Protein AF-A0A7S2H8Y4-F1 (afdb_monomer_lite)

Organism: NCBI:txid374047

Radius of gyration: 36.37 Å; chains: 1; bounding box: 116×98×113 Å

InterPro domains:
  IPR052918 Motility and Chemotaxis Regulatory Protein [PTHR35580] (31-292)

Structure (mmCIF, N/CA/C/O backbone):
data_AF-A0A7S2H8Y4-F1
#
_entry.id   AF-A0A7S2H8Y4-F1
#
loop_
_atom_site.group_PDB
_atom_site.id
_atom_site.type_symbol
_atom_site.label_atom_id
_atom_site.label_alt_id
_atom_site.label_comp_id
_atom_site.label_asym_id
_atom_site.label_entity_id
_atom_site.label_seq_id
_atom_site.pdbx_PDB_ins_code
_atom_site.Cartn_x
_atom_site.Cartn_y
_atom_site.Cartn_z
_atom_site.occupancy
_atom_site.B_iso_or_equiv
_atom_site.auth_seq_id
_atom_site.auth_comp_id
_atom_site.auth_asym_id
_atom_site.auth_atom_id
_atom_site.pdbx_PDB_model_num
ATOM 1 N N . MET A 1 1 ? -38.123 -10.221 4.897 1.00 48.28 1 MET A N 1
ATOM 2 C CA . MET A 1 1 ? -37.870 -8.829 5.314 1.00 48.28 1 MET A CA 1
ATOM 3 C C . MET A 1 1 ? -36.418 -8.545 5.007 1.00 48.28 1 MET A C 1
ATOM 5 O O . MET A 1 1 ? -35.567 -9.202 5.592 1.00 48.28 1 MET A O 1
ATOM 9 N N . LEU A 1 2 ? -36.137 -7.667 4.045 1.00 44.72 2 LEU A N 1
ATOM 10 C CA . LEU A 1 2 ? -34.805 -7.075 3.937 1.00 44.72 2 LEU A CA 1
ATOM 11 C C . LEU A 1 2 ? -34.614 -6.265 5.224 1.00 44.72 2 LEU A C 1
ATOM 13 O O . LEU A 1 2 ? -35.495 -5.477 5.563 1.00 44.72 2 LEU A O 1
ATOM 17 N N . LYS A 1 3 ? -33.553 -6.533 5.992 1.00 62.47 3 LYS A N 1
ATOM 18 C CA . LYS A 1 3 ? -33.177 -5.625 7.081 1.00 62.47 3 LYS A CA 1
ATOM 19 C C . LYS A 1 3 ? -32.908 -4.269 6.427 1.00 62.47 3 LYS A C 1
ATOM 21 O O . LYS A 1 3 ? -32.206 -4.230 5.418 1.00 62.47 3 LYS A O 1
ATOM 26 N N . GLU A 1 4 ? -33.520 -3.205 6.939 1.00 81.50 4 GLU A N 1
ATOM 27 C CA . GLU A 1 4 ? -33.224 -1.852 6.468 1.00 81.50 4 GLU A CA 1
ATOM 28 C C . GLU A 1 4 ? -31.714 -1.613 6.598 1.00 81.50 4 GLU A C 1
ATOM 30 O O . GLU A 1 4 ? -31.109 -1.977 7.609 1.00 81.50 4 GLU A O 1
ATOM 35 N N . GLY A 1 5 ? -31.096 -1.085 5.541 1.00 87.38 5 GLY A N 1
ATOM 36 C CA . GLY A 1 5 ? -29.706 -0.642 5.604 1.00 87.38 5 GLY A CA 1
ATOM 37 C C . GLY A 1 5 ? -29.573 0.582 6.511 1.00 87.38 5 GLY A C 1
ATOM 38 O O . GLY A 1 5 ? -30.560 1.260 6.797 1.00 87.38 5 GLY A O 1
ATOM 39 N N . TRP A 1 6 ? -28.352 0.885 6.947 1.00 92.50 6 TRP A N 1
ATOM 40 C CA . TRP A 1 6 ? -28.047 2.097 7.709 1.00 92.50 6 TRP A CA 1
ATOM 41 C C . TRP A 1 6 ? -27.189 3.059 6.883 1.00 92.50 6 TRP A C 1
ATOM 43 O O . TRP A 1 6 ? -26.484 2.661 5.957 1.00 92.50 6 TRP A O 1
ATOM 53 N N . SER A 1 7 ? -27.242 4.340 7.241 1.00 92.81 7 SER A N 1
ATOM 54 C CA . SER A 1 7 ? -26.349 5.380 6.726 1.00 92.81 7 SER A CA 1
ATOM 55 C C . SER A 1 7 ? -25.910 6.280 7.872 1.00 92.81 7 SER A C 1
ATOM 57 O O . SER A 1 7 ? -26.741 6.657 8.704 1.00 92.81 7 SER A O 1
ATOM 59 N N . ARG A 1 8 ? -24.631 6.658 7.902 1.00 93.31 8 ARG A N 1
ATOM 60 C CA . ARG A 1 8 ? -24.083 7.582 8.898 1.00 93.31 8 ARG A CA 1
ATOM 61 C C . ARG A 1 8 ? -23.100 8.553 8.262 1.00 93.31 8 ARG A C 1
ATOM 63 O O . ARG A 1 8 ? -22.432 8.204 7.294 1.00 93.31 8 ARG A O 1
ATOM 70 N N . THR A 1 9 ? -23.013 9.748 8.832 1.00 92.88 9 THR A N 1
ATOM 71 C CA . THR A 1 9 ? -22.083 10.795 8.405 1.00 92.88 9 THR A CA 1
ATOM 72 C C . THR A 1 9 ? -21.057 11.029 9.498 1.00 92.88 9 THR A C 1
ATOM 74 O O . THR A 1 9 ? -21.409 11.085 10.676 1.00 92.88 9 THR A O 1
ATOM 77 N N . TYR A 1 10 ? -19.809 11.174 9.076 1.00 91.75 10 TYR A N 1
ATOM 78 C CA . TYR A 1 10 ? -18.665 11.490 9.912 1.00 91.75 10 TYR A CA 1
ATOM 79 C C . TYR A 1 10 ? -17.955 12.680 9.294 1.00 91.75 10 TYR A C 1
ATOM 81 O O . TYR A 1 10 ? -17.701 12.674 8.089 1.00 91.75 10 TYR A O 1
ATOM 89 N N . SER A 1 11 ? -17.663 13.682 10.112 1.00 90.94 11 SER A N 1
ATOM 90 C CA . SER A 1 11 ? -16.977 14.896 9.688 1.00 90.94 11 SER A CA 1
ATOM 91 C C . SER A 1 11 ? -15.805 15.131 10.627 1.00 90.94 11 SER A C 1
ATOM 93 O O . SER A 1 11 ? -15.975 14.913 11.827 1.00 90.94 11 SER A O 1
ATOM 95 N N . PRO A 1 12 ? -14.639 15.545 10.113 1.00 89.38 12 PRO A N 1
ATOM 96 C CA . PRO A 1 12 ? -13.577 16.018 10.979 1.00 89.38 12 PRO A CA 1
ATOM 97 C C . PRO A 1 12 ? -14.004 17.335 11.636 1.00 89.38 12 PRO A C 1
ATOM 99 O O . PRO A 1 12 ? -14.887 18.042 11.136 1.00 89.38 12 PRO A O 1
ATOM 102 N N . ASP A 1 13 ? -13.353 17.682 12.736 1.00 86.19 13 ASP A N 1
ATOM 103 C CA . ASP A 1 13 ? -13.470 19.005 13.332 1.00 86.19 13 ASP A CA 1
ATOM 104 C C . ASP A 1 13 ? -12.741 20.026 12.430 1.00 86.19 13 ASP A C 1
ATOM 106 O O . ASP A 1 13 ? -11.538 19.899 12.200 1.00 86.19 13 ASP A O 1
ATOM 110 N N . GLY A 1 14 ? -13.465 21.030 11.912 1.00 78.88 14 GLY A N 1
ATOM 111 C CA . GLY A 1 14 ? -12.935 22.104 11.048 1.00 78.88 14 GLY A CA 1
ATOM 112 C C . GLY A 1 14 ? -13.244 21.958 9.545 1.00 78.88 14 GLY A C 1
ATOM 113 O O . GLY A 1 14 ? -13.784 20.950 9.093 1.00 78.88 14 GLY A O 1
ATOM 114 N N . GLU A 1 15 ? -12.915 22.983 8.746 1.00 65.25 15 GLU A N 1
ATOM 115 C CA . GLU A 1 15 ? -13.012 22.950 7.271 1.00 65.25 15 GLU A CA 1
ATOM 116 C C . GLU A 1 15 ? -11.809 22.220 6.662 1.00 65.25 15 GLU A C 1
ATOM 118 O O . GLU A 1 15 ? -10.914 22.829 6.079 1.00 65.25 15 GLU A O 1
ATOM 123 N N . ILE A 1 16 ? -11.755 20.901 6.853 1.00 84.44 16 ILE A N 1
ATOM 124 C CA . ILE A 1 16 ? -10.555 20.125 6.547 1.00 84.44 16 ILE A CA 1
ATOM 125 C C . ILE A 1 16 ? -10.862 18.911 5.654 1.00 84.44 16 ILE A C 1
ATOM 127 O O . ILE A 1 16 ? -12.007 18.488 5.496 1.00 84.44 16 ILE A O 1
ATOM 131 N N . THR A 1 17 ? -9.832 18.373 4.997 1.00 88.62 17 THR A N 1
ATOM 132 C CA . THR A 1 17 ? -9.956 17.315 3.990 1.00 88.62 17 THR A CA 1
ATOM 133 C C . THR A 1 17 ? -9.924 15.926 4.627 1.00 88.62 17 THR A C 1
ATOM 135 O O . THR A 1 17 ? -9.049 15.636 5.439 1.00 88.62 17 THR A O 1
ATOM 138 N N . VAL A 1 18 ? -10.832 15.037 4.211 1.00 93.00 18 VAL A N 1
ATOM 139 C CA . VAL A 1 18 ? -10.786 13.588 4.487 1.00 93.00 18 VAL A CA 1
ATOM 140 C C . VAL A 1 18 ? -10.775 12.836 3.161 1.00 93.00 18 VAL A C 1
ATOM 142 O O . VAL A 1 18 ? -11.612 13.077 2.292 1.00 93.00 18 VAL A O 1
ATOM 145 N N . MET A 1 19 ? -9.847 11.898 3.019 1.00 95.25 19 MET A N 1
ATOM 146 C CA . MET A 1 19 ? -9.661 11.049 1.847 1.00 95.25 19 MET A CA 1
ATOM 147 C C . MET A 1 19 ? -9.757 9.576 2.265 1.00 95.25 19 MET A C 1
ATOM 149 O O . MET A 1 19 ? -8.729 8.955 2.539 1.00 95.25 19 MET A O 1
ATOM 153 N N . PRO A 1 20 ? -10.969 8.994 2.358 1.00 95.25 20 PRO A N 1
ATOM 154 C CA . PRO A 1 20 ? -11.103 7.558 2.575 1.00 95.25 20 PRO A CA 1
ATOM 155 C C . PRO A 1 20 ? -10.538 6.808 1.364 1.00 95.25 20 PRO A C 1
ATOM 157 O O . PRO A 1 20 ? -10.866 7.130 0.220 1.00 95.25 20 PRO A O 1
ATOM 160 N N . SER A 1 21 ? -9.701 5.806 1.610 1.00 96.06 21 SER A N 1
ATOM 161 C CA . SER A 1 21 ? -9.022 5.047 0.555 1.00 96.06 21 SER A CA 1
ATOM 162 C C . SER A 1 21 ? -9.357 3.563 0.565 1.00 96.06 21 SER A C 1
ATOM 164 O O . SER A 1 21 ? -9.342 2.933 -0.492 1.00 96.06 21 SER A O 1
ATOM 166 N N . SER A 1 22 ? -9.703 3.000 1.727 1.00 96.69 22 SER A N 1
ATOM 167 C CA . SER A 1 22 ? -9.945 1.566 1.858 1.00 96.69 22 SER A CA 1
ATOM 168 C C . SER A 1 22 ? -11.013 1.223 2.890 1.00 96.69 22 SER A C 1
ATOM 170 O O . SER A 1 22 ? -11.200 1.921 3.889 1.00 96.69 22 SER A O 1
ATOM 172 N N . LEU A 1 23 ? -11.696 0.110 2.628 1.00 95.81 23 LEU A N 1
ATOM 173 C CA . LEU A 1 23 ? -12.737 -0.477 3.457 1.00 95.81 23 LEU A CA 1
ATOM 174 C C . LEU A 1 23 ? -12.484 -1.983 3.557 1.00 95.81 23 LEU A C 1
ATOM 176 O O . LEU A 1 23 ? -12.381 -2.655 2.531 1.00 95.81 23 LEU A O 1
ATOM 180 N N . LEU A 1 24 ? -12.423 -2.520 4.774 1.00 95.06 24 LEU A N 1
ATOM 181 C CA . LEU A 1 24 ? -12.168 -3.939 5.008 1.00 95.06 24 LEU A CA 1
ATOM 182 C C . LEU A 1 24 ? -13.174 -4.514 6.006 1.00 95.06 24 LEU A C 1
ATOM 184 O O . LEU A 1 24 ? -13.299 -4.032 7.128 1.00 95.06 24 LEU A O 1
ATOM 188 N N . TYR A 1 25 ? -13.890 -5.560 5.596 1.00 94.81 25 TYR A N 1
ATOM 189 C CA . TYR A 1 25 ? -14.799 -6.300 6.467 1.00 94.81 25 TYR A CA 1
ATOM 190 C C . TYR A 1 25 ? -14.064 -7.465 7.132 1.00 94.81 25 TYR A C 1
ATOM 192 O O . TYR A 1 25 ? -13.501 -8.321 6.449 1.00 94.81 25 TYR A O 1
ATOM 200 N N . VAL A 1 26 ? -14.117 -7.521 8.458 1.00 93.44 26 VAL A N 1
ATOM 201 C CA . VAL A 1 26 ? -13.530 -8.580 9.274 1.00 93.44 26 VAL A CA 1
ATOM 202 C C . VAL A 1 26 ? -14.652 -9.368 9.929 1.00 93.44 26 VAL A C 1
ATOM 204 O O . VAL A 1 26 ? -15.375 -8.845 10.777 1.00 93.44 26 VAL A O 1
ATOM 207 N N . SER A 1 27 ? -14.783 -10.643 9.563 1.00 90.69 27 SER A N 1
ATOM 208 C CA . SER A 1 27 ? -15.752 -11.503 10.235 1.00 90.69 27 SER A CA 1
ATOM 209 C C . SER A 1 27 ? -15.251 -11.907 11.618 1.00 90.69 27 SER A C 1
ATOM 211 O O . SER A 1 27 ? -14.131 -12.411 11.785 1.00 90.69 27 SER A O 1
ATOM 213 N N . GLY A 1 28 ? -16.115 -11.709 12.604 1.00 82.00 28 GLY A N 1
ATOM 214 C CA . GLY A 1 28 ? -15.902 -12.151 13.961 1.00 82.00 28 GLY A CA 1
ATOM 215 C C . GLY A 1 28 ? -15.771 -13.673 14.057 1.00 82.00 28 GLY A C 1
ATOM 216 O O . GLY A 1 28 ? -16.352 -14.446 13.296 1.00 82.00 28 GLY A O 1
ATOM 217 N N . SER A 1 29 ? -14.979 -14.131 15.022 1.00 73.69 29 SER A N 1
ATOM 218 C CA . SER A 1 29 ? -15.064 -15.502 15.523 1.00 73.69 29 SER A CA 1
ATOM 219 C C . SER A 1 29 ? -16.370 -15.701 16.303 1.00 73.69 29 SER A C 1
ATOM 221 O O . SER A 1 29 ? -17.056 -14.742 16.633 1.00 73.69 29 SER A O 1
ATOM 223 N N . SER A 1 30 ? -16.686 -16.929 16.722 1.00 63.31 30 SER A N 1
ATOM 224 C CA . SER A 1 30 ? -17.863 -17.206 17.568 1.00 63.31 30 SER A CA 1
ATOM 225 C C . SER A 1 30 ? -17.931 -16.397 18.878 1.00 63.31 30 SER A C 1
ATOM 227 O O . SER A 1 30 ? -18.959 -16.419 19.548 1.00 63.31 30 SER A O 1
ATOM 229 N N . SER A 1 31 ? -16.837 -15.736 19.269 1.00 61.75 31 SER A N 1
ATOM 230 C CA . SER A 1 31 ? -16.716 -14.905 20.471 1.00 61.75 31 SER A CA 1
ATOM 231 C C . SER A 1 31 ? -16.361 -13.438 20.204 1.00 61.75 31 SER A C 1
ATOM 233 O O . SER A 1 31 ? -16.247 -12.687 21.168 1.00 61.75 31 SER A O 1
ATOM 235 N N . SER A 1 32 ? -16.138 -13.027 18.953 1.00 72.56 32 SER A N 1
ATOM 236 C CA . SER A 1 32 ? -15.835 -11.632 18.608 1.00 72.56 32 SER A CA 1
ATOM 237 C C . SER A 1 32 ? -16.883 -11.100 17.641 1.00 72.56 32 SER A C 1
ATOM 239 O O . SER A 1 32 ? -17.417 -11.849 16.831 1.00 72.56 32 SER A O 1
ATOM 241 N N . GLU A 1 33 ? -17.202 -9.818 17.744 1.00 85.62 33 GLU A N 1
ATOM 242 C CA . GLU A 1 33 ? -18.161 -9.178 16.845 1.00 85.62 33 GLU A CA 1
ATOM 243 C C . GLU A 1 33 ? -17.542 -8.996 15.450 1.00 85.62 33 GLU A C 1
ATOM 245 O O . GLU A 1 33 ? -16.315 -8.980 15.302 1.00 85.62 33 GLU A O 1
ATOM 250 N N . ASP A 1 34 ? -18.391 -8.916 14.423 1.00 92.50 34 ASP A N 1
ATOM 251 C CA . ASP A 1 34 ? -17.957 -8.503 13.089 1.00 92.50 34 ASP A CA 1
ATOM 252 C C . ASP A 1 34 ? -17.494 -7.040 13.145 1.00 92.50 34 ASP A C 1
ATOM 254 O O . ASP A 1 34 ? -18.084 -6.220 13.849 1.00 92.50 34 ASP A O 1
ATOM 258 N N . VAL A 1 35 ? -16.443 -6.703 12.400 1.00 93.94 35 VAL A N 1
ATOM 259 C CA . VAL A 1 35 ? -15.840 -5.366 12.406 1.00 93.94 35 VAL A CA 1
ATOM 260 C C . VAL A 1 35 ? -15.690 -4.854 10.981 1.00 93.94 35 VAL A C 1
ATOM 262 O O . VAL A 1 35 ? -15.284 -5.582 10.079 1.00 93.94 35 VAL A O 1
ATOM 265 N N . LEU A 1 36 ? -15.982 -3.575 10.780 1.00 95.75 36 LEU A N 1
ATOM 266 C CA . LEU A 1 36 ? -15.701 -2.843 9.556 1.00 95.75 36 LEU A CA 1
ATOM 267 C C . LEU A 1 36 ? -14.548 -1.870 9.807 1.00 95.75 36 LEU A C 1
ATOM 269 O O . LEU A 1 36 ? -14.667 -0.972 10.635 1.00 95.75 36 LEU A O 1
ATOM 273 N N . LEU A 1 37 ? -13.436 -2.042 9.100 1.00 96.94 37 LEU A N 1
ATOM 274 C CA . LEU A 1 37 ? -12.316 -1.109 9.115 1.00 96.94 37 LEU A CA 1
ATOM 275 C C . LEU A 1 37 ? -12.438 -0.119 7.963 1.00 96.94 37 LEU A C 1
ATOM 277 O O . LEU A 1 37 ? -12.635 -0.521 6.818 1.00 96.94 37 LEU A O 1
ATOM 281 N N . ILE A 1 38 ? -12.255 1.161 8.265 1.00 97.19 38 ILE A N 1
ATOM 282 C CA . ILE A 1 38 ? -12.103 2.235 7.284 1.00 97.19 38 ILE A CA 1
ATOM 283 C C . ILE A 1 38 ? -10.735 2.855 7.492 1.00 97.19 38 ILE A C 1
ATOM 285 O O . ILE A 1 38 ? -10.350 3.132 8.627 1.00 97.19 38 ILE A O 1
ATOM 289 N N . ALA A 1 39 ? -10.023 3.094 6.401 1.00 97.69 39 ALA A N 1
ATOM 290 C CA . ALA A 1 39 ? -8.771 3.824 6.434 1.00 97.69 39 ALA A CA 1
ATOM 291 C C . ALA A 1 39 ? -8.710 4.875 5.334 1.00 97.69 39 ALA A C 1
ATOM 293 O O . ALA A 1 39 ? -9.418 4.805 4.323 1.00 97.69 39 ALA A O 1
ATOM 294 N N . GLY A 1 40 ? -7.856 5.859 5.556 1.00 97.44 40 GLY A N 1
ATOM 295 C CA . GLY A 1 40 ? -7.685 6.987 4.666 1.00 97.44 40 GLY A CA 1
ATOM 296 C C . GLY A 1 40 ? -6.671 7.961 5.222 1.00 97.44 40 GLY A C 1
ATOM 297 O O . GLY A 1 40 ? -5.928 7.630 6.145 1.00 97.44 40 GLY A O 1
ATOM 298 N N . SER A 1 41 ? -6.689 9.165 4.675 1.00 96.38 41 SER A N 1
ATOM 299 C CA . SER A 1 41 ? -5.886 10.270 5.182 1.00 96.38 41 SER A CA 1
ATOM 300 C C . SER A 1 41 ? -6.728 11.501 5.430 1.00 96.38 41 SER A C 1
ATOM 302 O O . SER A 1 41 ? -7.753 11.701 4.779 1.00 96.38 41 SER A O 1
ATOM 304 N N . THR A 1 42 ? -6.329 12.325 6.383 1.00 94.50 42 THR A N 1
ATOM 305 C CA . THR A 1 42 ? -7.030 13.557 6.709 1.00 94.50 42 THR A CA 1
ATOM 306 C C . THR A 1 42 ? -6.104 14.557 7.372 1.00 94.50 42 THR A C 1
ATOM 308 O O . THR A 1 42 ? -5.294 14.193 8.212 1.00 94.50 42 THR A O 1
ATOM 311 N N . SER A 1 43 ? -6.257 15.828 7.011 1.00 92.00 43 SER A N 1
ATOM 312 C CA . SER A 1 43 ? -5.652 16.931 7.759 1.00 92.00 43 SER A CA 1
ATOM 313 C C . SER A 1 43 ? -6.512 17.383 8.941 1.00 92.00 43 SER A C 1
ATOM 315 O O . SER A 1 43 ? -6.177 18.314 9.662 1.00 92.00 43 SER A O 1
ATOM 317 N N . GLY A 1 44 ? -7.676 16.753 9.117 1.00 90.12 44 GLY A N 1
ATOM 318 C CA . GLY A 1 44 ? -8.659 17.115 10.120 1.00 90.12 44 GLY A CA 1
ATOM 319 C C . GLY A 1 44 ? -8.455 16.370 11.427 1.00 90.12 44 GLY A C 1
ATOM 320 O O . GLY A 1 44 ? -7.841 15.302 11.464 1.00 90.12 44 GLY A O 1
ATOM 321 N N . SER A 1 45 ? -9.023 16.914 12.499 1.00 88.75 45 SER A N 1
ATOM 322 C CA . SER A 1 45 ? -9.058 16.259 13.808 1.00 88.75 45 SER A CA 1
ATOM 323 C C . SER A 1 45 ? -10.433 15.629 14.079 1.00 88.75 45 SER A C 1
ATOM 325 O O . SER A 1 45 ? -11.356 15.749 13.276 1.00 88.75 45 SER A O 1
ATOM 327 N N . GLY A 1 46 ? -10.549 14.871 15.168 1.00 90.56 46 GLY A N 1
ATOM 328 C CA . GLY A 1 46 ? -11.765 14.147 15.548 1.00 90.56 46 GLY A CA 1
ATOM 329 C C . GLY A 1 46 ? -11.434 12.761 16.094 1.00 90.56 46 GLY A C 1
ATOM 330 O O . GLY A 1 46 ? -10.446 12.139 15.691 1.00 90.56 46 GLY A O 1
ATOM 331 N N . ALA A 1 47 ? -12.243 12.261 17.027 1.00 92.31 47 ALA A N 1
ATOM 332 C CA . ALA A 1 47 ? -12.014 10.946 17.633 1.00 92.31 47 ALA A CA 1
ATOM 333 C C . ALA A 1 47 ? -12.122 9.819 16.590 1.00 92.31 47 ALA A C 1
ATOM 335 O O . ALA A 1 47 ? -11.430 8.810 16.670 1.00 92.31 47 ALA A O 1
ATOM 336 N N . GLU A 1 48 ? -12.953 10.039 15.574 1.00 93.00 48 GLU A N 1
ATOM 337 C CA . GLU A 1 48 ? -13.191 9.202 14.398 1.00 93.00 48 GLU A CA 1
ATOM 338 C C . GLU A 1 48 ? -11.981 9.060 13.478 1.00 93.00 48 GLU A C 1
ATOM 340 O O . GLU A 1 48 ? -11.949 8.153 12.645 1.00 93.00 48 GLU A O 1
ATOM 345 N N . PHE A 1 49 ? -11.008 9.953 13.630 1.00 93.69 49 PHE A N 1
ATOM 346 C CA . PHE A 1 49 ? -9.803 10.048 12.814 1.00 93.69 49 PHE A CA 1
ATOM 347 C C . PHE A 1 49 ? -8.532 9.988 13.673 1.00 93.69 49 PHE A C 1
ATOM 349 O O . PHE A 1 49 ? -7.475 10.431 13.230 1.00 93.69 49 PHE A O 1
ATOM 356 N N . GLY A 1 50 ? -8.636 9.460 14.900 1.00 89.38 50 GLY A N 1
ATOM 357 C CA . GLY A 1 50 ? -7.509 9.175 15.790 1.00 89.38 50 GLY A CA 1
ATOM 358 C C . GLY A 1 50 ? -7.182 10.239 16.848 1.00 89.38 50 GLY A C 1
ATOM 359 O O . GLY A 1 50 ? -6.332 9.956 17.685 1.00 89.38 50 GLY A O 1
ATOM 360 N N . ALA A 1 51 ? -7.880 11.390 16.870 1.00 81.38 51 ALA A N 1
ATOM 361 C CA . ALA A 1 51 ? -7.648 12.561 17.746 1.00 81.38 51 ALA A CA 1
ATOM 362 C C . ALA A 1 51 ? -6.197 13.120 17.733 1.00 81.38 51 ALA A C 1
ATOM 364 O O . ALA A 1 51 ? -5.265 12.491 17.259 1.00 81.38 51 ALA A O 1
ATOM 365 N N . VAL A 1 52 ? -5.907 14.269 18.349 1.00 68.12 52 VAL A N 1
ATOM 366 C CA . VAL A 1 52 ? -5.988 15.599 17.716 1.00 68.12 52 VAL A CA 1
ATOM 367 C C . VAL A 1 52 ? -4.673 15.853 16.976 1.00 68.12 52 VAL A C 1
ATOM 369 O O . VAL A 1 52 ? -3.607 15.586 17.533 1.00 68.12 52 VAL A O 1
ATOM 372 N N . ASP A 1 53 ? -4.774 16.417 15.778 1.00 61.28 53 ASP A N 1
ATOM 373 C CA . ASP A 1 53 ? -3.677 17.106 15.108 1.00 61.28 53 ASP A CA 1
ATOM 374 C C . ASP A 1 53 ? -3.679 18.577 15.556 1.00 61.28 53 ASP A C 1
ATOM 376 O O . ASP A 1 53 ? -4.734 19.217 15.581 1.00 61.28 53 ASP A O 1
ATOM 380 N N . THR A 1 54 ? -2.533 19.091 16.002 1.00 63.81 54 THR A N 1
ATOM 381 C CA . THR A 1 54 ? -2.372 20.518 16.334 1.00 63.81 54 THR A CA 1
ATOM 382 C C . THR A 1 54 ? -1.950 21.347 15.129 1.00 63.81 54 THR A C 1
ATOM 384 O O . THR A 1 54 ? -1.949 22.576 15.216 1.00 63.81 54 THR A O 1
ATOM 387 N N . ASP A 1 55 ? -1.604 20.692 14.023 1.00 71.00 55 ASP A N 1
ATOM 388 C CA . ASP A 1 55 ? -0.958 21.304 12.880 1.00 71.00 55 ASP A CA 1
ATOM 389 C C . ASP A 1 55 ? -1.936 21.264 11.698 1.00 71.00 55 ASP A C 1
ATOM 391 O O . ASP A 1 55 ? -1.991 20.309 10.938 1.00 71.00 55 ASP A O 1
ATOM 395 N N . GLU A 1 56 ? -2.712 22.340 11.518 1.00 67.44 56 GLU A N 1
ATOM 396 C CA . GLU A 1 56 ? -3.850 22.437 10.574 1.00 67.44 56 GLU A CA 1
ATOM 397 C C . GLU A 1 56 ? -3.525 22.181 9.078 1.00 67.44 56 GLU A C 1
ATOM 399 O O . GLU A 1 56 ? -4.402 22.308 8.223 1.00 67.44 56 GLU A O 1
ATOM 404 N N . ASN A 1 57 ? -2.284 21.834 8.728 1.00 78.00 57 ASN A N 1
ATOM 405 C CA . ASN A 1 57 ? -1.821 21.670 7.351 1.00 78.00 57 ASN A CA 1
ATOM 406 C C . ASN A 1 57 ? -1.107 20.341 7.064 1.00 78.00 57 ASN A C 1
ATOM 408 O O . ASN A 1 57 ? -0.669 20.159 5.923 1.00 78.00 57 ASN A O 1
ATOM 412 N N . ASP A 1 58 ? -0.968 19.437 8.036 1.00 88.19 58 ASP A N 1
ATOM 413 C CA . ASP A 1 58 ? -0.381 18.121 7.775 1.00 88.19 58 ASP A CA 1
ATOM 414 C C . ASP A 1 58 ? -1.458 17.102 7.394 1.00 88.19 58 ASP A C 1
ATOM 416 O O . ASP A 1 58 ? -2.580 17.153 7.882 1.00 88.19 58 ASP A O 1
ATOM 420 N N . LEU A 1 59 ? -1.157 16.210 6.454 1.00 92.81 59 LEU A N 1
ATOM 421 C CA . LEU A 1 59 ? -2.093 15.185 5.999 1.00 92.81 59 LEU A CA 1
ATOM 422 C C . LEU A 1 59 ? -1.691 13.859 6.629 1.00 92.81 59 LEU A C 1
ATOM 424 O O . LEU A 1 59 ? -0.864 13.163 6.061 1.00 92.81 59 LEU A O 1
ATOM 428 N N . ASP A 1 60 ? -2.309 13.473 7.734 1.00 94.50 60 ASP A N 1
ATOM 429 C CA . ASP A 1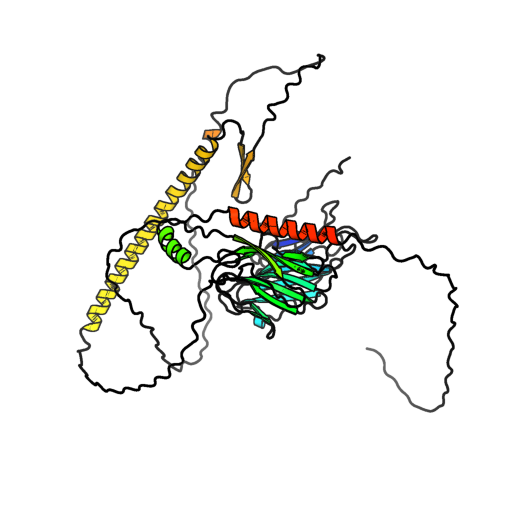 60 ? -1.999 12.204 8.395 1.00 94.50 60 ASP A CA 1
ATOM 430 C C . ASP A 1 60 ? -2.852 11.050 7.862 1.00 94.50 60 ASP A C 1
ATOM 432 O O . ASP A 1 60 ? -3.958 11.238 7.346 1.00 94.50 60 ASP A O 1
ATOM 436 N N . GLY A 1 61 ? -2.398 9.819 8.088 1.00 96.81 61 GLY A N 1
ATOM 437 C CA . GLY A 1 61 ? -3.215 8.628 7.907 1.00 96.81 61 GLY A CA 1
ATOM 438 C C . GLY A 1 61 ? -4.137 8.369 9.101 1.00 96.81 61 GLY A C 1
ATOM 439 O O . GLY A 1 61 ? -3.867 8.765 10.233 1.00 96.81 61 GLY A O 1
ATOM 440 N N . PHE A 1 62 ? -5.219 7.630 8.882 1.00 97.25 62 PHE A N 1
ATOM 441 C CA . PHE A 1 62 ? -6.048 7.104 9.964 1.00 97.25 62 PHE A CA 1
ATOM 442 C C . PHE A 1 62 ? -6.575 5.708 9.643 1.00 97.25 62 PHE A C 1
ATOM 444 O O . PHE A 1 62 ? -6.753 5.333 8.480 1.00 97.25 62 PHE A O 1
ATOM 451 N N . VAL A 1 63 ? -6.880 4.954 10.698 1.00 97.81 63 VAL A N 1
ATOM 452 C CA . VAL A 1 63 ? -7.665 3.719 10.633 1.00 97.81 63 VAL A CA 1
ATOM 453 C C . VAL A 1 63 ? -8.712 3.737 11.731 1.00 97.81 63 VAL A C 1
ATOM 455 O O . VAL A 1 63 ? -8.401 4.065 12.870 1.00 97.81 63 VAL A O 1
ATOM 458 N N . SER A 1 64 ? -9.933 3.333 11.401 1.00 97.38 64 SER A N 1
ATOM 459 C CA . SER A 1 64 ? -11.079 3.347 12.301 1.00 97.38 64 SER A CA 1
ATOM 460 C C . SER A 1 64 ? -11.904 2.067 12.208 1.00 97.38 64 SER A C 1
ATOM 462 O O . SER A 1 64 ? -12.167 1.587 11.107 1.00 97.38 64 SER A O 1
ATOM 464 N N . LYS A 1 65 ? -12.343 1.528 13.353 1.00 95.81 65 LYS A N 1
ATOM 465 C CA . LYS A 1 65 ? -13.188 0.326 13.455 1.00 95.81 65 LYS A CA 1
ATOM 466 C C . LYS A 1 65 ? -14.637 0.656 13.817 1.00 95.81 65 LYS A C 1
ATOM 468 O O . LYS A 1 65 ? -14.917 1.358 14.789 1.00 95.81 65 LYS A O 1
ATOM 473 N N . MET A 1 66 ? -15.565 0.096 13.053 1.00 95.62 66 MET A N 1
ATOM 474 C CA . MET A 1 66 ? -17.007 0.295 13.177 1.00 95.62 66 MET A CA 1
ATOM 475 C C . MET A 1 66 ? -17.750 -1.037 13.269 1.00 95.62 66 MET A C 1
ATOM 477 O O . MET A 1 66 ? -17.305 -2.050 12.732 1.00 95.62 66 MET A O 1
ATOM 481 N N . ASP A 1 67 ? -18.914 -1.011 13.903 1.00 94.62 67 ASP A N 1
ATOM 482 C CA . ASP A 1 67 ? -19.905 -2.077 13.871 1.00 94.62 67 ASP A CA 1
ATOM 483 C C . ASP A 1 67 ? -20.616 -2.060 12.501 1.00 94.62 67 ASP A C 1
ATOM 485 O O . ASP A 1 67 ? -21.321 -1.094 12.182 1.00 94.62 67 ASP A O 1
ATOM 489 N N . PRO A 1 68 ? -20.485 -3.117 11.678 1.00 94.38 68 PRO A N 1
ATOM 490 C CA . PRO A 1 68 ? -21.099 -3.178 10.354 1.00 94.38 68 PRO A CA 1
ATOM 491 C C . PRO A 1 68 ? -22.633 -3.227 10.387 1.00 94.38 68 PRO A C 1
ATOM 493 O O . PRO A 1 68 ? -23.262 -3.051 9.344 1.00 94.38 68 PRO A O 1
ATOM 496 N N . SER A 1 69 ? -23.261 -3.481 11.538 1.00 92.88 69 SER A N 1
ATOM 497 C CA . SER A 1 69 ? -24.719 -3.574 11.671 1.00 92.88 69 SER A CA 1
ATOM 498 C C . SER A 1 69 ? -25.403 -2.238 11.969 1.00 92.88 69 SER A C 1
ATOM 500 O O . SER A 1 69 ? -26.565 -2.058 11.600 1.00 92.88 69 SER A O 1
ATOM 502 N N . SER A 1 70 ? -24.691 -1.302 12.598 1.00 93.62 70 SER A N 1
ATOM 503 C CA . SER A 1 70 ? -25.217 0.008 13.005 1.00 93.62 70 SER A CA 1
ATOM 504 C C . SER A 1 70 ? -24.458 1.188 12.399 1.00 93.62 70 SER A C 1
ATOM 506 O O . SER A 1 70 ? -24.937 2.326 12.437 1.00 93.62 70 SER A O 1
ATOM 508 N N . GLY A 1 71 ? -23.258 0.928 11.883 1.00 93.62 71 GLY A N 1
ATOM 509 C CA . GLY A 1 71 ? -22.311 1.929 11.432 1.00 93.62 71 GLY A CA 1
ATOM 510 C C . GLY A 1 71 ? -21.626 2.684 12.554 1.00 93.62 71 GLY A C 1
ATOM 511 O O . GLY A 1 71 ? -20.815 3.539 12.236 1.00 93.62 71 GLY A O 1
ATOM 512 N N . GLN A 1 72 ? -21.940 2.430 13.830 1.00 95.19 72 GLN A N 1
ATOM 513 C CA . GLN A 1 72 ? -21.320 3.113 14.969 1.00 95.19 72 GLN A CA 1
ATOM 514 C C . GLN A 1 72 ? -19.884 2.634 15.190 1.00 95.19 72 GLN A C 1
ATOM 516 O O . GLN A 1 72 ? -19.548 1.504 14.858 1.00 95.19 72 GLN A O 1
ATOM 521 N N . PHE A 1 73 ? -19.032 3.468 15.784 1.00 94.44 73 PHE A N 1
ATOM 522 C CA . PHE A 1 73 ? -17.708 3.016 16.207 1.00 94.44 73 PHE A CA 1
ATOM 523 C C . PHE A 1 73 ? -17.806 1.977 17.319 1.00 94.44 73 PHE A C 1
ATOM 525 O O . PHE A 1 73 ? -18.675 2.060 18.190 1.00 94.44 73 PHE A O 1
ATOM 532 N N . MET A 1 74 ? -16.886 1.016 17.290 1.00 93.50 74 MET A N 1
ATOM 533 C CA . MET A 1 74 ? -16.787 0.006 18.341 1.00 93.50 74 MET A CA 1
ATOM 534 C C . MET A 1 74 ? -16.432 0.671 19.686 1.00 93.50 74 MET A C 1
ATOM 536 O O . MET A 1 74 ? -15.737 1.688 19.704 1.00 93.50 74 MET A O 1
ATOM 540 N N . PRO A 1 75 ? -16.853 0.116 20.833 1.00 91.50 75 PRO A N 1
ATOM 541 C CA . PRO A 1 75 ? -16.443 0.636 22.135 1.00 91.50 75 PRO A CA 1
ATOM 542 C C . PRO A 1 75 ? -14.924 0.496 22.364 1.00 91.50 75 PRO A C 1
ATOM 544 O O . PRO A 1 75 ? -14.282 -0.417 21.842 1.00 91.50 75 PRO A O 1
ATOM 547 N N . GLY A 1 76 ? -14.358 1.368 23.206 1.00 91.00 76 GLY A N 1
ATOM 548 C CA . GLY A 1 76 ? -12.925 1.376 23.536 1.00 91.00 76 GLY A CA 1
ATOM 549 C C . GLY A 1 76 ? -12.083 2.166 22.529 1.00 91.00 76 GLY A C 1
ATOM 550 O O . GLY A 1 76 ? -12.553 3.160 21.986 1.00 91.00 76 GLY A O 1
ATOM 551 N N . THR A 1 77 ? -10.835 1.750 22.297 1.00 91.56 77 THR A N 1
ATOM 552 C CA . THR A 1 77 ? -9.958 2.357 21.281 1.00 91.56 77 THR A CA 1
ATOM 553 C C . THR A 1 77 ? -10.430 1.942 19.895 1.00 91.56 77 THR A C 1
ATOM 555 O O . THR A 1 77 ? -10.261 0.785 19.506 1.00 91.56 77 THR A O 1
ATOM 558 N N . PHE A 1 78 ? -11.057 2.857 19.157 1.00 93.94 78 PHE A N 1
ATOM 559 C CA . PHE A 1 78 ? -11.655 2.558 17.854 1.00 93.94 78 PHE A CA 1
ATOM 560 C C . PHE A 1 78 ? -10.996 3.252 16.672 1.00 93.94 78 PHE A C 1
ATOM 562 O O . PHE A 1 78 ? -11.352 2.950 15.538 1.00 93.94 78 PHE A O 1
ATOM 569 N N . SER A 1 79 ? -10.062 4.163 16.913 1.00 96.12 79 SER A N 1
ATOM 570 C CA . SER A 1 79 ? -9.354 4.871 15.859 1.00 96.12 79 SER A CA 1
ATOM 571 C C . SER A 1 79 ? -7.881 5.010 16.206 1.00 96.12 79 SER A C 1
ATOM 573 O O . SER A 1 79 ? -7.532 5.117 17.381 1.00 96.12 79 SER A O 1
ATOM 575 N N . PHE A 1 80 ? -7.039 5.006 15.180 1.00 96.12 80 PHE A N 1
ATOM 576 C CA . PHE A 1 80 ? -5.600 5.192 15.270 1.00 96.12 80 PHE A CA 1
ATOM 577 C C . PHE A 1 80 ? -5.151 6.210 14.222 1.00 96.12 80 PHE A C 1
ATOM 579 O O . PHE A 1 80 ? -5.466 6.053 13.039 1.00 96.12 80 PHE A O 1
ATOM 586 N N . ARG A 1 81 ? -4.407 7.229 14.662 1.00 95.56 81 ARG A N 1
ATOM 587 C CA . ARG A 1 81 ? -3.757 8.223 13.800 1.00 95.56 81 ARG A CA 1
ATOM 588 C C . ARG A 1 81 ? -2.382 7.703 13.385 1.00 95.56 81 ARG A C 1
ATOM 590 O O . ARG A 1 81 ? -1.580 7.344 14.241 1.00 95.56 81 ARG A O 1
ATOM 597 N N . ILE A 1 82 ? -2.110 7.677 12.087 1.00 95.75 82 ILE A N 1
ATOM 598 C CA . ILE A 1 82 ? -0.802 7.350 11.520 1.00 95.75 82 ILE A CA 1
ATOM 599 C C . ILE A 1 82 ? -0.128 8.672 11.188 1.00 95.75 82 ILE A C 1
ATOM 601 O O . ILE A 1 82 ? -0.555 9.338 10.250 1.00 95.75 82 ILE A O 1
ATOM 605 N N . LYS A 1 83 ? 0.908 9.006 11.950 1.00 93.62 83 LYS A N 1
ATOM 606 C CA . LYS A 1 83 ? 1.681 10.231 11.778 1.00 93.62 83 LYS A CA 1
ATOM 607 C C . LYS A 1 83 ? 3.176 9.947 11.767 1.00 93.62 83 LYS A C 1
ATOM 609 O O . LYS A 1 83 ? 3.637 8.999 12.416 1.00 93.62 83 LYS A O 1
ATOM 614 N N . SER A 1 84 ? 3.933 10.769 11.066 1.00 92.25 84 SER A N 1
ATOM 615 C CA . SER A 1 84 ? 5.392 10.770 11.106 1.00 92.25 84 SER A CA 1
ATOM 616 C C . SER A 1 84 ? 5.935 11.569 12.293 1.00 92.25 84 SER A C 1
ATOM 618 O O . SER A 1 84 ? 5.281 12.434 12.871 1.00 92.25 84 SER A O 1
ATOM 620 N N . GLN A 1 85 ? 7.182 11.284 12.670 1.00 89.06 85 GLN A N 1
ATOM 621 C CA . GLN A 1 85 ? 7.895 11.969 13.756 1.00 89.06 85 GLN A CA 1
ATOM 622 C C . GLN A 1 85 ? 8.205 13.441 13.429 1.00 89.06 85 GLN A C 1
ATOM 624 O O . GLN A 1 85 ? 8.543 14.218 14.322 1.00 89.06 85 GLN A O 1
ATOM 629 N N . SER A 1 86 ? 8.139 13.805 12.148 1.00 87.06 86 SER A N 1
ATOM 630 C CA . SER A 1 86 ? 8.502 15.110 11.598 1.00 87.06 86 SER A CA 1
ATOM 631 C C . SER A 1 86 ? 7.302 15.923 11.102 1.00 87.06 86 SER A C 1
ATOM 633 O O . SER A 1 86 ? 7.525 16.949 10.451 1.00 87.06 86 SER A O 1
ATOM 635 N N . ASN A 1 87 ? 6.071 15.493 11.422 1.00 88.50 87 ASN A N 1
ATOM 636 C CA . ASN A 1 87 ? 4.809 16.104 10.980 1.00 88.50 87 ASN A CA 1
ATOM 637 C C . ASN A 1 87 ? 4.835 16.358 9.461 1.00 88.50 87 ASN A C 1
ATOM 639 O O . ASN A 1 87 ? 4.876 17.493 8.965 1.00 88.50 87 ASN A O 1
ATOM 643 N N . LYS A 1 88 ? 4.977 15.256 8.728 1.00 91.19 88 LYS A N 1
ATOM 644 C CA . LYS A 1 88 ? 4.981 15.175 7.271 1.00 91.19 88 LYS A CA 1
ATOM 645 C C . LYS A 1 88 ? 3.791 14.355 6.815 1.00 91.19 88 LYS A C 1
ATOM 647 O O . LYS A 1 88 ? 3.370 13.453 7.509 1.00 91.19 88 LYS A O 1
ATOM 652 N N . ALA A 1 89 ? 3.370 14.568 5.571 1.00 92.81 89 ALA A N 1
ATOM 653 C CA . ALA A 1 89 ? 2.176 13.920 5.056 1.00 92.81 89 ALA A CA 1
ATOM 654 C C . ALA A 1 89 ? 2.310 12.389 4.952 1.00 92.81 89 ALA A C 1
ATOM 656 O O . ALA A 1 89 ? 3.232 11.885 4.298 1.00 92.81 89 ALA A O 1
ATOM 657 N N . GLU A 1 90 ? 1.297 11.690 5.461 1.00 95.69 90 GLU A N 1
ATOM 658 C CA . GLU A 1 90 ? 0.988 10.270 5.347 1.00 95.69 90 GLU A CA 1
ATOM 659 C C . GLU A 1 90 ? -0.278 10.034 4.513 1.00 95.69 90 GLU A C 1
ATOM 661 O O . GLU A 1 90 ? -1.411 10.318 4.910 1.00 95.69 90 GLU A O 1
ATOM 666 N N . VAL A 1 91 ? -0.106 9.398 3.358 1.00 97.31 91 VAL A N 1
ATOM 667 C CA . VAL A 1 91 ? -1.213 8.998 2.491 1.00 97.31 91 VAL A CA 1
ATOM 668 C C . VAL A 1 91 ? -1.444 7.500 2.577 1.00 97.31 91 VAL A C 1
ATOM 670 O O . VAL A 1 91 ? -0.612 6.719 2.123 1.00 97.31 91 VAL A O 1
ATOM 673 N N . VAL A 1 92 ? -2.590 7.091 3.120 1.00 98.12 92 VAL A N 1
ATOM 674 C CA . VAL A 1 92 ? -3.012 5.687 3.166 1.00 98.12 92 VAL A CA 1
ATOM 675 C C . VAL A 1 92 ? -3.663 5.305 1.843 1.00 98.12 92 VAL A C 1
ATOM 677 O O . VAL A 1 92 ? -4.626 5.938 1.413 1.00 98.12 92 VAL A O 1
ATOM 680 N N . SER A 1 93 ? -3.191 4.224 1.229 1.00 98.00 93 SER A N 1
ATOM 681 C CA . SER A 1 93 ? -3.682 3.733 -0.063 1.00 98.00 93 SER A CA 1
ATOM 682 C C . SER A 1 93 ? -4.604 2.524 0.064 1.00 98.00 93 SER A C 1
ATOM 684 O O . SER A 1 93 ? -5.568 2.417 -0.692 1.00 98.00 93 SER A O 1
ATOM 686 N N . SER A 1 94 ? -4.294 1.580 0.961 1.00 97.88 94 SER A N 1
ATOM 687 C CA . SER A 1 94 ? -5.026 0.312 1.045 1.00 97.88 94 SER A CA 1
ATOM 688 C C . SER A 1 94 ? -4.897 -0.379 2.407 1.00 97.88 94 SER A C 1
ATOM 690 O O . SER A 1 94 ? -4.035 -0.046 3.224 1.00 97.88 94 SER A O 1
ATOM 692 N N . LEU A 1 95 ? -5.771 -1.365 2.622 1.00 97.81 95 LEU A N 1
ATOM 693 C CA . LEU A 1 95 ? -5.764 -2.290 3.753 1.00 97.81 95 LEU A CA 1
ATOM 694 C C . LEU A 1 95 ? -5.756 -3.723 3.221 1.00 97.81 95 LEU A C 1
ATOM 696 O O . LEU A 1 95 ? -6.407 -4.009 2.218 1.00 97.81 95 LEU A O 1
ATOM 700 N N . CYS A 1 96 ? -5.108 -4.641 3.930 1.00 97.50 96 CYS A N 1
ATOM 701 C CA . CYS A 1 96 ? -5.263 -6.071 3.670 1.00 97.50 96 CYS A CA 1
ATOM 702 C C . CYS A 1 96 ? -5.145 -6.894 4.952 1.00 97.50 96 CYS A C 1
ATOM 704 O O . CYS A 1 96 ? -4.641 -6.445 5.982 1.00 97.50 96 CYS A O 1
ATOM 706 N N . MET A 1 97 ? -5.618 -8.131 4.881 1.00 96.62 97 MET A N 1
ATOM 707 C CA . MET A 1 97 ? -5.565 -9.106 5.962 1.00 96.62 97 MET A CA 1
ATOM 708 C C . MET A 1 97 ? -5.535 -10.514 5.370 1.00 96.62 97 MET A C 1
ATOM 710 O O . MET A 1 97 ? -5.751 -10.697 4.172 1.00 96.62 97 MET A O 1
ATOM 714 N N . LYS A 1 98 ? -5.318 -11.520 6.218 1.00 95.62 98 LYS A N 1
ATOM 715 C CA . LYS A 1 98 ? -5.482 -12.916 5.816 1.00 95.62 98 LYS A CA 1
ATOM 716 C C . LYS A 1 98 ? -6.945 -13.191 5.452 1.00 95.62 98 LYS A C 1
ATOM 718 O O . LYS A 1 98 ? -7.826 -13.094 6.307 1.00 95.62 98 LYS A O 1
ATOM 723 N N . GLU A 1 99 ? -7.194 -13.563 4.201 1.00 89.25 99 GLU A N 1
ATOM 724 C CA . GLU A 1 99 ? -8.540 -13.882 3.725 1.00 89.25 99 GLU A CA 1
ATOM 725 C C . GLU A 1 99 ? -9.111 -15.147 4.390 1.00 89.25 99 GLU A C 1
ATOM 727 O O . GLU A 1 99 ? -8.381 -16.045 4.826 1.00 89.25 99 GLU A O 1
ATOM 732 N N . ASN A 1 100 ? -10.446 -15.226 4.452 1.00 82.12 100 ASN A N 1
ATOM 733 C CA . ASN A 1 100 ? -11.213 -16.418 4.848 1.00 82.12 100 ASN A CA 1
ATOM 734 C C . ASN A 1 100 ? -10.828 -17.037 6.204 1.00 82.12 100 ASN A C 1
ATOM 736 O O . ASN A 1 100 ? -11.054 -18.223 6.444 1.00 82.12 100 ASN A O 1
ATOM 740 N N . SER A 1 101 ? -10.252 -16.239 7.102 1.00 82.94 101 SER A N 1
ATOM 741 C CA . SER A 1 101 ? -9.811 -16.685 8.420 1.00 82.94 101 SER A CA 1
ATOM 742 C C . SER A 1 101 ? -10.684 -16.027 9.493 1.00 82.94 101 SER A C 1
ATOM 744 O O . SER A 1 101 ? -10.500 -14.846 9.784 1.00 82.94 101 SER A O 1
ATOM 746 N N . PRO A 1 102 ? -11.671 -16.739 10.071 1.00 81.94 102 PRO A N 1
ATOM 747 C CA . PRO A 1 102 ? -12.497 -16.168 11.128 1.00 81.94 102 PRO A CA 1
ATOM 748 C C . PRO A 1 102 ? -11.633 -15.825 12.345 1.00 81.94 102 PRO A C 1
ATOM 750 O O . PRO A 1 102 ? -10.769 -16.609 12.743 1.00 81.94 102 PRO A O 1
ATOM 753 N N . GLY A 1 103 ? -11.873 -14.657 12.946 1.00 82.50 103 GLY A N 1
ATOM 754 C CA . GLY A 1 103 ? -11.133 -14.216 14.131 1.00 82.50 103 GLY A CA 1
ATOM 755 C C . GLY A 1 103 ? -9.700 -13.749 13.862 1.00 82.50 103 GLY A C 1
ATOM 756 O O . GLY A 1 103 ? -8.858 -13.842 14.757 1.00 82.50 103 GLY A O 1
ATOM 757 N N . VAL A 1 104 ? -9.401 -13.263 12.654 1.00 89.00 104 VAL A N 1
ATOM 758 C CA . VAL A 1 104 ? -8.143 -12.548 12.394 1.00 89.00 104 VAL A CA 1
ATOM 759 C C . VAL A 1 104 ? -8.046 -11.328 13.308 1.00 89.00 104 VAL A C 1
ATOM 761 O O . VAL A 1 104 ? -8.983 -10.544 13.420 1.00 89.00 104 VAL A O 1
ATOM 764 N N . LYS A 1 105 ? -6.886 -11.179 13.950 1.00 92.44 105 LYS A N 1
ATOM 765 C CA . LYS A 1 105 ? -6.578 -10.091 14.893 1.00 92.44 105 LYS A CA 1
ATOM 766 C C . LYS A 1 105 ? -5.562 -9.096 14.350 1.00 92.44 105 LYS A C 1
ATOM 768 O O . LYS A 1 105 ? -5.189 -8.163 15.050 1.00 92.44 105 LYS A O 1
ATOM 773 N N . GLU A 1 106 ? -5.064 -9.327 13.144 1.00 95.81 106 GLU A N 1
ATOM 774 C CA . GLU A 1 106 ? -3.958 -8.577 12.567 1.00 95.81 106 GLU A CA 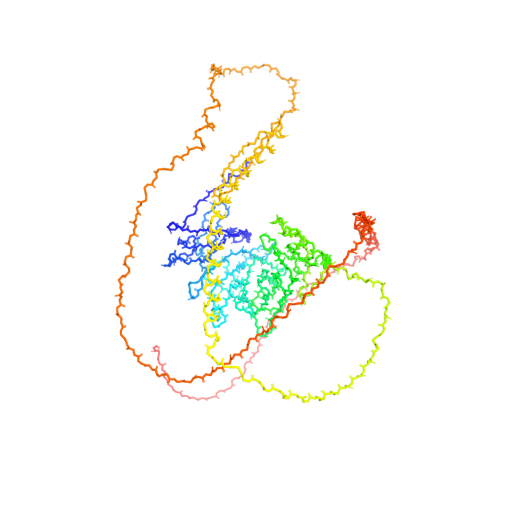1
ATOM 775 C C . GLU A 1 106 ? -4.313 -8.171 11.142 1.00 95.81 106 GLU A C 1
ATOM 777 O O . GLU A 1 106 ? -4.817 -8.979 10.361 1.00 95.81 106 GLU A O 1
ATOM 782 N N . PHE A 1 107 ? -4.040 -6.921 10.806 1.00 97.69 107 PHE A N 1
ATOM 783 C CA . PHE A 1 107 ? -4.231 -6.385 9.465 1.00 97.69 107 PHE A CA 1
ATOM 784 C C . PHE A 1 107 ? -3.064 -5.468 9.114 1.00 97.69 107 PHE A C 1
ATOM 786 O O . PHE A 1 107 ? -2.250 -5.115 9.972 1.00 97.69 107 PHE A O 1
ATOM 793 N N . TYR A 1 108 ? -2.985 -5.099 7.844 1.00 98.56 108 TYR A N 1
ATOM 794 C CA . TYR A 1 108 ? -1.921 -4.269 7.311 1.00 98.56 108 TYR A CA 1
ATOM 795 C C . TYR A 1 108 ? -2.489 -2.994 6.716 1.00 98.56 108 TYR A C 1
ATOM 797 O O . TYR A 1 108 ? -3.529 -3.022 6.056 1.00 98.56 108 TYR A O 1
ATOM 805 N N . VAL A 1 109 ? -1.773 -1.898 6.932 1.00 98.62 109 VAL A N 1
ATOM 806 C CA . VAL A 1 109 ? -2.020 -0.597 6.314 1.00 98.62 109 VAL A CA 1
ATOM 807 C C . VAL A 1 109 ? -0.861 -0.296 5.388 1.00 98.62 109 VAL A C 1
ATOM 809 O O . VAL A 1 109 ? 0.295 -0.450 5.786 1.00 98.62 109 VAL A O 1
ATOM 812 N N . VAL A 1 110 ? -1.160 0.130 4.165 1.00 98.62 110 VAL A N 1
ATOM 813 C CA . VAL A 1 110 ? -0.135 0.529 3.199 1.00 98.62 110 VAL A CA 1
ATOM 814 C C . VAL A 1 110 ? -0.426 1.890 2.612 1.00 98.62 110 VAL A C 1
ATOM 816 O O . VAL A 1 110 ? -1.583 2.290 2.467 1.00 98.62 110 VAL A O 1
ATOM 819 N N . GLY A 1 111 ? 0.637 2.588 2.247 1.00 98.38 111 GLY A N 1
ATOM 820 C CA . GLY A 1 111 ? 0.552 3.955 1.773 1.00 98.38 111 GLY A CA 1
ATOM 821 C C . GLY A 1 111 ? 1.916 4.520 1.431 1.00 98.38 111 GLY A C 1
ATOM 822 O O . GLY A 1 111 ? 2.857 3.775 1.145 1.00 98.38 111 GLY A O 1
ATOM 823 N N . TYR A 1 112 ? 2.033 5.839 1.477 1.00 97.25 112 TYR A N 1
ATOM 824 C CA . TYR A 1 112 ? 3.315 6.520 1.421 1.00 97.25 112 TYR A CA 1
ATOM 825 C C . TYR A 1 112 ? 3.396 7.676 2.413 1.00 97.25 112 TYR A C 1
ATOM 827 O O . TYR A 1 112 ? 2.379 8.213 2.837 1.00 97.25 112 TYR A O 1
ATOM 835 N N . THR A 1 113 ? 4.615 8.065 2.760 1.00 96.12 113 THR A N 1
ATOM 836 C CA . THR A 1 113 ? 4.912 9.175 3.670 1.00 96.12 113 THR A CA 1
ATOM 837 C C . THR A 1 113 ? 6.065 10.018 3.132 1.00 96.12 113 THR A C 1
ATOM 839 O O . THR A 1 113 ? 6.847 9.553 2.298 1.00 96.12 113 THR A O 1
ATOM 842 N N . THR A 1 114 ? 6.161 11.265 3.584 1.00 92.31 114 THR A N 1
ATOM 843 C CA . THR A 1 114 ? 7.319 12.144 3.345 1.00 92.31 114 THR A CA 1
ATOM 844 C C . THR A 1 114 ? 8.216 12.324 4.575 1.00 92.31 114 THR A C 1
ATOM 846 O O . THR A 1 114 ? 9.167 13.099 4.512 1.00 92.31 114 THR A O 1
ATOM 849 N N . GLY A 1 115 ? 7.943 11.598 5.663 1.00 91.81 115 GLY A N 1
ATOM 850 C CA . GLY A 1 115 ? 8.725 11.608 6.897 1.00 91.81 115 GLY A CA 1
ATOM 851 C C . GLY A 1 115 ? 9.012 10.207 7.440 1.00 91.81 115 GLY A C 1
ATOM 852 O O . GLY A 1 115 ? 8.718 9.181 6.817 1.00 91.81 115 GLY A O 1
ATOM 853 N N . ALA A 1 116 ? 9.630 10.160 8.618 1.00 93.06 116 ALA A N 1
ATOM 854 C CA . ALA A 1 116 ? 9.906 8.917 9.335 1.00 93.06 116 ALA A CA 1
ATOM 855 C C . ALA A 1 116 ? 8.710 8.490 10.199 1.00 93.06 116 ALA A C 1
ATOM 857 O O . ALA A 1 116 ? 8.314 9.222 11.106 1.00 93.06 116 ALA A O 1
ATOM 858 N N . LEU A 1 117 ? 8.156 7.300 9.961 1.00 94.12 117 LEU A N 1
ATOM 859 C CA . LEU A 1 117 ? 7.096 6.739 10.805 1.00 94.12 117 LEU A CA 1
ATOM 860 C C . LEU A 1 117 ? 7.656 6.144 12.103 1.00 94.12 117 LEU A C 1
ATOM 862 O O . LEU A 1 117 ? 8.852 5.869 12.238 1.00 94.12 117 LEU A O 1
ATOM 866 N N . ASP A 1 118 ? 6.771 5.904 13.067 1.00 90.31 118 ASP A N 1
ATOM 867 C CA . ASP A 1 118 ? 7.120 5.223 14.313 1.00 90.31 118 ASP A CA 1
ATOM 868 C C . ASP A 1 118 ? 7.784 3.861 14.052 1.00 90.31 118 ASP A C 1
ATOM 870 O O . ASP A 1 118 ? 7.265 3.003 13.327 1.00 90.31 118 ASP A O 1
ATOM 874 N N . GLY A 1 119 ? 8.945 3.662 14.682 1.00 85.56 119 GLY A N 1
ATOM 875 C CA . GLY A 1 119 ? 9.757 2.452 14.542 1.00 85.56 119 GLY A CA 1
ATOM 876 C C . GLY A 1 119 ? 10.703 2.442 13.337 1.00 85.56 119 GLY A C 1
ATOM 877 O O . GLY A 1 119 ? 11.361 1.425 13.119 1.00 85.56 119 GLY A O 1
ATOM 878 N N . VAL A 1 120 ? 10.796 3.541 12.580 1.00 88.00 120 VAL A N 1
ATOM 879 C CA . VAL A 1 120 ? 11.737 3.704 11.463 1.00 88.00 120 VAL A CA 1
ATOM 880 C C . VAL A 1 120 ? 12.788 4.767 11.797 1.00 88.00 120 VAL A C 1
ATOM 882 O O . VAL A 1 120 ? 12.472 5.825 12.343 1.00 88.00 120 VAL A O 1
ATOM 885 N N . ASP A 1 121 ? 14.053 4.476 11.477 1.00 77.06 121 ASP A N 1
ATOM 886 C CA . ASP A 1 121 ? 15.171 5.399 11.687 1.00 77.06 121 ASP A CA 1
ATOM 887 C C . ASP A 1 121 ? 15.058 6.619 10.756 1.00 77.06 121 ASP A C 1
ATOM 889 O O . ASP A 1 121 ? 15.097 6.508 9.528 1.00 77.06 121 ASP A O 1
ATOM 893 N N . SER A 1 122 ? 14.975 7.811 11.350 1.00 67.19 122 SER A N 1
ATOM 894 C CA . SER A 1 122 ? 14.766 9.075 10.632 1.00 67.19 122 SER A CA 1
ATOM 895 C C . SER A 1 122 ? 15.929 9.498 9.732 1.00 67.19 122 SER A C 1
ATOM 897 O O . SER A 1 122 ? 15.731 10.249 8.780 1.00 67.19 122 SER A O 1
ATOM 899 N N . SER A 1 123 ? 17.135 8.978 9.967 1.00 60.31 123 SER A N 1
ATOM 900 C CA . SER A 1 123 ? 18.343 9.325 9.205 1.00 60.31 123 SER A CA 1
ATOM 901 C C . SER A 1 123 ? 18.311 8.885 7.737 1.00 60.31 123 SER A C 1
ATOM 903 O O . SER A 1 123 ? 19.054 9.443 6.931 1.00 60.31 123 SER A O 1
ATOM 905 N N . GLY A 1 124 ? 17.469 7.905 7.387 1.00 61.19 124 GLY A N 1
ATOM 906 C CA . GLY A 1 124 ? 17.256 7.454 6.007 1.00 61.19 124 GLY A CA 1
ATOM 907 C C . GLY A 1 124 ? 15.919 7.885 5.400 1.00 61.19 124 GLY A C 1
ATOM 908 O O . GLY A 1 124 ? 15.762 7.814 4.184 1.00 61.19 124 GLY A O 1
ATOM 909 N N . ALA A 1 125 ? 14.969 8.326 6.230 1.00 63.41 125 ALA A N 1
ATOM 910 C CA . ALA A 1 125 ? 13.625 8.687 5.794 1.00 63.41 125 ALA A CA 1
ATOM 911 C C . ALA A 1 125 ? 13.465 10.195 5.518 1.00 63.41 125 ALA A C 1
ATOM 913 O O . ALA A 1 125 ? 12.626 10.598 4.719 1.00 63.41 125 ALA A O 1
ATOM 914 N N . GLU A 1 126 ? 14.274 11.045 6.142 1.00 67.19 126 GLU A N 1
ATOM 915 C CA . GLU A 1 126 ? 14.181 12.492 5.957 1.00 67.19 126 GLU A CA 1
ATOM 916 C C . GLU A 1 126 ? 15.024 12.946 4.750 1.00 67.19 126 GLU A C 1
ATOM 918 O O . GLU A 1 126 ? 16.218 12.658 4.660 1.00 67.19 126 GLU A O 1
ATOM 923 N N . GLY A 1 127 ? 14.416 13.683 3.813 1.00 67.88 127 GLY A N 1
ATOM 924 C CA . GLY A 1 127 ? 15.119 14.318 2.684 1.00 67.88 127 GLY A CA 1
ATOM 925 C C . GLY A 1 127 ? 15.193 13.508 1.383 1.00 67.88 127 GLY A C 1
ATOM 926 O O . GLY A 1 127 ? 15.735 14.000 0.393 1.00 67.88 127 GLY A O 1
ATOM 927 N N . PHE A 1 128 ? 14.619 12.306 1.352 1.00 72.75 128 PHE A N 1
ATOM 928 C CA . PHE A 1 128 ? 14.315 11.593 0.110 1.00 72.75 128 PHE A CA 1
ATOM 929 C C . PHE A 1 128 ? 12.867 11.879 -0.311 1.00 72.75 128 PHE A C 1
ATOM 931 O O . PHE A 1 128 ? 12.085 12.414 0.477 1.00 72.75 128 PHE A O 1
ATOM 938 N N . GLY A 1 129 ? 12.509 11.581 -1.565 1.00 87.06 129 GLY A N 1
ATOM 939 C CA . GLY A 1 129 ? 11.119 11.688 -2.020 1.00 87.06 129 GLY A CA 1
ATOM 940 C C . GLY A 1 129 ? 10.172 10.798 -1.206 1.00 87.06 129 GLY A C 1
ATOM 941 O O . GLY A 1 129 ? 10.560 10.164 -0.224 1.00 87.06 129 GLY A O 1
ATOM 942 N N . LYS A 1 130 ? 8.906 10.721 -1.616 1.00 94.75 130 LYS A N 1
ATOM 943 C CA . LYS A 1 130 ? 7.896 9.903 -0.925 1.00 94.75 130 LYS A CA 1
ATOM 944 C C . LYS A 1 130 ? 8.391 8.467 -0.745 1.00 94.75 130 LYS A C 1
ATOM 946 O O . LYS A 1 130 ? 9.024 7.905 -1.639 1.00 94.75 130 LYS A O 1
ATOM 951 N N . GLN A 1 131 ? 8.068 7.867 0.391 1.00 95.50 131 GLN A N 1
ATOM 952 C CA . GLN A 1 131 ? 8.450 6.503 0.732 1.00 95.50 131 GLN A CA 1
ATOM 953 C C . GLN A 1 131 ? 7.212 5.655 0.919 1.00 95.50 131 GLN A C 1
ATOM 955 O O . GLN A 1 131 ? 6.323 6.026 1.683 1.00 95.50 131 GLN A O 1
ATOM 960 N N . ALA A 1 132 ? 7.174 4.492 0.280 1.00 97.50 132 ALA A N 1
ATOM 961 C CA . ALA A 1 132 ? 6.117 3.530 0.518 1.00 97.50 132 ALA A CA 1
ATOM 962 C C . ALA A 1 132 ? 6.242 2.990 1.939 1.00 97.50 132 ALA A C 1
ATOM 964 O O . ALA A 1 132 ? 7.352 2.727 2.394 1.00 97.50 132 ALA A O 1
ATOM 965 N N . PHE A 1 133 ? 5.123 2.768 2.618 1.00 97.75 133 PHE A N 1
ATOM 966 C CA . PHE A 1 133 ? 5.125 2.097 3.909 1.00 97.75 133 PHE A CA 1
ATOM 967 C C . PHE A 1 133 ? 4.174 0.907 3.934 1.00 97.75 133 PHE A C 1
ATOM 969 O O . PHE A 1 133 ? 3.176 0.853 3.211 1.00 97.75 133 PHE A O 1
ATOM 976 N N . ILE A 1 134 ? 4.494 -0.031 4.819 1.00 98.50 134 ILE A N 1
ATOM 977 C CA . ILE A 1 134 ? 3.598 -1.083 5.280 1.00 98.50 134 ILE A CA 1
ATOM 978 C C . ILE A 1 134 ? 3.674 -1.160 6.803 1.00 98.50 134 ILE A C 1
ATOM 980 O O . ILE A 1 134 ? 4.756 -1.184 7.392 1.00 98.50 134 ILE A O 1
ATOM 984 N N . MET A 1 135 ? 2.509 -1.190 7.435 1.00 98.38 135 MET A N 1
ATOM 985 C CA . MET A 1 135 ? 2.347 -1.186 8.881 1.00 98.38 135 MET A CA 1
ATOM 986 C C . MET A 1 135 ? 1.464 -2.355 9.295 1.00 98.38 135 MET A C 1
ATOM 988 O O . MET A 1 135 ? 0.369 -2.514 8.759 1.00 98.38 135 MET A O 1
ATOM 992 N N . LYS A 1 136 ? 1.921 -3.164 10.254 1.00 98.38 136 LYS A N 1
ATOM 993 C CA . LYS A 1 136 ? 1.120 -4.241 10.842 1.00 98.38 136 LYS A CA 1
ATOM 994 C C . LYS A 1 136 ? 0.432 -3.748 12.108 1.00 98.38 136 LYS A C 1
ATOM 996 O O . LYS A 1 136 ? 1.100 -3.286 13.027 1.00 98.38 136 LYS A O 1
ATOM 1001 N N . MET A 1 137 ? -0.882 -3.918 12.185 1.00 97.69 137 MET A N 1
ATOM 1002 C CA . MET A 1 137 ? -1.718 -3.430 13.281 1.00 97.69 137 MET A CA 1
ATOM 1003 C C . MET A 1 137 ? -2.441 -4.573 13.990 1.00 97.69 137 MET A C 1
ATOM 1005 O O . MET A 1 137 ? -2.820 -5.567 13.367 1.00 97.69 137 MET A O 1
ATOM 1009 N N . ASN A 1 138 ? -2.674 -4.408 15.293 1.00 96.12 138 ASN A N 1
ATOM 1010 C CA . ASN A 1 138 ? -3.563 -5.273 16.061 1.00 96.12 138 ASN A CA 1
ATOM 1011 C C . ASN A 1 138 ? -4.997 -4.716 16.025 1.00 96.12 138 ASN A C 1
ATOM 1013 O O . ASN A 1 138 ? -5.233 -3.575 16.416 1.00 96.12 138 ASN A O 1
ATOM 1017 N N . LEU A 1 139 ? -5.949 -5.531 15.574 1.00 94.38 139 LEU A N 1
ATOM 1018 C CA . LEU A 1 139 ? -7.361 -5.174 15.420 1.00 94.38 139 LEU A CA 1
ATOM 1019 C C . LEU A 1 139 ? -8.065 -4.891 16.754 1.00 94.38 139 LEU A C 1
ATOM 1021 O O . LEU A 1 139 ? -8.935 -4.020 16.831 1.00 94.38 139 LEU A O 1
ATOM 1025 N N . ASP A 1 140 ? -7.704 -5.637 17.799 1.00 92.00 140 ASP A N 1
ATOM 1026 C CA . ASP A 1 140 ? -8.361 -5.537 19.098 1.00 92.00 140 ASP A CA 1
ATOM 1027 C C . ASP A 1 140 ? -7.962 -4.224 19.789 1.00 92.00 140 ASP A C 1
ATOM 1029 O O . ASP A 1 140 ? -8.842 -3.481 20.235 1.00 92.00 140 ASP A O 1
ATOM 1033 N N . SER A 1 141 ? -6.658 -3.915 19.837 1.00 93.12 141 SER A N 1
ATOM 1034 C CA . SER A 1 141 ? -6.148 -2.738 20.551 1.00 93.12 141 SER A CA 1
ATOM 1035 C C . SER A 1 141 ? -6.174 -1.449 19.728 1.00 93.12 141 SER A C 1
ATOM 1037 O O . SER A 1 141 ? -6.602 -0.433 20.260 1.00 93.12 141 SER A O 1
ATOM 1039 N N . LEU A 1 142 ? -5.746 -1.461 18.457 1.00 93.75 142 LEU A N 1
ATOM 1040 C CA . LEU A 1 142 ? -5.507 -0.248 17.649 1.00 93.75 142 LEU A CA 1
ATOM 1041 C C . LEU A 1 142 ? -4.669 0.840 18.365 1.00 93.75 142 LEU A C 1
ATOM 1043 O O . LEU A 1 142 ? -4.825 2.022 18.087 1.00 93.75 142 LEU A O 1
ATOM 1047 N N . GLU A 1 143 ? -3.792 0.465 19.298 1.00 91.81 143 GLU A N 1
ATOM 1048 C CA . GLU A 1 143 ? -3.029 1.437 20.103 1.00 91.81 143 GLU A CA 1
ATOM 1049 C C . GLU A 1 143 ? -1.696 1.834 19.464 1.00 91.81 143 GLU A C 1
ATOM 1051 O O . GLU A 1 143 ? -1.279 2.984 19.564 1.00 91.81 143 GLU A O 1
ATOM 1056 N N . SER A 1 144 ? -1.012 0.883 18.831 1.00 93.81 144 SER A N 1
ATOM 1057 C CA . SER A 1 144 ? 0.275 1.093 18.173 1.00 93.81 144 SER A CA 1
ATOM 1058 C C . SER A 1 144 ? 0.538 0.001 17.132 1.00 93.81 144 SER A C 1
ATOM 1060 O O . SER A 1 144 ? -0.038 -1.096 17.220 1.00 93.81 144 SER A O 1
ATOM 1062 N N . PRO A 1 145 ? 1.400 0.270 16.137 1.00 96.81 145 PRO A N 1
ATOM 1063 C CA . PRO A 1 145 ? 1.823 -0.752 15.198 1.00 96.81 145 PRO A CA 1
ATOM 1064 C C . PRO A 1 145 ? 2.657 -1.836 15.883 1.00 96.81 145 PRO A C 1
ATOM 1066 O O . PRO A 1 145 ? 3.497 -1.565 16.739 1.00 96.81 145 PRO A O 1
ATOM 1069 N N . ILE A 1 146 ? 2.456 -3.082 15.453 1.00 97.44 146 ILE A N 1
ATOM 1070 C CA . ILE A 1 146 ? 3.306 -4.221 15.823 1.00 97.44 146 ILE A CA 1
ATOM 1071 C C . ILE A 1 146 ? 4.692 -4.041 15.194 1.00 97.44 146 ILE A C 1
ATOM 1073 O O . ILE A 1 146 ? 5.708 -4.288 15.839 1.00 97.44 146 ILE A O 1
ATOM 1077 N N . TRP A 1 147 ? 4.722 -3.618 13.930 1.00 97.88 147 TRP A N 1
ATOM 1078 C CA . TRP A 1 147 ? 5.925 -3.196 13.222 1.00 97.88 147 TRP A CA 1
ATOM 1079 C C . TRP A 1 147 ? 5.561 -2.291 12.040 1.00 97.88 147 TRP A C 1
ATOM 1081 O O . TRP A 1 147 ? 4.450 -2.364 11.504 1.00 97.88 147 TRP A O 1
ATOM 1091 N N . THR A 1 148 ? 6.537 -1.495 11.604 1.00 97.38 148 THR A N 1
ATOM 1092 C CA . THR A 1 148 ? 6.460 -0.607 10.436 1.00 97.38 148 THR A CA 1
ATOM 1093 C C . THR A 1 148 ? 7.679 -0.842 9.549 1.00 97.38 148 THR A C 1
ATOM 1095 O O . THR A 1 148 ? 8.776 -1.083 10.055 1.00 97.38 148 THR A O 1
ATOM 1098 N N . GLN A 1 149 ? 7.502 -0.791 8.231 1.00 96.62 149 GLN A N 1
ATOM 1099 C CA . GLN A 1 149 ? 8.590 -0.770 7.253 1.00 96.62 149 GLN A CA 1
ATOM 1100 C C . GLN A 1 149 ? 8.354 0.352 6.245 1.00 96.62 149 GLN A C 1
ATOM 1102 O O . GLN A 1 149 ? 7.217 0.565 5.825 1.00 96.62 149 GLN A O 1
ATOM 1107 N N . GLN A 1 150 ? 9.434 1.016 5.832 1.00 95.44 150 GLN A N 1
ATOM 1108 C CA . GLN A 1 150 ? 9.434 2.022 4.772 1.00 95.44 150 GLN A CA 1
ATOM 1109 C C . GLN A 1 150 ? 10.396 1.616 3.650 1.00 95.44 150 GLN A C 1
ATOM 1111 O O . GLN A 1 150 ? 11.433 1.005 3.903 1.00 95.44 150 GLN A O 1
ATOM 1116 N N . LEU A 1 151 ? 10.030 1.933 2.409 1.00 95.25 151 LEU A N 1
ATOM 1117 C CA . LEU A 1 151 ? 10.841 1.752 1.210 1.00 95.25 151 LEU A CA 1
ATOM 1118 C C . LEU A 1 151 ? 10.919 3.081 0.466 1.00 95.25 151 LEU A C 1
ATOM 1120 O O . LEU A 1 151 ? 9.895 3.609 0.025 1.00 95.25 151 LEU A O 1
ATOM 1124 N N . GLY A 1 152 ? 12.134 3.600 0.321 1.00 94.06 152 GLY A N 1
ATOM 1125 C CA . GLY A 1 152 ? 12.387 4.865 -0.353 1.00 94.06 152 GLY A CA 1
ATOM 1126 C C . GLY A 1 152 ? 13.087 4.710 -1.694 1.00 94.06 152 GLY A C 1
ATOM 1127 O O . GLY A 1 152 ? 13.659 3.654 -1.984 1.00 94.06 152 GLY A O 1
ATOM 1128 N N . PRO A 1 153 ? 13.078 5.768 -2.514 1.00 93.88 153 PRO A N 1
ATOM 1129 C CA . PRO A 1 153 ? 13.883 5.815 -3.722 1.00 93.88 153 PRO A CA 1
ATOM 1130 C C . PRO A 1 153 ? 15.375 5.810 -3.351 1.00 93.88 153 PRO A C 1
ATOM 1132 O O . PRO A 1 153 ? 15.791 6.404 -2.358 1.00 93.88 153 PRO A O 1
ATOM 1135 N N . ASN A 1 154 ? 16.214 5.171 -4.163 1.00 90.69 154 ASN A N 1
ATOM 1136 C CA . ASN A 1 154 ? 17.668 5.160 -3.970 1.00 90.69 154 ASN A CA 1
ATOM 1137 C C . ASN A 1 154 ? 18.362 6.423 -4.520 1.00 90.69 154 ASN A C 1
ATOM 1139 O O . ASN A 1 154 ? 19.587 6.539 -4.468 1.00 90.69 154 ASN A O 1
ATOM 1143 N N . ASN A 1 155 ? 17.582 7.370 -5.046 1.00 85.94 155 ASN A N 1
ATOM 1144 C CA . ASN A 1 155 ? 18.020 8.697 -5.458 1.00 85.94 155 ASN A CA 1
ATOM 1145 C C . ASN A 1 155 ? 17.000 9.765 -5.024 1.00 85.94 155 ASN A C 1
ATOM 1147 O O . ASN A 1 155 ? 15.843 9.463 -4.745 1.00 85.94 155 ASN A O 1
ATOM 1151 N N . GLN A 1 156 ? 17.423 11.029 -4.978 1.00 80.62 156 GLN A N 1
ATOM 1152 C CA . GLN A 1 156 ? 16.583 12.136 -4.493 1.00 80.62 156 GLN A CA 1
ATOM 1153 C C . GLN A 1 156 ? 15.505 12.589 -5.493 1.00 80.62 156 GLN A C 1
ATOM 1155 O O . GLN A 1 156 ? 14.667 13.417 -5.155 1.00 80.62 156 GLN A O 1
ATOM 1160 N N . SER A 1 157 ? 15.528 12.090 -6.732 1.00 85.62 157 SER A N 1
ATOM 1161 C CA . SER A 1 157 ? 14.590 12.505 -7.783 1.00 85.62 157 SER A CA 1
ATOM 1162 C C . SER A 1 157 ? 13.338 11.634 -7.877 1.00 85.62 157 SER A C 1
ATOM 1164 O O . SER A 1 157 ? 12.384 12.034 -8.540 1.00 85.62 157 SER A O 1
ATOM 1166 N N . GLY A 1 158 ? 13.347 10.439 -7.284 1.00 92.75 158 GLY A N 1
ATOM 1167 C CA . GLY A 1 158 ? 12.216 9.512 -7.313 1.00 92.75 158 GLY A CA 1
ATOM 1168 C C . GLY A 1 158 ? 11.226 9.729 -6.175 1.00 92.75 158 GLY A C 1
ATOM 1169 O O . GLY A 1 158 ? 11.565 10.304 -5.149 1.00 92.75 158 GLY A O 1
ATOM 1170 N N . ASP A 1 159 ? 10.021 9.200 -6.350 1.00 95.81 159 ASP A N 1
ATOM 1171 C CA . ASP A 1 159 ? 9.051 8.941 -5.287 1.00 95.81 159 ASP A CA 1
ATOM 1172 C C . ASP A 1 159 ? 8.720 7.443 -5.298 1.00 95.81 159 ASP A C 1
ATOM 1174 O O . ASP A 1 159 ? 8.628 6.833 -6.364 1.00 95.81 159 ASP A O 1
ATOM 1178 N N . THR A 1 160 ? 8.503 6.849 -4.128 1.00 96.94 160 THR A N 1
ATOM 1179 C CA . THR A 1 160 ? 8.033 5.467 -3.965 1.00 96.94 160 THR A CA 1
ATOM 1180 C C . THR A 1 160 ? 6.655 5.480 -3.306 1.00 96.94 160 THR A C 1
ATOM 1182 O O . THR A 1 160 ? 6.477 5.999 -2.207 1.00 96.94 160 THR A O 1
ATOM 1185 N N . PHE A 1 161 ? 5.661 4.907 -3.981 1.00 97.75 161 PHE A N 1
ATOM 1186 C CA . PHE A 1 161 ? 4.265 4.889 -3.550 1.00 97.75 161 PHE A CA 1
ATOM 1187 C C . PHE A 1 161 ? 3.843 3.471 -3.181 1.00 97.75 161 PHE A C 1
ATOM 1189 O O . PHE A 1 161 ? 3.844 2.601 -4.050 1.00 97.75 161 PHE A O 1
ATOM 1196 N N . GLY A 1 162 ? 3.438 3.231 -1.931 1.00 98.00 162 GLY A N 1
ATOM 1197 C CA . GLY A 1 162 ? 2.783 1.984 -1.535 1.00 98.00 162 GLY A CA 1
ATOM 1198 C C . GLY A 1 162 ? 1.310 2.037 -1.921 1.00 98.00 162 GLY A C 1
ATOM 1199 O O . GLY A 1 162 ? 0.606 2.972 -1.539 1.00 98.00 162 GLY A O 1
ATOM 1200 N N . ILE A 1 163 ? 0.846 1.074 -2.717 1.00 98.19 163 ILE A N 1
ATOM 1201 C CA . ILE A 1 163 ? -0.486 1.114 -3.342 1.00 98.19 163 ILE A CA 1
ATOM 1202 C C . ILE A 1 163 ? -1.366 -0.034 -2.858 1.00 98.19 163 ILE A C 1
ATOM 1204 O O . ILE A 1 163 ? -2.539 0.186 -2.561 1.00 98.19 163 ILE A O 1
ATOM 1208 N N . GLY A 1 164 ? -0.831 -1.252 -2.783 1.00 98.19 164 GLY A N 1
ATOM 1209 C CA . GLY A 1 164 ? -1.604 -2.441 -2.439 1.00 98.19 164 GLY A CA 1
ATOM 1210 C C . GLY A 1 164 ? -0.848 -3.401 -1.542 1.00 98.19 164 GLY A C 1
ATOM 1211 O O . GLY A 1 164 ? 0.376 -3.348 -1.435 1.00 98.19 164 GLY A O 1
ATOM 1212 N N . CYS A 1 165 ? -1.591 -4.296 -0.899 1.00 98.56 165 CYS A N 1
ATOM 1213 C CA . CYS A 1 165 ? -1.006 -5.404 -0.169 1.00 98.56 165 CYS A CA 1
ATOM 1214 C C . CYS A 1 165 ? -1.863 -6.662 -0.247 1.00 98.56 165 CYS A C 1
ATOM 1216 O O . CYS A 1 165 ? -3.063 -6.594 -0.507 1.00 98.56 165 CYS A O 1
ATOM 1218 N N . ALA A 1 166 ? -1.229 -7.813 -0.042 1.00 98.38 166 ALA A N 1
ATOM 1219 C CA . ALA A 1 166 ? -1.895 -9.110 -0.016 1.00 98.38 166 ALA A CA 1
ATOM 1220 C C . ALA A 1 166 ? -1.176 -10.054 0.954 1.00 98.38 166 ALA A C 1
ATOM 1222 O O . ALA A 1 166 ? 0.053 -10.072 1.008 1.00 98.38 166 ALA A O 1
ATOM 1223 N N . VAL A 1 167 ? -1.937 -10.834 1.720 1.00 98.44 167 VAL A N 1
ATOM 1224 C CA . VAL A 1 167 ? -1.414 -11.774 2.724 1.00 98.44 167 VAL A CA 1
ATOM 1225 C C . VAL A 1 167 ? -1.548 -13.194 2.191 1.00 98.44 167 VAL A C 1
ATOM 1227 O O . VAL A 1 167 ? -2.606 -13.547 1.673 1.00 98.44 167 VAL A O 1
ATOM 1230 N N . THR A 1 168 ? -0.509 -14.021 2.323 1.00 98.06 168 THR A N 1
ATOM 1231 C CA . THR A 1 168 ? -0.548 -15.408 1.834 1.00 98.06 168 THR A CA 1
ATOM 1232 C C . THR A 1 168 ? -1.616 -16.248 2.547 1.00 98.06 168 THR A C 1
ATOM 1234 O O . THR A 1 168 ? -1.941 -15.980 3.708 1.00 98.06 168 THR A O 1
ATOM 1237 N N . PRO A 1 169 ? -2.140 -17.322 1.918 1.00 96.50 169 PRO A N 1
ATOM 1238 C CA . PRO A 1 169 ? -3.188 -18.155 2.521 1.00 96.50 169 PRO A CA 1
ATOM 1239 C C . PRO A 1 169 ? -2.808 -18.801 3.862 1.00 96.50 169 PRO A C 1
ATOM 1241 O O . PRO A 1 169 ? -3.673 -19.088 4.690 1.00 96.50 169 PRO A O 1
ATOM 1244 N N . ASP A 1 170 ? -1.518 -19.033 4.112 1.00 95.88 170 ASP A N 1
ATOM 1245 C CA . ASP A 1 170 ? -1.031 -19.519 5.406 1.00 95.88 170 ASP A CA 1
ATOM 1246 C C . ASP A 1 170 ? -0.880 -18.396 6.449 1.00 95.88 170 ASP A C 1
ATOM 1248 O O . ASP A 1 170 ? -0.993 -18.665 7.646 1.00 95.88 170 ASP A O 1
ATOM 1252 N N . GLY A 1 171 ? -0.773 -17.136 6.019 1.00 96.44 171 GLY A N 1
ATOM 1253 C CA . GLY A 1 171 ? -0.558 -15.962 6.864 1.00 96.44 171 GLY A CA 1
ATOM 1254 C C . GLY A 1 171 ? 0.900 -15.736 7.262 1.00 96.44 171 GLY A C 1
ATOM 1255 O O . GLY A 1 171 ? 1.155 -14.916 8.139 1.00 96.44 171 GLY A O 1
ATOM 1256 N N . ASN A 1 172 ? 1.844 -16.468 6.662 1.00 97.44 172 ASN A N 1
ATOM 1257 C CA . ASN A 1 172 ? 3.264 -16.369 7.005 1.00 97.44 172 ASN A CA 1
ATOM 1258 C C . ASN A 1 172 ? 3.962 -15.198 6.306 1.00 97.44 172 ASN A C 1
ATOM 1260 O O . ASN A 1 172 ? 4.959 -14.693 6.818 1.00 97.44 172 ASN A O 1
ATOM 1264 N N . ASP A 1 173 ? 3.435 -14.754 5.164 1.00 98.50 173 ASP A N 1
ATOM 1265 C CA . ASP A 1 173 ? 4.025 -13.687 4.369 1.00 98.50 173 ASP A CA 1
ATOM 1266 C C . ASP A 1 173 ? 2.985 -12.628 3.986 1.00 98.50 173 ASP A C 1
ATOM 1268 O O . ASP A 1 173 ? 1.795 -12.911 3.812 1.00 98.50 173 ASP A O 1
ATOM 1272 N N . VAL A 1 174 ? 3.455 -11.395 3.811 1.00 98.81 174 VAL A N 1
ATOM 1273 C CA . VAL A 1 174 ? 2.664 -10.280 3.282 1.00 98.81 174 VAL A CA 1
ATOM 1274 C C . VAL A 1 174 ? 3.432 -9.571 2.175 1.00 98.81 174 VAL A C 1
ATOM 1276 O O . VAL A 1 174 ? 4.644 -9.372 2.263 1.00 98.81 174 VAL A O 1
ATOM 1279 N N . TYR A 1 175 ? 2.720 -9.190 1.123 1.00 98.81 175 TYR A N 1
ATOM 1280 C CA . TYR A 1 175 ? 3.252 -8.425 0.008 1.00 98.81 175 TYR A CA 1
ATOM 1281 C C . TYR A 1 175 ? 2.861 -6.958 0.113 1.00 98.81 175 TYR A C 1
ATOM 1283 O O . TYR A 1 175 ? 1.716 -6.656 0.433 1.00 98.81 175 TYR A O 1
ATOM 1291 N N . LEU A 1 176 ? 3.786 -6.069 -0.235 1.00 98.75 176 LEU A N 1
ATOM 1292 C CA . LEU A 1 176 ? 3.533 -4.672 -0.580 1.00 98.75 176 LEU A CA 1
ATOM 1293 C C . LEU A 1 176 ? 3.780 -4.510 -2.079 1.00 98.75 176 LEU A C 1
ATOM 1295 O O . LEU A 1 176 ? 4.842 -4.897 -2.568 1.00 98.75 176 LEU A O 1
ATOM 1299 N N . SER A 1 177 ? 2.832 -3.919 -2.795 1.00 98.62 177 SER A N 1
ATOM 1300 C CA . SER A 1 177 ? 2.997 -3.501 -4.185 1.00 98.62 177 SER A CA 1
ATOM 1301 C C . SER A 1 177 ? 2.929 -1.986 -4.301 1.00 98.62 177 SER A C 1
ATOM 1303 O O . SER A 1 177 ? 2.233 -1.304 -3.538 1.00 98.62 177 SER A O 1
ATOM 1305 N N . GLY A 1 178 ? 3.639 -1.447 -5.284 1.00 98.38 178 GLY A N 1
ATOM 1306 C CA . GLY A 1 178 ? 3.671 -0.012 -5.488 1.00 98.38 178 GLY A CA 1
ATOM 1307 C C . GLY A 1 178 ? 4.318 0.418 -6.792 1.00 98.38 178 GLY A C 1
ATOM 1308 O O . GLY A 1 178 ? 4.554 -0.397 -7.684 1.00 98.38 178 GLY A O 1
ATOM 1309 N N . ILE A 1 179 ? 4.576 1.718 -6.895 1.00 98.06 179 ILE A N 1
ATOM 1310 C CA . ILE A 1 179 ? 5.253 2.347 -8.034 1.00 98.06 179 ILE A CA 1
ATOM 1311 C C . ILE A 1 179 ? 6.445 3.140 -7.509 1.00 98.06 179 ILE A C 1
ATOM 1313 O O . ILE A 1 179 ? 6.319 3.838 -6.503 1.00 98.06 179 ILE A O 1
ATOM 1317 N N . VAL A 1 180 ? 7.573 3.062 -8.206 1.00 97.50 180 VAL A N 1
ATOM 1318 C CA . VAL A 1 180 ? 8.706 3.976 -8.051 1.00 97.50 180 VAL A CA 1
ATOM 1319 C C . VAL A 1 180 ? 8.832 4.828 -9.310 1.00 97.50 180 VAL A C 1
ATOM 1321 O O . VAL A 1 180 ? 8.713 4.316 -10.421 1.00 97.50 180 VAL A O 1
ATOM 1324 N N . THR A 1 181 ? 9.003 6.137 -9.153 1.00 97.06 181 THR A N 1
ATOM 1325 C CA . THR A 1 181 ? 8.928 7.091 -10.269 1.00 97.06 181 THR A CA 1
ATOM 1326 C C . THR A 1 181 ? 10.281 7.643 -10.688 1.00 97.06 181 THR A C 1
ATOM 1328 O O . THR A 1 181 ? 11.296 7.487 -10.002 1.00 97.06 181 THR A O 1
ATOM 1331 N N . ASN A 1 182 ? 10.271 8.346 -11.824 1.00 93.50 182 ASN A N 1
ATOM 1332 C CA . ASN A 1 182 ? 11.391 9.149 -12.321 1.00 93.50 182 ASN A CA 1
ATOM 1333 C C . ASN A 1 182 ? 12.680 8.341 -12.541 1.00 93.50 182 ASN A C 1
ATOM 1335 O O . ASN A 1 182 ? 13.780 8.847 -12.311 1.00 93.50 182 ASN A O 1
ATOM 1339 N N . GLY A 1 183 ? 12.554 7.085 -12.974 1.00 92.12 183 GLY A N 1
ATOM 1340 C CA . GLY A 1 183 ? 13.705 6.232 -13.248 1.00 92.12 183 GLY A CA 1
ATOM 1341 C C . GLY A 1 183 ? 14.546 5.921 -12.012 1.00 92.12 183 GLY A C 1
ATOM 1342 O O . GLY A 1 183 ? 15.765 5.753 -12.109 1.00 92.12 183 GLY A O 1
ATOM 1343 N N . SER A 1 184 ? 13.921 5.915 -10.834 1.00 94.81 184 SER A N 1
ATOM 1344 C CA . SER A 1 184 ? 14.588 5.623 -9.570 1.00 94.81 184 SER A CA 1
ATOM 1345 C C . SER A 1 184 ? 14.542 4.136 -9.237 1.00 94.81 184 SER A C 1
ATOM 1347 O O . SER A 1 184 ? 13.600 3.429 -9.596 1.00 94.81 184 SER A O 1
ATOM 1349 N N . GLY A 1 185 ? 15.586 3.642 -8.574 1.00 95.19 185 GLY A N 1
ATOM 1350 C CA . GLY A 1 185 ? 15.525 2.342 -7.917 1.00 95.19 185 GLY A CA 1
ATOM 1351 C C . GLY A 1 185 ? 14.975 2.485 -6.502 1.00 95.19 185 GLY A C 1
ATOM 1352 O O . GLY A 1 185 ? 14.827 3.592 -5.995 1.00 95.19 185 GLY A O 1
ATOM 1353 N N . ILE A 1 186 ? 14.715 1.372 -5.831 1.00 94.81 186 ILE A N 1
ATOM 1354 C CA . ILE A 1 186 ? 14.237 1.356 -4.443 1.00 94.81 186 ILE A CA 1
ATOM 1355 C C . ILE A 1 186 ? 15.348 0.882 -3.517 1.00 94.81 186 ILE A C 1
ATOM 1357 O O . ILE A 1 186 ? 15.998 -0.132 -3.785 1.00 94.81 186 ILE A O 1
ATOM 1361 N N . GLN A 1 187 ? 15.514 1.589 -2.403 1.00 91.69 187 GLN A N 1
ATOM 1362 C CA . GLN A 1 187 ? 16.382 1.238 -1.292 1.00 91.69 187 GLN A CA 1
ATOM 1363 C C . GLN A 1 187 ? 15.525 0.730 -0.123 1.00 91.69 187 GLN A C 1
ATOM 1365 O O . GLN A 1 187 ? 14.810 1.501 0.511 1.00 91.69 187 GLN A O 1
ATOM 1370 N N . GLY A 1 188 ? 15.585 -0.577 0.159 1.00 84.00 188 GLY A N 1
ATOM 1371 C CA . GLY A 1 188 ? 14.923 -1.171 1.326 1.00 84.00 188 GLY A CA 1
ATOM 1372 C C . GLY A 1 188 ? 15.870 -1.365 2.508 1.00 84.00 188 GLY A C 1
ATOM 1373 O O . GLY A 1 188 ? 15.627 -0.879 3.601 1.00 84.00 188 GLY A O 1
ATOM 1374 N N . THR A 1 189 ? 16.980 -2.069 2.289 1.00 83.69 189 THR A N 1
ATOM 1375 C CA . THR A 1 189 ? 18.090 -2.223 3.255 1.00 83.69 189 THR A CA 1
ATOM 1376 C C . THR A 1 189 ? 19.388 -2.404 2.474 1.00 83.69 189 THR A C 1
ATOM 1378 O O . THR A 1 189 ? 19.337 -2.638 1.267 1.00 83.69 189 THR A O 1
ATOM 1381 N N . ASP A 1 190 ? 20.547 -2.423 3.131 1.00 79.31 190 ASP A N 1
ATOM 1382 C CA . ASP A 1 190 ? 21.836 -2.708 2.472 1.00 79.31 190 ASP A CA 1
ATOM 1383 C C . ASP A 1 190 ? 21.832 -3.999 1.631 1.00 79.31 190 ASP A C 1
ATOM 1385 O O . ASP A 1 190 ? 22.575 -4.125 0.660 1.00 79.31 190 ASP A O 1
ATOM 1389 N N . LYS A 1 191 ? 20.981 -4.971 1.987 1.00 88.00 191 LYS A N 1
ATOM 1390 C CA . LYS A 1 191 ? 20.833 -6.237 1.258 1.00 88.00 191 LYS A CA 1
ATOM 1391 C C . LYS A 1 191 ? 19.810 -6.172 0.118 1.00 88.00 191 LYS A C 1
ATOM 1393 O O . LYS A 1 191 ? 19.886 -6.973 -0.811 1.00 88.00 191 LYS A O 1
ATOM 1398 N N . PHE A 1 192 ? 18.837 -5.272 0.206 1.00 90.94 192 PHE A N 1
ATOM 1399 C CA . PHE A 1 192 ? 17.700 -5.197 -0.706 1.00 90.94 192 PHE A CA 1
ATOM 1400 C C . PHE A 1 192 ? 17.648 -3.810 -1.337 1.00 90.94 192 PHE A C 1
ATOM 1402 O O . PHE A 1 192 ? 17.089 -2.874 -0.765 1.00 90.94 192 PHE A O 1
ATOM 1409 N N . SER A 1 193 ? 18.246 -3.712 -2.521 1.00 93.31 193 SER A N 1
ATOM 1410 C CA . SER A 1 193 ? 18.230 -2.528 -3.373 1.00 93.31 193 SER A CA 1
ATOM 1411 C C . SER A 1 193 ? 17.952 -2.954 -4.811 1.00 93.31 193 SER A C 1
ATOM 1413 O O . SER A 1 193 ? 18.249 -4.086 -5.200 1.00 93.31 193 SER A O 1
ATOM 1415 N N . THR A 1 194 ? 17.353 -2.063 -5.587 1.00 94.94 194 THR A N 1
ATOM 1416 C CA . THR A 1 194 ? 16.937 -2.315 -6.972 1.00 94.94 194 THR A CA 1
ATOM 1417 C C . THR A 1 194 ? 17.447 -1.215 -7.893 1.00 94.94 194 THR A C 1
ATOM 1419 O O . THR A 1 194 ? 17.858 -0.142 -7.450 1.00 94.94 194 THR A O 1
ATOM 1422 N N . THR A 1 195 ? 17.462 -1.497 -9.191 1.00 94.75 195 THR A N 1
ATOM 1423 C CA . THR A 1 195 ? 17.838 -0.547 -10.240 1.00 94.75 195 THR A CA 1
ATOM 1424 C C . THR A 1 195 ? 16.643 -0.296 -11.137 1.00 94.75 195 THR A C 1
ATOM 1426 O O . THR A 1 195 ? 15.900 -1.230 -11.429 1.00 94.75 195 THR A O 1
ATOM 1429 N N . SER A 1 196 ? 16.491 0.941 -11.604 1.00 94.69 196 SER A N 1
ATOM 1430 C CA . SER A 1 196 ? 15.413 1.269 -12.529 1.00 94.69 196 SER A CA 1
ATOM 1431 C C . SER A 1 196 ? 15.605 0.664 -13.912 1.00 94.69 196 SER A C 1
ATOM 1433 O O . SER A 1 196 ? 16.724 0.584 -14.423 1.00 94.69 196 SER A O 1
ATOM 1435 N N . GLU A 1 197 ? 14.481 0.306 -14.527 1.00 92.44 197 GLU A N 1
ATOM 1436 C CA . GLU A 1 197 ? 14.382 -0.078 -15.936 1.00 92.44 197 GLU A CA 1
ATOM 1437 C C . GLU A 1 197 ? 14.086 1.135 -16.845 1.00 92.44 197 GLU A C 1
ATOM 1439 O O . GLU A 1 197 ? 14.157 1.044 -18.077 1.00 92.44 197 GLU A O 1
ATOM 1444 N N . GLY A 1 198 ? 13.835 2.301 -16.242 1.00 92.62 198 GLY A N 1
ATOM 1445 C CA . GLY A 1 198 ? 13.910 3.623 -16.848 1.00 92.62 198 GLY A CA 1
ATOM 1446 C C . GLY A 1 198 ? 12.736 4.541 -16.517 1.00 92.62 198 GLY A C 1
ATOM 1447 O O . GLY A 1 198 ? 12.971 5.666 -16.097 1.00 92.62 198 GLY A O 1
ATOM 1448 N N . GLY A 1 199 ? 11.497 4.133 -16.786 1.00 93.69 199 GLY A N 1
ATOM 1449 C CA . GLY A 1 199 ? 10.318 4.974 -16.570 1.00 93.69 199 GLY A CA 1
ATOM 1450 C C . GLY A 1 199 ? 9.866 5.015 -15.109 1.00 93.69 199 GLY A C 1
ATOM 1451 O O . GLY A 1 199 ? 10.671 4.994 -14.180 1.00 93.69 199 GLY A O 1
ATOM 1452 N N . ASP A 1 200 ? 8.549 5.090 -14.917 1.00 96.94 200 ASP A N 1
ATOM 1453 C CA . ASP A 1 200 ? 7.955 4.666 -13.649 1.00 96.94 200 ASP A CA 1
ATOM 1454 C C . ASP A 1 200 ? 7.895 3.139 -13.657 1.00 96.94 200 ASP A C 1
ATOM 1456 O O . ASP A 1 200 ? 7.355 2.564 -14.602 1.00 96.94 200 ASP A O 1
ATOM 1460 N N . ASP A 1 201 ? 8.407 2.496 -12.616 1.00 97.69 201 ASP A N 1
ATOM 1461 C CA . ASP A 1 201 ? 8.464 1.042 -12.519 1.00 97.69 201 ASP A CA 1
ATOM 1462 C C . ASP A 1 201 ? 7.519 0.557 -11.412 1.00 97.69 201 ASP A C 1
ATOM 1464 O O . ASP A 1 201 ? 7.353 1.197 -10.371 1.00 97.69 201 ASP A O 1
ATOM 1468 N N . VAL A 1 202 ? 6.896 -0.603 -11.610 1.00 98.00 202 VAL A N 1
ATOM 1469 C CA . VAL A 1 202 ? 6.120 -1.268 -10.555 1.00 98.00 202 VAL A CA 1
ATOM 1470 C C . VAL A 1 202 ? 7.073 -2.046 -9.664 1.00 98.00 202 VAL A C 1
ATOM 1472 O O . VAL A 1 202 ? 8.031 -2.636 -10.148 1.00 98.00 202 VAL A O 1
ATOM 1475 N N . PHE A 1 203 ? 6.807 -2.106 -8.364 1.00 98.19 203 PHE A N 1
ATOM 1476 C CA . PHE A 1 203 ? 7.569 -2.964 -7.465 1.00 98.19 203 PHE A CA 1
ATOM 1477 C C . PHE A 1 203 ? 6.675 -3.882 -6.641 1.00 98.19 203 PHE A C 1
ATOM 1479 O O . PHE A 1 203 ? 5.491 -3.613 -6.419 1.00 98.19 203 PHE A O 1
ATOM 1486 N N . VAL A 1 204 ? 7.283 -4.964 -6.162 1.00 98.44 204 VAL A N 1
ATOM 1487 C CA . VAL A 1 204 ? 6.717 -5.865 -5.165 1.00 98.44 204 VAL A CA 1
ATOM 1488 C C . VAL A 1 204 ? 7.780 -6.217 -4.131 1.00 98.44 204 VAL A C 1
ATOM 1490 O O . VAL A 1 204 ? 8.894 -6.629 -4.459 1.00 98.44 204 VAL A O 1
ATOM 1493 N N . ALA A 1 205 ? 7.426 -6.056 -2.863 1.00 98.56 205 ALA A N 1
ATOM 1494 C CA . ALA A 1 205 ? 8.232 -6.457 -1.725 1.00 98.56 205 ALA A CA 1
ATOM 1495 C C . ALA A 1 205 ? 7.483 -7.525 -0.934 1.00 98.56 205 ALA A C 1
ATOM 1497 O O . ALA A 1 205 ? 6.285 -7.393 -0.687 1.00 98.56 205 ALA A O 1
ATOM 1498 N N . LYS A 1 206 ? 8.191 -8.580 -0.534 1.00 98.69 206 LYS A N 1
ATOM 1499 C CA . LYS A 1 206 ? 7.661 -9.635 0.328 1.00 98.69 206 LYS A CA 1
ATOM 1500 C C . LYS A 1 206 ? 8.260 -9.497 1.716 1.00 98.69 206 LYS A C 1
ATOM 1502 O O . LYS A 1 206 ? 9.482 -9.407 1.846 1.00 98.69 206 LYS A O 1
ATOM 1507 N N . TYR A 1 207 ? 7.417 -9.555 2.734 1.00 98.69 207 TYR A N 1
ATOM 1508 C CA . TYR A 1 207 ? 7.811 -9.490 4.132 1.00 98.69 207 TYR A CA 1
ATOM 1509 C C . TYR A 1 207 ? 7.389 -10.755 4.863 1.00 98.69 207 TYR A C 1
ATOM 1511 O O . TYR A 1 207 ? 6.311 -11.296 4.625 1.00 98.69 207 TYR A O 1
ATOM 1519 N N . ASP A 1 208 ? 8.224 -11.171 5.806 1.00 98.31 208 ASP A N 1
ATOM 1520 C CA . ASP A 1 208 ? 7.815 -12.069 6.875 1.00 98.31 208 ASP A CA 1
ATOM 1521 C C . ASP A 1 208 ? 6.710 -11.398 7.709 1.00 98.31 208 ASP A C 1
ATOM 1523 O O . ASP A 1 208 ? 6.902 -10.306 8.253 1.00 98.31 208 ASP A O 1
ATOM 1527 N N . ALA A 1 209 ? 5.542 -12.033 7.802 1.00 97.81 209 ALA A N 1
ATOM 1528 C CA . ALA A 1 209 ? 4.366 -11.447 8.439 1.00 97.81 209 ALA A CA 1
ATOM 1529 C C . ALA A 1 209 ? 4.520 -11.277 9.960 1.00 97.81 209 ALA A C 1
ATOM 1531 O O . ALA A 1 209 ? 3.846 -10.429 10.559 1.00 97.81 209 ALA A O 1
ATOM 1532 N N . ALA A 1 210 ? 5.383 -12.071 10.602 1.00 97.31 210 ALA A N 1
ATOM 1533 C CA . ALA A 1 210 ? 5.588 -12.032 12.044 1.00 97.31 210 ALA A CA 1
ATOM 1534 C C . ALA A 1 210 ? 6.456 -10.837 12.453 1.00 97.31 210 ALA A C 1
ATOM 1536 O O . ALA A 1 210 ? 6.088 -10.110 13.374 1.00 97.31 210 ALA A O 1
ATOM 1537 N N . TYR A 1 211 ? 7.562 -10.606 11.742 1.00 96.44 211 TYR A N 1
ATOM 1538 C CA . TYR A 1 211 ? 8.601 -9.654 12.147 1.00 96.44 211 TYR A CA 1
ATOM 1539 C C . TYR A 1 211 ? 8.794 -8.472 11.191 1.00 96.44 211 TYR A C 1
ATOM 1541 O O . TYR A 1 211 ? 9.615 -7.605 11.474 1.00 96.44 211 TYR A O 1
ATOM 1549 N N . GLY A 1 212 ? 8.104 -8.443 10.047 1.00 96.69 212 GLY A N 1
ATOM 1550 C CA . GLY A 1 212 ? 8.237 -7.362 9.067 1.00 96.69 212 GLY A CA 1
ATOM 1551 C C . GLY A 1 212 ? 9.575 -7.372 8.329 1.00 96.69 212 GLY A C 1
ATOM 1552 O O . GLY A 1 212 ? 9.998 -6.358 7.787 1.00 96.69 212 GLY A O 1
ATOM 1553 N N . LYS A 1 213 ? 10.281 -8.508 8.300 1.00 96.50 213 LYS A N 1
ATOM 1554 C CA . LYS A 1 213 ? 11.577 -8.607 7.620 1.00 96.50 213 LYS A CA 1
ATOM 1555 C C . LYS A 1 213 ? 11.385 -8.803 6.119 1.00 96.50 213 LYS A C 1
ATOM 1557 O O . LYS A 1 213 ? 10.732 -9.762 5.715 1.00 96.50 213 LYS A O 1
ATOM 1562 N N . ILE A 1 214 ? 12.042 -7.975 5.305 1.00 97.06 214 ILE A N 1
ATOM 1563 C CA . ILE A 1 214 ? 12.082 -8.154 3.845 1.00 97.06 214 ILE A CA 1
ATOM 1564 C C . ILE A 1 214 ? 12.705 -9.518 3.505 1.00 97.06 214 ILE A C 1
ATOM 1566 O O . ILE A 1 214 ? 13.825 -9.838 3.920 1.00 97.06 214 ILE A O 1
ATOM 1570 N N . GLN A 1 215 ? 11.970 -10.317 2.736 1.00 97.56 215 GLN A N 1
ATOM 1571 C CA . GLN A 1 215 ? 12.426 -11.583 2.166 1.00 97.56 215 GLN A CA 1
ATOM 1572 C C . GLN A 1 215 ? 12.940 -11.387 0.735 1.00 97.56 215 GLN A C 1
ATOM 1574 O O . GLN A 1 215 ? 14.004 -11.907 0.396 1.00 97.56 215 GLN A O 1
ATOM 1579 N N . PHE A 1 216 ? 12.235 -10.585 -0.070 1.00 98.00 216 PHE A N 1
ATOM 1580 C CA . PHE A 1 216 ? 12.715 -10.090 -1.360 1.00 98.00 216 PHE A CA 1
ATOM 1581 C C . PHE A 1 216 ? 12.106 -8.728 -1.709 1.00 98.00 216 PHE A C 1
ATOM 1583 O O . PHE A 1 216 ? 11.054 -8.354 -1.190 1.00 98.00 216 PHE A O 1
ATOM 1590 N N . LEU A 1 217 ? 12.754 -8.029 -2.642 1.00 97.94 217 LEU A N 1
ATOM 1591 C CA . LEU A 1 217 ? 12.289 -6.792 -3.264 1.00 97.94 217 LEU A CA 1
ATOM 1592 C C . LEU A 1 217 ? 12.561 -6.880 -4.769 1.00 97.94 217 LEU A C 1
ATOM 1594 O O . LEU A 1 217 ? 13.692 -7.156 -5.163 1.00 97.94 217 LEU A O 1
ATOM 1598 N N . GLN A 1 218 ? 11.530 -6.682 -5.587 1.00 97.44 218 GLN A N 1
ATOM 1599 C CA . GLN A 1 218 ? 11.609 -6.767 -7.045 1.00 97.44 218 GLN A CA 1
ATOM 1600 C C . GLN A 1 218 ? 11.020 -5.513 -7.675 1.00 97.44 218 GLN A C 1
ATOM 1602 O O . GLN A 1 218 ? 9.916 -5.103 -7.319 1.00 97.44 218 GLN A O 1
ATOM 1607 N N . GLN A 1 219 ? 11.748 -4.949 -8.632 1.00 97.00 219 GLN A N 1
ATOM 1608 C CA . GLN A 1 219 ? 11.314 -3.845 -9.480 1.00 97.00 219 GLN A CA 1
ATOM 1609 C C . GLN A 1 219 ? 11.086 -4.385 -10.893 1.00 97.00 219 GLN A C 1
ATOM 1611 O O . GLN A 1 219 ? 11.881 -5.172 -11.402 1.00 97.00 219 GLN A O 1
ATOM 1616 N N . ILE A 1 220 ? 9.953 -4.023 -11.485 1.00 96.62 220 ILE A N 1
ATOM 1617 C CA . ILE A 1 220 ? 9.417 -4.577 -12.723 1.00 96.62 220 ILE A CA 1
ATOM 1618 C C . ILE A 1 220 ? 8.976 -3.411 -13.597 1.00 96.62 220 ILE A C 1
ATOM 1620 O O . ILE A 1 220 ? 7.981 -2.741 -13.311 1.00 96.62 220 ILE A O 1
ATOM 1624 N N . GLY A 1 221 ? 9.689 -3.200 -14.694 1.00 95.56 221 GLY A N 1
ATOM 1625 C CA . GLY A 1 221 ? 9.361 -2.112 -15.595 1.00 95.56 221 GLY A CA 1
ATOM 1626 C C . GLY A 1 221 ? 10.119 -2.156 -16.905 1.00 95.56 221 GLY A C 1
ATOM 1627 O O . GLY A 1 221 ? 10.638 -3.191 -17.337 1.00 95.56 221 GLY A O 1
ATOM 1628 N N . THR A 1 222 ? 10.102 -1.020 -17.579 1.00 94.19 222 THR A N 1
ATOM 1629 C CA . THR A 1 222 ? 10.701 -0.781 -18.881 1.00 94.19 222 THR A CA 1
ATOM 1630 C C . THR A 1 222 ? 11.187 0.664 -18.959 1.00 94.19 222 THR A C 1
ATOM 1632 O O . THR A 1 222 ? 10.987 1.477 -18.067 1.00 94.19 222 THR A O 1
ATOM 1635 N N . SER A 1 223 ? 11.754 1.057 -20.100 1.00 92.56 223 SER A N 1
ATOM 1636 C CA . SER A 1 223 ? 12.127 2.461 -20.334 1.00 92.56 223 SER A CA 1
ATOM 1637 C C . SER A 1 223 ? 10.942 3.443 -20.463 1.00 92.56 223 SER A C 1
ATOM 1639 O O . SER A 1 223 ? 11.131 4.572 -20.906 1.00 92.56 223 SER A O 1
ATOM 1641 N N . GLU A 1 224 ? 9.713 2.997 -20.217 1.00 93.06 224 GLU A N 1
ATOM 1642 C CA . GLU A 1 224 ? 8.471 3.773 -20.292 1.00 93.06 224 GLU A CA 1
ATOM 1643 C C . GLU A 1 224 ? 7.664 3.509 -19.013 1.00 93.06 224 GLU A C 1
ATOM 1645 O O . GLU A 1 224 ? 8.030 2.642 -18.240 1.00 93.06 224 GLU A O 1
ATOM 1650 N N . ASN A 1 225 ? 6.568 4.233 -18.779 1.00 94.81 225 ASN A N 1
ATOM 1651 C CA . ASN A 1 225 ? 5.894 4.162 -17.479 1.00 94.81 225 ASN A CA 1
ATOM 1652 C C . ASN A 1 225 ? 4.961 2.948 -17.350 1.00 94.81 225 ASN A C 1
ATOM 1654 O O . ASN A 1 225 ? 4.064 2.738 -18.184 1.00 94.81 225 ASN A O 1
ATOM 1658 N N . GLU A 1 226 ? 5.108 2.251 -16.233 1.00 96.25 226 GLU A N 1
ATOM 1659 C CA . GLU A 1 226 ? 4.211 1.242 -15.693 1.00 96.25 226 GLU A CA 1
ATOM 1660 C C . GLU A 1 226 ? 3.389 1.805 -14.522 1.00 96.25 226 GLU A C 1
ATOM 1662 O O . GLU A 1 226 ? 3.773 2.746 -13.833 1.00 96.25 226 GLU A O 1
ATOM 1667 N N . SER A 1 227 ? 2.201 1.246 -14.305 1.00 96.12 227 SER A N 1
ATOM 1668 C CA . SER A 1 227 ? 1.321 1.641 -13.205 1.00 96.12 227 SER A CA 1
ATOM 1669 C C . SER A 1 227 ? 0.473 0.461 -12.751 1.00 96.12 227 SER A C 1
ATOM 1671 O O . SER A 1 227 ? 0.068 -0.353 -13.579 1.00 96.12 227 SER A O 1
ATOM 1673 N N . LEU A 1 228 ? 0.178 0.360 -11.456 1.00 96.88 228 LEU A N 1
ATOM 1674 C CA . LEU A 1 228 ? -0.728 -0.652 -10.911 1.00 96.88 228 LEU A CA 1
ATOM 1675 C C . LEU A 1 228 ? -2.198 -0.281 -11.131 1.00 96.88 228 LEU A C 1
ATOM 1677 O O . LEU A 1 228 ? -2.560 0.890 -11.262 1.00 96.88 228 LEU A O 1
ATOM 1681 N N . ALA A 1 229 ? -3.065 -1.293 -11.154 1.00 95.12 229 ALA A N 1
ATOM 1682 C CA . ALA A 1 229 ? -4.502 -1.066 -11.146 1.00 95.12 229 ALA A CA 1
ATOM 1683 C C . ALA A 1 229 ? -4.926 -0.305 -9.875 1.00 95.12 229 ALA A C 1
ATOM 1685 O O . ALA A 1 229 ? -4.391 -0.523 -8.783 1.00 95.12 229 ALA A O 1
ATOM 1686 N N . ARG A 1 230 ? -5.920 0.583 -10.015 1.00 85.94 230 ARG A N 1
ATOM 1687 C CA . ARG A 1 230 ? -6.525 1.279 -8.868 1.00 85.94 230 ARG A CA 1
ATOM 1688 C C . ARG A 1 230 ? -7.078 0.249 -7.876 1.00 85.94 230 ARG A C 1
ATOM 1690 O O . ARG A 1 230 ? -7.658 -0.747 -8.298 1.00 85.94 230 ARG A O 1
ATOM 1697 N N . GLY A 1 231 ? -6.909 0.501 -6.578 1.00 82.12 231 GLY A N 1
ATOM 1698 C CA . GLY A 1 231 ? -7.348 -0.411 -5.512 1.00 82.12 231 GLY A CA 1
ATOM 1699 C C . GLY A 1 231 ? -6.317 -1.466 -5.087 1.00 82.12 231 GLY A C 1
ATOM 1700 O O . GLY A 1 231 ? -6.675 -2.399 -4.380 1.00 82.12 231 GLY A O 1
ATOM 1701 N N . GLY A 1 232 ? -5.052 -1.346 -5.504 1.00 86.38 232 GLY A N 1
ATOM 1702 C CA . GLY A 1 232 ? -3.944 -2.157 -4.977 1.00 86.38 232 GLY A CA 1
ATOM 1703 C C . GLY A 1 232 ? -3.205 -2.985 -6.027 1.00 86.38 232 GLY A C 1
ATOM 1704 O O . GLY A 1 232 ? -2.001 -3.197 -5.905 1.00 86.38 232 GLY A O 1
ATOM 1705 N N . GLY A 1 233 ? -3.902 -3.431 -7.077 1.00 95.44 233 GLY A N 1
ATOM 1706 C CA . GLY A 1 233 ? -3.299 -4.144 -8.211 1.00 95.44 233 GLY A CA 1
ATOM 1707 C C . GLY A 1 233 ? -2.509 -5.406 -7.841 1.00 95.44 233 GLY A C 1
ATOM 1708 O O . GLY A 1 233 ? -1.641 -5.810 -8.611 1.00 95.44 233 GLY A O 1
ATOM 1709 N N . ILE A 1 234 ? -2.779 -6.006 -6.677 1.00 98.31 234 ILE A N 1
ATOM 1710 C CA . ILE A 1 234 ? -2.118 -7.210 -6.171 1.00 98.31 234 ILE A CA 1
ATOM 1711 C C . ILE A 1 234 ? -3.133 -8.144 -5.505 1.00 98.31 234 ILE A C 1
ATOM 1713 O O . ILE A 1 234 ? -4.059 -7.696 -4.836 1.00 98.31 234 ILE A O 1
ATOM 1717 N N . THR A 1 235 ? -2.936 -9.446 -5.672 1.00 97.81 235 THR A N 1
ATOM 1718 C CA . THR A 1 235 ? -3.565 -10.512 -4.881 1.00 97.81 235 THR A CA 1
ATOM 1719 C C . THR A 1 235 ? -2.577 -11.676 -4.740 1.00 97.81 235 THR A C 1
ATOM 1721 O O . THR A 1 235 ? -1.441 -11.574 -5.207 1.00 97.81 235 THR A O 1
ATOM 1724 N N . VAL A 1 236 ? -2.969 -12.771 -4.095 1.00 98.06 236 VAL A N 1
ATOM 1725 C CA . VAL A 1 236 ? -2.168 -13.998 -3.995 1.00 98.06 236 VAL A CA 1
ATOM 1726 C C . VAL A 1 236 ? -2.951 -15.193 -4.520 1.00 98.06 236 VAL A C 1
ATOM 1728 O O . VAL A 1 236 ? -4.166 -15.273 -4.352 1.00 98.06 236 VAL A O 1
ATOM 1731 N N . ASP A 1 237 ? -2.260 -16.132 -5.158 1.00 97.56 237 ASP A N 1
ATOM 1732 C CA . ASP A 1 237 ? -2.853 -17.422 -5.503 1.00 97.56 237 ASP A CA 1
ATOM 1733 C C . ASP A 1 237 ? -2.836 -18.401 -4.309 1.00 97.56 237 ASP A C 1
ATOM 1735 O O . ASP A 1 237 ? -2.390 -18.087 -3.201 1.00 97.56 237 ASP A O 1
ATOM 1739 N N . THR A 1 238 ? -3.331 -19.620 -4.528 1.00 96.50 238 THR A N 1
ATOM 1740 C CA . THR A 1 238 ? -3.396 -20.668 -3.496 1.00 96.50 238 THR A CA 1
ATOM 1741 C C . THR A 1 238 ? -2.030 -21.185 -3.042 1.00 96.50 238 THR A C 1
ATOM 1743 O O . THR A 1 238 ? -1.936 -21.769 -1.965 1.00 96.50 238 THR A O 1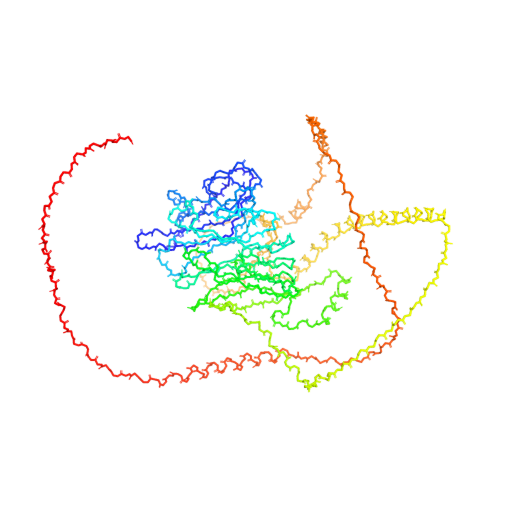
ATOM 1746 N N . GLU A 1 239 ? -0.982 -20.997 -3.844 1.00 97.38 239 GLU A N 1
ATOM 1747 C CA . GLU A 1 239 ? 0.402 -21.351 -3.501 1.00 97.38 239 GLU A CA 1
ATOM 1748 C C . GLU A 1 239 ? 1.108 -20.196 -2.762 1.00 97.38 239 GLU A C 1
ATOM 1750 O O . GLU A 1 239 ? 2.171 -20.370 -2.160 1.00 97.38 239 GLU A O 1
ATOM 1755 N N . GLY A 1 240 ? 0.472 -19.023 -2.738 1.00 98.00 240 GLY A N 1
ATOM 1756 C CA . GLY A 1 240 ? 0.975 -17.799 -2.141 1.00 98.00 240 GLY A CA 1
ATOM 1757 C C . GLY A 1 240 ? 1.892 -17.007 -3.069 1.00 98.00 240 GLY A C 1
ATOM 1758 O O . GLY A 1 240 ? 2.617 -16.148 -2.576 1.00 98.00 240 GLY A O 1
ATOM 1759 N N . ASN A 1 241 ? 1.886 -17.269 -4.382 1.00 98.50 241 ASN A N 1
ATOM 1760 C CA . ASN A 1 241 ? 2.541 -16.385 -5.345 1.00 98.50 241 ASN A CA 1
ATOM 1761 C C . ASN A 1 241 ? 1.744 -15.084 -5.456 1.00 98.50 241 ASN A C 1
ATOM 1763 O O . ASN A 1 241 ? 0.512 -15.103 -5.452 1.00 98.50 241 ASN A O 1
ATOM 1767 N N . ALA A 1 242 ? 2.435 -13.955 -5.599 1.00 98.44 242 ALA A N 1
ATOM 1768 C CA . ALA A 1 242 ? 1.768 -12.676 -5.806 1.00 98.44 242 ALA A CA 1
ATOM 1769 C C . ALA A 1 242 ? 1.316 -12.545 -7.265 1.00 98.44 242 ALA A C 1
ATOM 1771 O O . ALA A 1 242 ? 2.099 -12.762 -8.186 1.00 98.44 242 ALA A O 1
ATOM 1772 N N . ILE A 1 243 ? 0.068 -12.146 -7.482 1.00 98.12 243 ILE A N 1
ATOM 1773 C CA . ILE A 1 243 ? -0.491 -11.851 -8.800 1.00 98.12 243 ILE A CA 1
ATOM 1774 C C . ILE A 1 243 ? -0.659 -10.339 -8.914 1.00 98.12 243 ILE A C 1
ATOM 1776 O O . ILE A 1 243 ? -1.438 -9.745 -8.172 1.00 98.12 243 ILE A O 1
ATOM 1780 N N . LEU A 1 244 ? 0.071 -9.719 -9.838 1.00 97.94 244 LEU A N 1
ATOM 1781 C CA . LEU A 1 244 ? 0.044 -8.280 -10.095 1.00 97.94 244 LEU A CA 1
ATOM 1782 C C . LEU A 1 244 ? -0.802 -7.961 -11.325 1.00 97.94 244 LEU A C 1
ATOM 1784 O O . LEU A 1 244 ? -0.754 -8.688 -12.319 1.00 97.94 244 LEU A O 1
ATOM 1788 N N . MET A 1 245 ? -1.511 -6.834 -11.288 1.00 97.44 245 MET A N 1
ATOM 1789 C CA . MET A 1 245 ? -2.267 -6.289 -12.414 1.00 97.44 245 MET A CA 1
ATOM 1790 C C . MET A 1 245 ? -2.036 -4.785 -12.549 1.00 97.44 245 MET A C 1
ATOM 1792 O O . MET A 1 245 ? -2.105 -4.033 -11.575 1.00 97.44 245 MET A O 1
ATOM 1796 N N . GLY A 1 246 ? -1.835 -4.333 -13.784 1.00 97.19 246 GLY A N 1
ATOM 1797 C CA . GLY A 1 246 ? -1.611 -2.925 -14.064 1.00 97.19 246 GLY A CA 1
ATOM 1798 C C . GLY A 1 246 ? -1.614 -2.585 -15.545 1.00 97.19 246 GLY A C 1
ATOM 1799 O O . GLY A 1 246 ? -2.115 -3.334 -16.384 1.00 97.19 246 GLY A O 1
ATOM 1800 N N . THR A 1 247 ? -1.049 -1.428 -15.864 1.00 95.94 247 THR A N 1
ATOM 1801 C CA . THR A 1 247 ? -0.876 -0.941 -17.228 1.00 95.94 247 THR A CA 1
ATOM 1802 C C . THR A 1 247 ? 0.586 -0.626 -17.517 1.00 95.94 247 THR A C 1
ATOM 1804 O O . THR A 1 247 ? 1.334 -0.227 -16.630 1.00 95.94 247 THR A O 1
ATOM 1807 N N . THR A 1 248 ? 0.996 -0.802 -18.768 1.00 95.25 248 THR A N 1
ATOM 1808 C CA . THR A 1 248 ? 2.344 -0.501 -19.267 1.00 95.25 248 THR A CA 1
ATOM 1809 C C . THR A 1 248 ? 2.239 0.365 -20.517 1.00 95.25 248 THR A C 1
ATOM 1811 O O . THR A 1 248 ? 1.448 0.090 -21.427 1.00 95.25 248 THR A O 1
ATOM 1814 N N . LYS A 1 249 ? 3.043 1.426 -20.598 1.00 92.56 249 LYS A N 1
ATOM 1815 C CA . LYS A 1 249 ? 3.240 2.188 -21.846 1.00 92.56 249 LYS A CA 1
ATOM 1816 C C . LYS A 1 249 ? 4.399 1.629 -22.678 1.00 92.56 249 LYS A C 1
ATOM 1818 O O . LYS A 1 249 ? 4.544 2.003 -23.854 1.00 92.56 249 LYS A O 1
ATOM 1823 N N . GLY A 1 250 ? 5.191 0.743 -22.081 1.00 90.62 250 GLY A N 1
ATOM 1824 C CA . GLY A 1 250 ? 6.381 0.141 -22.649 1.00 90.62 250 GLY A CA 1
ATOM 1825 C C . GLY A 1 250 ? 6.175 -1.244 -23.236 1.00 90.62 250 GLY A C 1
ATOM 1826 O O . GLY A 1 250 ? 5.092 -1.628 -23.682 1.00 90.62 250 GLY A O 1
ATOM 1827 N N . SER A 1 251 ? 7.284 -1.970 -23.334 1.00 90.31 251 SER A N 1
ATOM 1828 C CA . SER A 1 251 ? 7.350 -3.271 -23.996 1.00 90.31 251 SER A CA 1
ATOM 1829 C C . SER A 1 251 ? 7.188 -4.456 -23.048 1.00 90.31 251 SER A C 1
ATOM 1831 O O . SER A 1 251 ? 7.620 -5.550 -23.386 1.00 90.31 251 SER A O 1
ATOM 1833 N N . LEU A 1 252 ? 6.573 -4.269 -21.879 1.00 91.12 252 LEU A N 1
ATOM 1834 C CA . LEU A 1 252 ? 6.437 -5.335 -20.883 1.00 91.12 252 LEU A CA 1
ATOM 1835 C C . LEU A 1 252 ? 5.619 -6.524 -21.423 1.00 91.12 252 LEU A C 1
ATOM 1837 O O . LEU A 1 252 ? 5.965 -7.681 -21.194 1.00 91.12 252 LEU A O 1
ATOM 1841 N N . MET A 1 253 ? 4.567 -6.231 -22.198 1.00 89.38 253 MET A N 1
ATOM 1842 C CA . MET A 1 253 ? 3.660 -7.240 -22.767 1.00 89.38 253 MET A CA 1
ATOM 1843 C C . MET A 1 253 ? 3.971 -7.615 -24.215 1.00 89.38 253 MET A C 1
ATOM 1845 O O . MET A 1 253 ? 3.704 -8.731 -24.652 1.00 89.38 253 MET A O 1
ATOM 1849 N N . ARG A 1 254 ? 4.501 -6.674 -24.997 1.00 86.00 254 ARG A N 1
ATOM 1850 C CA . ARG A 1 254 ? 4.802 -6.876 -26.417 1.00 86.00 254 ARG A CA 1
ATOM 1851 C C . ARG A 1 254 ? 5.912 -5.950 -26.867 1.00 86.00 254 ARG A C 1
ATOM 1853 O O . ARG A 1 254 ? 6.022 -4.819 -26.402 1.00 86.00 254 ARG A O 1
ATOM 1860 N N . TYR A 1 255 ? 6.670 -6.383 -27.866 1.00 84.50 255 TYR A N 1
ATOM 1861 C CA . TYR A 1 255 ? 7.708 -5.546 -28.448 1.00 84.50 255 TYR A CA 1
ATOM 1862 C C . TYR A 1 255 ? 7.112 -4.292 -29.109 1.00 84.50 255 TYR A C 1
ATOM 1864 O O . TYR A 1 255 ? 6.388 -4.368 -30.104 1.00 84.50 255 TYR A O 1
ATOM 1872 N N . ARG A 1 256 ? 7.465 -3.115 -28.583 1.00 80.25 256 ARG A N 1
ATOM 1873 C CA . ARG A 1 256 ? 7.165 -1.808 -29.180 1.00 80.25 256 ARG A CA 1
ATOM 1874 C C . ARG A 1 256 ? 8.429 -1.313 -29.878 1.00 80.25 256 ARG A C 1
ATOM 1876 O O . ARG A 1 256 ? 9.259 -0.646 -29.275 1.00 80.25 256 ARG A O 1
ATOM 1883 N N . GLY A 1 257 ? 8.631 -1.721 -31.130 1.00 68.88 257 GLY A N 1
ATOM 1884 C CA . GLY A 1 257 ? 9.886 -1.451 -31.838 1.00 68.88 257 GLY A CA 1
ATOM 1885 C C . GLY A 1 257 ? 10.269 0.024 -31.959 1.00 68.88 257 GLY A C 1
ATOM 1886 O O . GLY A 1 257 ? 9.435 0.916 -31.815 1.00 68.88 257 GLY A O 1
ATOM 1887 N N . LYS A 1 258 ? 11.544 0.284 -32.292 1.00 66.88 258 LYS A N 1
ATOM 1888 C CA . LYS A 1 258 ? 12.114 1.645 -32.412 1.00 66.88 258 LYS A CA 1
ATOM 1889 C C . LYS A 1 258 ? 11.318 2.572 -33.346 1.00 66.88 258 LYS A C 1
ATOM 1891 O O . LYS A 1 258 ? 11.251 3.768 -33.093 1.00 66.88 258 LYS A O 1
ATOM 1896 N N . GLN A 1 259 ? 10.646 2.036 -34.370 1.00 52.34 259 GLN A N 1
ATOM 1897 C CA . GLN A 1 259 ? 9.820 2.835 -35.288 1.00 52.34 259 GLN A CA 1
ATOM 1898 C C . GLN A 1 259 ? 8.592 3.477 -34.629 1.00 52.34 259 GLN A C 1
ATOM 1900 O O . GLN A 1 259 ? 8.140 4.518 -35.099 1.00 52.34 259 GLN A O 1
ATOM 1905 N N . ASN A 1 260 ? 8.074 2.926 -33.524 1.00 54.00 260 ASN A N 1
ATOM 1906 C CA . ASN A 1 260 ? 7.033 3.613 -32.759 1.00 54.00 260 ASN A CA 1
ATOM 1907 C C . ASN A 1 260 ? 7.590 4.853 -32.050 1.00 54.00 260 ASN A C 1
ATOM 1909 O O . ASN A 1 260 ? 6.866 5.832 -31.926 1.00 54.00 260 ASN A O 1
ATOM 1913 N N . ARG A 1 261 ? 8.877 4.874 -31.668 1.00 55.16 261 ARG A N 1
ATOM 1914 C CA . ARG A 1 261 ? 9.527 6.083 -31.130 1.00 55.16 261 ARG A CA 1
ATOM 1915 C C . ARG A 1 261 ? 9.699 7.176 -32.185 1.00 55.16 261 ARG A C 1
ATOM 1917 O O . ARG A 1 261 ? 9.513 8.344 -31.875 1.00 55.16 261 ARG A O 1
ATOM 1924 N N . GLU A 1 262 ? 9.969 6.806 -33.435 1.00 54.09 262 GLU A N 1
ATOM 1925 C CA . GLU A 1 262 ? 10.063 7.763 -34.550 1.00 54.09 262 GLU A CA 1
ATOM 1926 C C . GLU A 1 262 ? 8.689 8.215 -35.075 1.00 54.09 262 GLU A C 1
ATOM 1928 O O . GLU A 1 262 ? 8.534 9.358 -35.488 1.00 54.09 262 GLU A O 1
ATOM 1933 N N . ARG A 1 263 ? 7.650 7.368 -35.024 1.00 53.56 263 ARG A N 1
ATOM 1934 C CA . ARG A 1 263 ? 6.266 7.815 -35.285 1.00 53.56 263 ARG A CA 1
ATOM 1935 C C . ARG A 1 263 ? 5.737 8.741 -34.192 1.00 53.56 263 ARG A C 1
ATOM 1937 O O . ARG A 1 263 ? 5.026 9.687 -34.512 1.00 53.56 263 ARG A O 1
ATOM 1944 N N . ARG A 1 264 ? 6.137 8.525 -32.932 1.00 55.97 264 ARG A N 1
ATOM 1945 C CA . ARG A 1 264 ? 5.808 9.417 -31.809 1.00 55.97 264 ARG A CA 1
ATOM 1946 C C . ARG A 1 264 ? 6.278 10.853 -32.054 1.00 55.97 264 ARG A C 1
ATOM 1948 O O . ARG A 1 264 ? 5.554 11.767 -31.693 1.00 55.97 264 ARG A O 1
ATOM 1955 N N . THR A 1 265 ? 7.419 11.082 -32.709 1.00 55.78 265 THR A N 1
ATOM 1956 C CA . THR A 1 265 ? 7.874 12.454 -33.013 1.00 55.78 265 THR A CA 1
ATOM 1957 C C . THR A 1 265 ? 7.110 13.105 -34.169 1.00 55.78 265 THR A C 1
ATOM 1959 O O . THR A 1 265 ? 7.021 14.329 -34.218 1.00 55.78 265 THR A O 1
ATOM 1962 N N . ALA A 1 266 ? 6.522 12.314 -35.073 1.00 54.56 266 ALA A N 1
ATOM 1963 C CA . ALA A 1 266 ? 5.697 12.823 -36.167 1.00 54.56 266 ALA A CA 1
ATOM 1964 C C . ALA A 1 266 ? 4.266 13.176 -35.716 1.00 54.56 266 ALA A C 1
ATOM 1966 O O . ALA A 1 266 ? 3.744 14.206 -36.137 1.00 54.56 266 ALA A O 1
ATOM 1967 N N . ASP A 1 267 ? 3.662 12.377 -34.828 1.00 52.09 267 ASP A N 1
ATOM 1968 C CA . ASP A 1 267 ? 2.310 12.626 -34.298 1.00 52.09 267 ASP A CA 1
ATOM 1969 C C . ASP A 1 267 ? 2.305 13.593 -33.095 1.00 52.09 267 ASP A C 1
ATOM 1971 O O . ASP A 1 267 ? 1.313 14.286 -32.864 1.00 52.09 267 ASP A O 1
ATOM 1975 N N . ALA A 1 268 ? 3.433 13.750 -32.385 1.00 54.84 268 ALA A N 1
ATOM 1976 C CA . ALA A 1 268 ? 3.619 14.818 -31.389 1.00 54.84 268 ALA A CA 1
ATOM 1977 C C . ALA A 1 268 ? 3.473 16.223 -31.995 1.00 54.84 268 ALA A C 1
ATOM 1979 O O . ALA A 1 268 ? 3.150 17.173 -31.286 1.00 54.84 268 ALA A O 1
ATOM 1980 N N . PHE A 1 269 ? 3.644 16.354 -33.315 1.00 55.16 269 PHE A N 1
ATOM 1981 C CA . PHE A 1 269 ? 3.425 17.602 -34.045 1.00 55.16 269 PHE A CA 1
ATOM 1982 C C . PHE A 1 269 ? 1.954 18.064 -34.033 1.00 55.16 269 PHE A C 1
ATOM 1984 O O . PHE A 1 269 ? 1.690 19.250 -34.211 1.00 55.16 269 PHE A O 1
ATOM 1991 N N . PHE A 1 270 ? 1.002 17.156 -33.783 1.00 59.31 270 PHE A N 1
ATOM 1992 C CA . PHE A 1 270 ? -0.428 17.461 -33.646 1.00 59.31 270 PHE A CA 1
ATOM 1993 C C . PHE A 1 270 ? -0.919 17.439 -32.188 1.00 59.31 270 PHE A C 1
ATOM 1995 O O . PHE A 1 270 ? -2.121 17.423 -31.950 1.00 59.31 270 PHE A O 1
ATOM 2002 N N . GLY A 1 271 ? -0.010 17.439 -31.204 1.00 49.25 271 GLY A N 1
ATOM 2003 C CA . GLY A 1 271 ? -0.354 17.624 -29.788 1.00 49.25 271 GLY A CA 1
ATOM 2004 C C . GLY A 1 271 ? -0.997 16.423 -29.082 1.00 49.25 271 GLY A C 1
ATOM 2005 O O . GLY A 1 271 ? -1.320 16.528 -27.902 1.00 49.25 271 GLY A O 1
ATOM 2006 N N . HIS A 1 272 ? -1.143 15.272 -29.747 1.00 47.00 272 HIS A N 1
ATOM 2007 C CA . HIS A 1 272 ? -1.842 14.107 -29.192 1.00 47.00 272 HIS A CA 1
ATOM 2008 C C . HIS A 1 272 ? -1.069 12.796 -29.392 1.00 47.00 272 HIS A C 1
ATOM 2010 O O . HIS A 1 272 ? -1.518 11.880 -30.080 1.00 47.00 272 HIS A O 1
ATOM 2016 N N . THR A 1 273 ? 0.097 12.651 -28.759 1.00 52.28 273 THR A N 1
ATOM 2017 C CA . THR A 1 273 ? 0.696 11.318 -28.581 1.00 52.28 273 THR A CA 1
ATOM 2018 C C . THR A 1 273 ? 0.008 10.602 -27.427 1.00 52.28 273 THR A C 1
ATOM 2020 O O . THR A 1 273 ? 0.523 10.559 -26.309 1.00 52.28 273 THR A O 1
ATOM 2023 N N . TYR A 1 274 ? -1.162 10.022 -27.687 1.00 55.53 274 TYR A N 1
ATOM 2024 C CA . TYR A 1 274 ? -1.720 9.029 -26.777 1.00 55.53 274 TYR A CA 1
ATOM 2025 C C . TYR A 1 274 ? -0.818 7.795 -26.826 1.00 55.53 274 TYR A C 1
ATOM 2027 O O . TYR A 1 274 ? -0.887 6.980 -27.748 1.00 55.53 274 TYR A O 1
ATOM 2035 N N . ASN A 1 275 ? 0.072 7.662 -25.843 1.00 62.62 275 ASN A N 1
ATOM 2036 C CA . ASN A 1 275 ? 0.739 6.394 -25.594 1.00 62.62 275 ASN A CA 1
ATOM 2037 C C . ASN A 1 275 ? -0.345 5.397 -25.188 1.00 62.62 275 ASN A C 1
ATOM 2039 O O . ASN A 1 275 ? -0.813 5.421 -24.053 1.00 62.62 275 ASN A O 1
ATOM 2043 N N . THR A 1 276 ? -0.766 4.548 -26.125 1.00 80.44 276 THR A N 1
ATOM 2044 C CA . THR A 1 276 ? -1.689 3.456 -25.822 1.00 80.44 276 THR A CA 1
ATOM 2045 C C . THR A 1 276 ? -1.057 2.599 -24.734 1.00 80.44 276 THR A C 1
ATOM 2047 O O . THR A 1 276 ? 0.074 2.132 -24.888 1.00 80.44 276 THR A O 1
ATOM 2050 N N . ALA A 1 277 ? -1.738 2.440 -23.607 1.00 89.56 277 ALA A N 1
ATOM 2051 C CA . ALA A 1 277 ? -1.291 1.550 -22.549 1.00 89.56 277 ALA A CA 1
ATOM 2052 C C . ALA A 1 277 ? -1.798 0.131 -22.842 1.00 89.56 277 ALA A C 1
ATOM 2054 O O . ALA A 1 277 ? -2.923 -0.032 -23.313 1.00 89.56 277 ALA A O 1
ATOM 2055 N N . ASP A 1 278 ? -0.964 -0.880 -22.606 1.00 92.69 278 ASP A N 1
ATOM 2056 C CA . ASP A 1 278 ? -1.409 -2.276 -22.558 1.00 92.69 278 ASP A CA 1
ATOM 2057 C C . ASP A 1 278 ? -1.697 -2.648 -21.099 1.00 92.69 278 ASP A C 1
ATOM 2059 O O . ASP A 1 278 ? -1.091 -2.084 -20.189 1.00 92.69 278 ASP A O 1
ATOM 2063 N N . VAL A 1 279 ? -2.601 -3.598 -20.871 1.00 94.56 279 VAL A N 1
ATOM 2064 C CA . VAL A 1 279 ? -2.818 -4.193 -19.545 1.00 94.56 279 VAL A CA 1
ATOM 2065 C C . VAL A 1 279 ? -1.839 -5.347 -19.363 1.00 94.56 279 VAL A C 1
ATOM 2067 O O . VAL A 1 279 ? -1.645 -6.136 -20.290 1.00 94.56 279 VAL A O 1
ATOM 2070 N N . PHE A 1 280 ? -1.248 -5.463 -18.177 1.00 94.75 280 PHE A N 1
ATOM 2071 C CA . PHE A 1 280 ? -0.469 -6.632 -17.788 1.00 94.75 280 PHE A CA 1
ATOM 2072 C C . PHE A 1 280 ? -1.116 -7.343 -16.602 1.00 94.75 280 PHE A C 1
ATOM 2074 O O . PHE A 1 280 ? -1.705 -6.712 -15.724 1.00 94.75 280 PHE A O 1
ATOM 2081 N N . VAL A 1 281 ? -0.964 -8.665 -16.589 1.00 95.88 281 VAL A N 1
ATOM 2082 C CA . VAL A 1 281 ? -1.205 -9.528 -15.433 1.00 95.88 281 VAL A CA 1
ATOM 2083 C C . VAL A 1 281 ? -0.009 -10.461 -15.341 1.00 95.88 281 VAL A C 1
ATOM 2085 O O . VAL A 1 281 ? 0.379 -11.050 -16.353 1.00 95.88 281 VAL A O 1
ATOM 2088 N N . MET A 1 282 ? 0.603 -10.573 -14.168 1.00 95.94 282 MET A N 1
ATOM 2089 C CA . MET A 1 282 ? 1.774 -11.429 -13.980 1.00 95.94 282 MET A CA 1
ATOM 2090 C C . MET A 1 282 ? 1.787 -12.079 -12.606 1.00 95.94 282 MET A C 1
ATOM 2092 O O . MET A 1 282 ? 1.289 -11.507 -11.642 1.00 95.94 282 MET A O 1
ATOM 2096 N N . SER A 1 283 ? 2.385 -13.264 -12.533 1.00 97.38 283 SER A N 1
ATOM 2097 C CA . SER A 1 283 ? 2.664 -13.955 -11.278 1.00 97.38 283 SER A CA 1
ATOM 2098 C C . SER A 1 283 ? 4.127 -13.756 -10.887 1.00 97.38 283 SER A C 1
ATOM 2100 O O . SER A 1 283 ? 5.020 -13.799 -11.741 1.00 97.38 283 SER A O 1
ATOM 2102 N N . VAL A 1 284 ? 4.350 -13.535 -9.597 1.00 98.31 284 VAL A N 1
ATOM 2103 C CA . VAL A 1 284 ? 5.647 -13.370 -8.955 1.00 98.31 284 VAL A CA 1
ATOM 2104 C C . VAL A 1 284 ? 5.809 -14.484 -7.927 1.00 98.31 284 VAL A C 1
ATOM 2106 O O . VAL A 1 284 ? 5.034 -14.585 -6.974 1.00 98.31 284 VAL A O 1
ATOM 2109 N N . SER A 1 285 ? 6.836 -15.308 -8.129 1.00 98.38 285 SER A N 1
ATOM 2110 C CA . SER A 1 285 ? 7.152 -16.469 -7.299 1.00 98.38 285 SER A CA 1
ATOM 2111 C C . SER A 1 285 ? 7.258 -16.098 -5.824 1.00 98.38 285 SER A C 1
ATOM 2113 O O . SER A 1 285 ? 8.001 -15.184 -5.449 1.00 98.38 285 SER A O 1
ATOM 2115 N N . ARG A 1 286 ? 6.570 -16.864 -4.975 1.00 97.94 286 ARG A N 1
ATOM 2116 C CA . ARG A 1 286 ? 6.624 -16.699 -3.521 1.00 97.94 286 ARG A CA 1
ATOM 2117 C C . ARG A 1 286 ? 8.026 -16.856 -2.942 1.00 97.94 286 ARG A C 1
ATOM 2119 O O . ARG A 1 286 ? 8.372 -16.162 -1.985 1.00 97.94 286 ARG A O 1
ATOM 2126 N N . GLU A 1 287 ? 8.801 -17.779 -3.496 1.00 97.38 287 GLU A N 1
ATOM 2127 C CA . GLU A 1 287 ? 10.089 -18.196 -2.938 1.00 97.38 287 GLU A CA 1
ATOM 2128 C C . GLU A 1 287 ? 11.233 -17.279 -3.370 1.00 97.38 287 GLU A C 1
ATOM 2130 O O . GLU A 1 287 ? 12.101 -16.931 -2.572 1.00 97.38 287 GLU A O 1
ATOM 2135 N N . SER A 1 288 ? 11.243 -16.881 -4.642 1.00 96.25 288 SER A N 1
ATOM 2136 C CA . SER A 1 288 ? 12.385 -16.190 -5.251 1.00 96.25 288 SER A CA 1
ATOM 2137 C C . SER A 1 288 ? 12.093 -14.753 -5.675 1.00 96.25 288 SER A C 1
ATOM 2139 O O . SER A 1 288 ? 13.027 -13.998 -5.941 1.00 96.25 288 SER A O 1
ATOM 2141 N N . GLY A 1 289 ? 10.821 -14.364 -5.783 1.00 96.62 289 GLY A N 1
ATOM 2142 C CA . GLY A 1 289 ? 10.431 -13.127 -6.460 1.00 96.62 289 GLY A CA 1
ATOM 2143 C C . GLY A 1 289 ? 10.630 -13.177 -7.981 1.00 96.62 289 GLY A C 1
ATOM 2144 O O . GLY A 1 289 ? 10.448 -12.170 -8.665 1.00 96.62 289 GLY A O 1
ATOM 2145 N N . GLU A 1 290 ? 11.005 -14.332 -8.542 1.00 96.56 290 GLU A N 1
ATOM 2146 C CA . GLU A 1 290 ? 11.113 -14.484 -9.990 1.00 96.56 290 GLU A CA 1
ATOM 2147 C C . GLU A 1 290 ? 9.745 -14.321 -10.651 1.00 96.56 290 GLU A C 1
ATOM 2149 O O . GLU A 1 290 ? 8.732 -14.851 -10.195 1.00 96.56 290 GLU A O 1
ATOM 2154 N N . HIS A 1 291 ? 9.740 -13.615 -11.770 1.00 94.06 291 HIS A N 1
ATOM 2155 C CA . HIS A 1 291 ? 8.576 -13.408 -12.613 1.00 94.06 291 HIS A CA 1
ATOM 2156 C C . HIS A 1 291 ? 9.005 -13.549 -14.073 1.00 94.06 291 HIS A C 1
ATOM 2158 O O . HIS A 1 291 ? 10.185 -13.440 -14.414 1.00 94.06 291 HIS A O 1
ATOM 2164 N N . ARG A 1 292 ? 8.046 -13.821 -14.958 1.00 88.06 292 ARG A N 1
ATOM 2165 C CA . ARG A 1 292 ? 8.298 -13.884 -16.400 1.00 88.06 292 ARG A CA 1
ATOM 2166 C C . ARG A 1 292 ? 7.528 -12.779 -17.084 1.00 88.06 292 ARG A C 1
ATOM 2168 O O . ARG A 1 292 ? 6.311 -12.692 -16.942 1.00 88.06 292 ARG A O 1
ATOM 2175 N N . THR A 1 293 ? 8.230 -11.971 -17.868 1.00 81.56 293 THR A N 1
ATOM 2176 C CA . THR A 1 293 ? 7.558 -11.074 -18.797 1.00 81.56 293 THR A CA 1
ATOM 2177 C C . THR A 1 293 ? 6.995 -11.916 -19.947 1.00 81.56 293 THR A C 1
ATOM 2179 O O . THR A 1 293 ? 7.696 -12.780 -20.482 1.00 81.56 293 THR A O 1
ATOM 2182 N N . PRO A 1 294 ? 5.725 -11.721 -20.338 1.00 69.12 294 PRO A N 1
ATOM 2183 C CA . PRO A 1 294 ? 5.095 -12.515 -21.392 1.00 69.12 294 PRO A CA 1
ATOM 2184 C C . PRO A 1 294 ? 5.657 -12.227 -22.790 1.00 69.12 294 PRO A C 1
ATOM 2186 O O . PRO A 1 294 ? 5.212 -12.835 -23.762 1.00 69.12 294 PRO A O 1
ATOM 2189 N N . MET A 1 295 ? 6.645 -11.333 -22.917 1.00 71.50 295 MET A N 1
ATOM 2190 C CA . MET A 1 295 ? 7.381 -11.155 -24.159 1.00 71.50 295 MET A CA 1
ATOM 2191 C C . MET A 1 295 ? 8.139 -12.442 -24.509 1.00 71.50 295 MET A C 1
ATOM 2193 O O . MET A 1 295 ? 9.272 -12.675 -24.087 1.00 71.50 295 MET A O 1
ATOM 2197 N N . GLU A 1 296 ? 7.508 -13.267 -25.342 1.00 57.09 296 GLU A N 1
ATOM 2198 C CA . GLU A 1 296 ? 8.172 -14.361 -26.027 1.00 57.09 296 GLU A CA 1
ATOM 2199 C C . GLU A 1 296 ? 9.343 -13.760 -26.804 1.00 57.09 296 GLU A C 1
ATOM 2201 O O . GLU A 1 296 ? 9.182 -12.864 -27.643 1.00 57.09 296 GLU A O 1
ATOM 2206 N N . ARG A 1 297 ? 10.558 -14.196 -26.465 1.00 55.69 297 ARG A N 1
ATOM 2207 C CA . ARG A 1 297 ? 11.765 -13.796 -27.175 1.00 55.69 297 ARG A CA 1
ATOM 2208 C C . ARG A 1 297 ? 11.537 -14.159 -28.634 1.00 55.69 297 ARG A C 1
ATOM 2210 O O . ARG A 1 297 ? 11.606 -15.332 -28.983 1.00 55.69 297 ARG A O 1
ATOM 2217 N N . VAL A 1 298 ? 11.266 -13.165 -29.480 1.00 55.12 298 VAL A N 1
ATOM 2218 C CA . VAL A 1 298 ? 11.203 -13.374 -30.924 1.00 55.12 298 VAL A CA 1
ATOM 2219 C C . VAL A 1 298 ? 12.602 -13.819 -31.325 1.00 55.12 298 VAL A C 1
ATOM 2221 O O . VAL A 1 298 ? 13.508 -13.000 -31.487 1.00 55.12 298 VAL A O 1
ATOM 2224 N N . VAL A 1 299 ? 12.807 -15.134 -31.412 1.00 54.78 299 VAL A N 1
ATOM 2225 C CA . VAL A 1 299 ? 14.000 -15.725 -32.000 1.00 54.78 299 VAL A CA 1
ATOM 2226 C C . VAL A 1 299 ? 13.877 -15.414 -33.478 1.00 54.78 299 VAL A C 1
ATOM 2228 O O . VAL A 1 299 ? 13.313 -16.176 -34.259 1.00 54.78 299 VAL A O 1
ATOM 2231 N N . VAL A 1 300 ? 14.330 -14.222 -33.862 1.00 58.91 300 VAL A N 1
ATOM 2232 C CA . VAL A 1 300 ? 14.520 -13.890 -35.264 1.00 58.91 300 VAL A CA 1
ATOM 2233 C C . VAL A 1 300 ? 15.581 -14.867 -35.743 1.00 58.91 300 VAL A C 1
ATOM 2235 O O . VAL A 1 300 ? 16.756 -14.713 -35.421 1.00 58.91 300 VAL A O 1
ATOM 2238 N N . GLY A 1 301 ? 15.141 -15.923 -36.430 1.00 51.62 301 GLY A N 1
ATOM 2239 C CA . GLY A 1 301 ? 16.002 -16.893 -37.089 1.00 51.62 301 GLY A CA 1
ATOM 2240 C C . GLY A 1 301 ? 16.880 -16.169 -38.102 1.00 51.62 301 GLY A C 1
ATOM 2241 O O . GLY A 1 301 ? 16.485 -15.960 -39.244 1.00 51.62 301 GLY A O 1
ATOM 2242 N N . GLY A 1 302 ? 18.045 -15.734 -37.640 1.00 48.72 302 GLY A N 1
ATOM 2243 C CA . GLY A 1 302 ? 19.101 -15.097 -38.403 1.00 48.72 302 GLY A CA 1
ATOM 2244 C C . GLY A 1 302 ? 20.415 -15.678 -37.908 1.00 48.72 302 GLY A C 1
ATOM 2245 O O . GLY A 1 302 ? 20.737 -15.582 -36.728 1.00 48.72 302 GLY A O 1
ATOM 2246 N N . GLU A 1 303 ? 21.094 -16.363 -38.815 1.00 43.62 303 GLU A N 1
ATOM 2247 C CA . GLU A 1 303 ? 22.267 -17.209 -38.630 1.00 43.62 303 GLU A CA 1
ATOM 2248 C C . GLU A 1 303 ? 23.305 -16.664 -37.635 1.00 43.62 303 GLU A C 1
ATOM 2250 O O . GLU A 1 303 ? 23.737 -15.512 -37.704 1.00 43.62 303 GLU A O 1
ATOM 2255 N N . MET A 1 304 ? 23.761 -17.553 -36.745 1.00 44.56 304 MET A N 1
ATOM 2256 C CA . MET A 1 304 ? 24.982 -17.390 -35.958 1.00 44.56 304 MET A CA 1
ATOM 2257 C C . MET A 1 304 ? 26.172 -17.142 -36.896 1.00 44.56 304 MET A C 1
ATOM 2259 O O . MET A 1 304 ? 26.791 -18.080 -37.392 1.00 44.56 304 MET A O 1
ATOM 2263 N N . SER A 1 305 ? 26.529 -15.879 -37.113 1.00 42.53 305 SER A N 1
ATOM 2264 C CA . SER A 1 305 ? 27.873 -15.522 -37.560 1.00 42.53 305 SER A CA 1
ATOM 2265 C C . SER A 1 305 ? 28.722 -15.259 -36.320 1.00 42.53 305 SER A C 1
ATOM 2267 O O . SER A 1 305 ? 28.481 -14.311 -35.575 1.00 42.53 305 SER A O 1
ATOM 2269 N N . ALA A 1 306 ? 29.667 -16.163 -36.068 1.00 45.09 306 ALA A N 1
ATOM 2270 C CA . ALA A 1 306 ? 30.614 -16.113 -34.960 1.00 45.09 306 ALA A CA 1
ATOM 2271 C C . ALA A 1 306 ? 31.425 -14.796 -34.933 1.00 45.09 306 ALA A C 1
ATOM 2273 O O . ALA A 1 306 ? 31.690 -14.219 -35.991 1.00 45.09 306 ALA A O 1
ATOM 2274 N N . PRO A 1 307 ? 31.878 -14.328 -33.754 1.00 46.09 307 PRO A N 1
ATOM 2275 C CA . PRO A 1 307 ? 32.692 -13.125 -33.654 1.00 46.09 307 PRO A CA 1
ATOM 2276 C C . PRO A 1 307 ? 34.124 -13.413 -34.124 1.00 46.09 307 PRO A C 1
ATOM 2278 O O . PRO A 1 307 ? 34.861 -14.173 -33.495 1.00 46.09 307 PRO A O 1
ATOM 2281 N N . SER A 1 308 ? 34.544 -12.784 -35.222 1.00 38.62 308 SER A N 1
ATOM 2282 C CA . SER A 1 308 ? 35.958 -12.713 -35.584 1.00 38.62 308 SER A CA 1
ATOM 2283 C C . SER A 1 308 ? 36.653 -11.661 -34.721 1.00 38.62 308 SER A C 1
ATOM 2285 O O . SER A 1 308 ? 36.416 -10.461 -34.853 1.00 38.62 308 SER A O 1
ATOM 2287 N N . LEU A 1 309 ? 37.523 -12.151 -33.847 1.00 45.62 309 LEU A N 1
ATOM 2288 C CA . LEU A 1 309 ? 38.529 -11.414 -33.097 1.00 45.62 309 LEU A CA 1
ATOM 2289 C C . LEU A 1 309 ? 39.439 -10.628 -34.068 1.00 45.62 309 LEU A C 1
ATOM 2291 O O . LEU A 1 309 ? 40.142 -11.242 -34.869 1.00 45.62 309 LEU A O 1
ATOM 2295 N N . SER A 1 310 ? 39.463 -9.294 -33.993 1.00 37.94 310 SER A N 1
ATOM 2296 C CA . SER A 1 310 ? 40.515 -8.486 -34.628 1.00 37.94 310 SER A CA 1
ATOM 2297 C C . SER A 1 310 ? 41.169 -7.553 -33.614 1.00 37.94 310 SER A C 1
ATOM 2299 O O . SER A 1 310 ? 40.679 -6.471 -33.298 1.00 37.94 310 SER A O 1
ATOM 2301 N N . THR A 1 311 ? 42.308 -8.011 -33.113 1.00 41.94 311 THR A N 1
ATOM 2302 C CA . THR A 1 311 ? 43.395 -7.213 -32.553 1.00 41.94 311 THR A CA 1
ATOM 2303 C C . THR A 1 311 ? 43.914 -6.222 -33.598 1.00 41.94 311 THR A C 1
ATOM 2305 O O . THR A 1 311 ? 44.172 -6.595 -34.740 1.00 41.94 311 THR A O 1
ATOM 2308 N N . GLY A 1 312 ? 44.113 -4.964 -33.203 1.00 34.75 312 GLY A N 1
ATOM 2309 C CA . GLY A 1 312 ? 44.668 -3.935 -34.081 1.00 34.75 312 GLY A CA 1
ATOM 2310 C C . GLY A 1 312 ? 45.084 -2.681 -33.321 1.00 34.75 312 GLY A C 1
ATOM 2311 O O . GLY A 1 312 ? 44.358 -1.697 -33.293 1.00 34.75 312 GLY A O 1
ATOM 2312 N N . ILE A 1 313 ? 46.260 -2.747 -32.699 1.00 42.50 313 ILE A N 1
ATOM 2313 C CA . ILE A 1 313 ? 47.020 -1.611 -32.162 1.00 42.50 313 ILE A CA 1
ATOM 2314 C C . ILE A 1 313 ? 47.511 -0.747 -33.332 1.00 42.50 313 ILE A C 1
ATOM 2316 O O . ILE A 1 313 ? 48.155 -1.276 -34.235 1.00 42.50 313 ILE A O 1
ATOM 2320 N N . ALA A 1 314 ? 47.303 0.572 -33.275 1.00 35.56 314 ALA A N 1
ATOM 2321 C CA . ALA A 1 314 ? 48.162 1.540 -33.960 1.00 35.56 314 ALA A CA 1
ATOM 2322 C C . ALA A 1 314 ? 48.114 2.912 -33.268 1.00 35.56 314 ALA A C 1
ATOM 2324 O O . ALA A 1 314 ? 47.140 3.655 -33.342 1.00 35.56 314 ALA A O 1
ATOM 2325 N N . THR A 1 315 ? 49.220 3.221 -32.601 1.00 42.97 315 THR A N 1
ATOM 2326 C CA . THR A 1 315 ? 49.691 4.547 -32.198 1.00 42.97 315 THR A CA 1
ATOM 2327 C C . THR A 1 315 ? 49.823 5.491 -33.392 1.00 42.97 315 THR A C 1
ATOM 2329 O O . THR A 1 315 ? 50.326 5.062 -34.426 1.00 42.97 315 THR A O 1
ATOM 2332 N N . ASN A 1 316 ? 49.528 6.783 -33.214 1.00 35.88 316 ASN A N 1
ATOM 2333 C CA . ASN A 1 316 ? 50.229 7.841 -33.944 1.00 35.88 316 ASN A CA 1
ATOM 2334 C C . ASN A 1 316 ? 50.289 9.147 -33.142 1.00 35.88 316 ASN A C 1
ATOM 2336 O O . ASN A 1 316 ? 49.274 9.752 -32.807 1.00 35.88 316 ASN A O 1
ATOM 2340 N N . GLN A 1 317 ? 51.528 9.553 -32.863 1.00 39.81 317 GLN A N 1
ATOM 2341 C CA . GLN A 1 317 ? 51.942 10.906 -32.517 1.00 39.81 317 GLN A CA 1
ATOM 2342 C C . GLN A 1 317 ? 51.844 11.806 -33.756 1.00 39.81 317 GLN A C 1
ATOM 2344 O O . GLN A 1 317 ? 52.267 11.387 -34.830 1.00 39.81 317 GLN A O 1
ATOM 2349 N N . SER A 1 318 ? 51.451 13.069 -33.582 1.00 35.16 318 SER A N 1
ATOM 2350 C CA . SER A 1 318 ? 52.158 14.186 -34.223 1.00 35.16 318 SER A CA 1
ATOM 2351 C C . SER A 1 318 ? 51.752 15.537 -33.635 1.00 35.16 318 SER A C 1
ATOM 2353 O O . SER A 1 318 ? 50.578 15.875 -33.531 1.00 35.16 318 SER A O 1
ATOM 2355 N N . SER A 1 319 ? 52.797 16.285 -33.306 1.00 37.72 319 SER A N 1
ATOM 2356 C CA . SER A 1 319 ? 52.934 17.703 -32.978 1.00 37.72 319 SER A CA 1
ATOM 2357 C C . SER A 1 319 ? 52.210 18.701 -33.891 1.00 37.72 319 SER A C 1
ATOM 2359 O O . SER A 1 319 ? 52.141 18.491 -35.100 1.00 37.72 319 SER A O 1
ATOM 2361 N N . GLY A 1 320 ? 51.874 19.874 -33.340 1.00 33.28 320 GLY A N 1
ATOM 2362 C CA . GLY A 1 320 ? 51.592 21.077 -34.128 1.00 33.28 320 GLY A CA 1
ATOM 2363 C C . GLY A 1 320 ? 51.266 22.309 -33.281 1.00 33.28 320 GLY A C 1
ATOM 2364 O O . GLY A 1 320 ? 50.101 22.615 -33.066 1.00 33.28 320 GLY A O 1
ATOM 2365 N N . GLN A 1 321 ? 52.298 23.025 -32.820 1.00 41.91 321 GLN A N 1
ATOM 2366 C CA . GLN A 1 321 ? 52.191 24.417 -32.368 1.00 41.91 321 GLN A CA 1
ATOM 2367 C C . GLN A 1 321 ? 51.739 25.317 -33.528 1.00 41.91 321 GLN A C 1
ATOM 2369 O O . GLN A 1 321 ? 52.355 25.283 -34.590 1.00 41.91 321 GLN A O 1
ATOM 2374 N N . HIS A 1 322 ? 50.780 26.211 -33.287 1.00 33.94 322 HIS A N 1
ATOM 2375 C CA . HIS A 1 322 ? 50.789 27.542 -33.895 1.00 33.94 322 HIS A CA 1
ATOM 2376 C C . HIS A 1 322 ? 49.999 28.524 -33.028 1.00 33.94 322 HIS A C 1
ATOM 2378 O O . HIS A 1 322 ? 48.784 28.427 -32.893 1.00 33.94 322 HIS A O 1
ATOM 2384 N N . GLY A 1 323 ? 50.724 29.464 -32.420 1.00 41.06 323 GLY A N 1
ATOM 2385 C CA . GLY A 1 323 ? 50.148 30.614 -31.738 1.00 41.06 323 GLY A CA 1
ATOM 2386 C C . GLY A 1 323 ? 49.807 31.725 -32.727 1.00 41.06 323 GLY A C 1
ATOM 2387 O O . GLY A 1 323 ? 50.581 32.020 -33.639 1.00 41.06 323 GLY A O 1
ATOM 2388 N N . SER A 1 324 ? 48.672 32.377 -32.499 1.00 40.94 324 SER A N 1
ATOM 2389 C CA . SER A 1 324 ? 48.368 33.698 -33.043 1.00 40.94 324 SER A CA 1
ATOM 2390 C C . SER A 1 324 ? 47.589 34.483 -31.995 1.00 40.94 324 SER A C 1
ATOM 2392 O O . SER A 1 324 ? 46.453 34.152 -31.664 1.00 40.94 324 SER A O 1
ATOM 2394 N N . SER A 1 325 ? 48.245 35.503 -31.452 1.00 44.19 325 SER A N 1
ATOM 2395 C CA . SER A 1 325 ? 47.702 36.480 -30.519 1.00 44.19 325 SER A CA 1
ATOM 2396 C C . SER A 1 325 ? 46.721 37.409 -31.235 1.00 44.19 325 SER A C 1
ATOM 2398 O O . SER A 1 325 ? 47.085 38.102 -32.185 1.00 44.19 325 SER A O 1
ATOM 2400 N N . VAL A 1 326 ? 45.477 37.454 -30.755 1.00 45.62 326 VAL A N 1
ATOM 2401 C CA . VAL A 1 326 ? 44.483 38.453 -31.166 1.00 45.62 326 VAL A CA 1
ATOM 2402 C C . VAL A 1 326 ? 44.178 39.351 -29.970 1.00 45.62 326 VAL A C 1
ATOM 2404 O O . VAL A 1 326 ? 43.891 38.891 -28.870 1.00 45.62 326 VAL A O 1
ATOM 2407 N N . SER A 1 327 ? 44.320 40.651 -30.214 1.00 52.94 327 SER A N 1
ATOM 2408 C CA . SER A 1 327 ? 44.137 41.775 -29.296 1.00 52.94 327 SER A CA 1
ATOM 2409 C C . SER A 1 327 ? 42.798 41.730 -28.536 1.00 52.94 327 SER A C 1
ATOM 2411 O O . SER A 1 327 ? 41.724 41.705 -29.136 1.00 52.94 327 SER A O 1
ATOM 2413 N N . ALA A 1 328 ? 42.883 41.777 -27.203 1.00 51.69 328 ALA A N 1
ATOM 2414 C CA . ALA A 1 328 ? 41.790 41.595 -26.244 1.00 51.69 328 ALA A CA 1
ATOM 2415 C C . ALA A 1 328 ? 40.747 42.737 -26.180 1.00 51.69 328 ALA A C 1
ATOM 2417 O O . ALA A 1 328 ? 39.815 42.668 -25.385 1.00 51.69 328 ALA A O 1
ATOM 2418 N N . PHE A 1 329 ? 40.846 43.779 -27.013 1.00 50.72 329 PHE A N 1
ATOM 2419 C CA . PHE A 1 329 ? 40.002 44.979 -26.877 1.00 50.72 329 PHE A CA 1
ATOM 2420 C C . PHE A 1 329 ? 38.772 45.045 -27.802 1.00 50.72 329 PHE A C 1
ATOM 2422 O O . PHE A 1 329 ? 37.990 45.987 -27.697 1.00 50.72 329 PHE A O 1
ATOM 2429 N N . HIS A 1 330 ? 38.531 44.045 -28.660 1.00 51.75 330 HIS A N 1
ATOM 2430 C CA . HIS A 1 330 ? 37.323 43.995 -29.509 1.00 51.75 330 HIS A CA 1
ATOM 2431 C C . HIS A 1 330 ? 36.270 42.956 -29.097 1.00 51.75 330 HIS A C 1
ATOM 2433 O O . HIS A 1 330 ? 35.143 43.018 -29.583 1.00 51.75 330 HIS A O 1
ATOM 2439 N N . ILE A 1 331 ? 36.585 42.044 -28.174 1.00 57.19 331 ILE A N 1
ATOM 2440 C CA . ILE A 1 331 ? 35.680 40.939 -27.813 1.00 57.19 331 ILE A CA 1
ATOM 2441 C C . ILE A 1 331 ? 34.566 41.410 -26.862 1.00 57.19 331 ILE A C 1
ATOM 2443 O O . ILE A 1 331 ? 33.413 41.032 -27.040 1.00 57.19 331 ILE A O 1
ATOM 2447 N N . ILE A 1 332 ? 34.867 42.320 -25.930 1.00 59.78 332 ILE A N 1
ATOM 2448 C CA . ILE A 1 332 ? 33.910 42.767 -24.899 1.00 59.78 332 ILE A CA 1
ATOM 2449 C C . ILE A 1 332 ? 32.740 43.574 -25.498 1.00 59.78 332 ILE A C 1
ATOM 2451 O O . ILE A 1 332 ? 31.603 43.470 -25.044 1.00 59.78 332 ILE A O 1
ATOM 2455 N N . GLY A 1 333 ? 32.987 44.351 -26.558 1.00 66.38 333 GLY A N 1
ATOM 2456 C CA . GLY A 1 333 ? 31.933 45.140 -27.207 1.00 66.38 333 GLY A CA 1
ATOM 2457 C C . GLY A 1 333 ? 30.935 44.292 -28.003 1.00 66.38 333 GLY A C 1
ATOM 2458 O O . GLY A 1 333 ? 29.751 44.618 -28.063 1.00 66.38 333 GLY A O 1
ATOM 2459 N N . VAL A 1 334 ? 31.398 43.187 -28.597 1.00 70.50 334 VAL A N 1
ATOM 2460 C CA . VAL A 1 334 ? 30.552 42.308 -29.420 1.00 70.50 334 VAL A CA 1
ATOM 2461 C C . VAL A 1 334 ? 29.726 41.364 -28.545 1.00 70.50 334 VAL A C 1
ATOM 2463 O O . VAL A 1 334 ? 28.554 41.138 -28.843 1.00 70.50 334 VAL A O 1
ATOM 2466 N N . THR A 1 335 ? 30.272 40.873 -27.428 1.00 76.00 335 THR A N 1
ATOM 2467 C CA . THR A 1 335 ? 29.531 39.985 -26.517 1.00 76.00 335 THR A CA 1
ATOM 2468 C C . THR A 1 335 ? 28.368 40.696 -25.824 1.00 76.00 335 THR A C 1
ATOM 2470 O O . THR A 1 335 ? 27.282 40.125 -25.734 1.00 76.00 335 THR A O 1
ATOM 2473 N N . MET A 1 336 ? 28.522 41.966 -25.429 1.00 78.06 336 MET A N 1
ATOM 2474 C CA . MET A 1 336 ? 27.415 42.726 -24.829 1.00 78.06 336 MET A CA 1
ATOM 2475 C C . MET A 1 336 ? 26.266 43.003 -25.808 1.00 78.06 336 MET A C 1
ATOM 2477 O O . MET A 1 336 ? 25.100 42.933 -25.422 1.00 78.06 336 MET A O 1
ATOM 2481 N N . LEU A 1 337 ? 26.568 43.247 -27.087 1.00 80.75 337 LEU A N 1
ATOM 2482 C CA . LEU A 1 337 ? 25.543 43.425 -28.121 1.00 80.75 337 LEU A CA 1
ATOM 2483 C C . LEU A 1 337 ? 24.768 42.128 -28.402 1.00 80.75 337 LEU A C 1
ATOM 2485 O O . LEU A 1 337 ? 23.551 42.170 -28.587 1.00 80.75 337 LEU A O 1
ATOM 2489 N N . ILE A 1 338 ? 25.450 40.978 -28.377 1.00 86.62 338 ILE A N 1
ATOM 2490 C CA . ILE A 1 338 ? 24.812 39.666 -28.555 1.00 86.62 338 ILE A CA 1
ATOM 2491 C C . ILE A 1 338 ? 23.882 39.360 -27.375 1.00 86.62 338 ILE A C 1
ATOM 2493 O O . ILE A 1 338 ? 22.724 39.009 -27.602 1.00 86.62 338 ILE A O 1
ATOM 2497 N N . MET A 1 339 ? 24.328 39.585 -26.134 1.00 85.50 339 MET A N 1
ATOM 2498 C CA . MET A 1 339 ? 23.509 39.343 -24.938 1.00 85.50 339 MET A CA 1
ATOM 2499 C C . MET A 1 339 ? 22.252 40.221 -24.903 1.00 85.50 339 MET A C 1
ATOM 2501 O O . MET A 1 339 ? 21.164 39.725 -24.607 1.00 85.50 339 MET A O 1
ATOM 2505 N N . LEU A 1 340 ? 22.362 41.497 -25.295 1.00 91.19 340 LEU A N 1
ATOM 2506 C CA . LEU A 1 340 ? 21.205 42.393 -25.371 1.00 91.19 340 LEU A CA 1
ATOM 2507 C C . LEU A 1 340 ? 20.195 41.932 -26.437 1.00 91.19 340 LEU A C 1
ATOM 2509 O O . LEU A 1 340 ? 18.986 41.966 -26.209 1.00 91.19 340 LEU A O 1
ATOM 2513 N N . SER A 1 341 ? 20.685 41.454 -27.587 1.00 90.81 341 SER A N 1
ATOM 2514 C CA . SER A 1 341 ? 19.825 40.944 -28.661 1.00 90.81 341 SER A CA 1
ATOM 2515 C C . SER A 1 341 ? 19.103 39.647 -28.273 1.00 90.81 341 SER A C 1
ATOM 2517 O O . SER A 1 341 ? 17.905 39.520 -28.530 1.00 90.81 341 SER A O 1
ATOM 2519 N N . CYS A 1 342 ? 19.779 38.728 -27.572 1.00 92.25 342 CYS A N 1
ATOM 2520 C CA . CYS A 1 342 ? 19.164 37.508 -27.050 1.00 92.25 342 CYS A CA 1
ATOM 2521 C C . CYS A 1 342 ? 18.083 37.821 -26.007 1.00 92.25 342 CYS A C 1
ATOM 2523 O O . CYS A 1 342 ? 17.006 37.228 -26.056 1.00 92.25 342 CYS A O 1
ATOM 2525 N N . GLY A 1 343 ? 18.320 38.796 -25.121 1.00 93.81 343 GLY A N 1
ATOM 2526 C CA . GLY A 1 343 ? 17.336 39.211 -24.117 1.00 93.81 343 GLY A CA 1
ATOM 2527 C C . GLY A 1 343 ? 16.019 39.697 -24.732 1.00 93.81 343 GLY A C 1
ATOM 2528 O O . GLY A 1 343 ? 14.942 39.296 -24.291 1.00 93.81 343 GLY A O 1
ATOM 2529 N N . VAL A 1 344 ? 16.083 40.489 -25.808 1.00 94.81 344 VAL A N 1
ATOM 2530 C CA . VAL A 1 344 ? 14.884 40.983 -26.512 1.00 94.81 344 VAL A CA 1
ATOM 2531 C C . VAL A 1 344 ? 14.113 39.843 -27.190 1.00 94.81 344 VAL A C 1
ATOM 2533 O O . VAL A 1 344 ? 12.879 39.828 -27.169 1.00 94.81 344 VAL A O 1
ATOM 2536 N N . VAL A 1 345 ? 14.809 38.853 -27.757 1.00 94.88 345 VAL A N 1
ATOM 2537 C CA . VAL A 1 345 ? 14.162 37.685 -28.380 1.00 94.88 345 VAL A CA 1
ATOM 2538 C C . VAL A 1 345 ? 13.457 36.823 -27.331 1.00 94.88 345 VAL A C 1
ATOM 2540 O O . VAL A 1 345 ? 12.300 36.458 -27.519 1.00 94.88 345 VAL A O 1
ATOM 2543 N N . VAL A 1 346 ? 14.100 36.551 -26.194 1.00 93.94 346 VAL A N 1
ATOM 2544 C CA . VAL A 1 346 ? 13.476 35.774 -25.109 1.00 93.94 346 VAL A CA 1
ATOM 2545 C C . VAL A 1 346 ? 12.268 36.514 -24.532 1.00 93.94 346 VAL A C 1
ATOM 2547 O O . VAL A 1 346 ? 11.210 35.913 -24.347 1.00 93.94 346 VAL A O 1
ATOM 2550 N N . PHE A 1 347 ? 12.374 37.830 -24.328 1.00 94.06 347 PHE A N 1
ATOM 2551 C CA . PHE A 1 347 ? 11.265 38.639 -23.823 1.00 94.06 347 PHE A CA 1
ATOM 2552 C C . PHE A 1 347 ? 10.069 38.661 -24.788 1.00 94.06 347 PHE A C 1
ATOM 2554 O O . PHE A 1 347 ? 8.924 38.495 -24.370 1.00 94.06 347 PHE A O 1
ATOM 2561 N N . THR A 1 348 ? 10.314 38.801 -26.093 1.00 92.25 348 THR A N 1
ATOM 2562 C CA . THR A 1 348 ? 9.238 38.781 -27.100 1.00 92.25 348 THR A CA 1
ATOM 2563 C C . THR A 1 348 ? 8.572 37.409 -27.221 1.00 92.25 348 THR A C 1
ATOM 2565 O O . THR A 1 348 ? 7.346 37.347 -27.342 1.00 92.25 348 THR A O 1
ATOM 2568 N N . LEU A 1 349 ? 9.330 36.311 -27.107 1.00 93.62 349 LEU A N 1
ATOM 2569 C CA . LEU A 1 349 ? 8.773 34.956 -27.037 1.00 93.62 349 LEU A CA 1
ATOM 2570 C C . LEU A 1 349 ? 7.932 34.748 -25.771 1.00 93.62 349 LEU A C 1
ATOM 2572 O O . LEU A 1 349 ? 6.845 34.179 -25.856 1.00 93.62 349 LEU A O 1
ATOM 2576 N N . PHE A 1 350 ? 8.380 35.258 -24.621 1.00 93.69 350 PHE A N 1
ATOM 2577 C CA . PHE A 1 350 ? 7.640 35.167 -23.361 1.00 93.69 350 PHE A CA 1
ATOM 2578 C C . PHE A 1 350 ? 6.311 35.936 -23.408 1.00 93.69 350 PHE A C 1
ATOM 2580 O O . PHE A 1 350 ? 5.265 35.403 -23.030 1.00 93.69 350 PHE A O 1
ATOM 2587 N N . VAL A 1 351 ? 6.317 37.162 -23.942 1.00 92.69 351 VAL A N 1
ATOM 2588 C CA . VAL A 1 351 ? 5.090 37.950 -24.141 1.00 92.69 351 VAL A CA 1
ATOM 2589 C C . VAL A 1 351 ? 4.153 37.250 -25.132 1.00 92.69 351 VAL A C 1
ATOM 2591 O O . VAL A 1 351 ? 2.959 37.120 -24.862 1.00 92.69 351 VAL A O 1
ATOM 2594 N N . GLY A 1 352 ? 4.683 36.727 -26.244 1.00 94.62 352 GLY A N 1
ATOM 2595 C CA . GLY A 1 352 ? 3.909 35.946 -27.213 1.00 94.62 352 GLY A CA 1
ATOM 2596 C C . GLY A 1 352 ? 3.273 34.695 -26.599 1.00 94.62 352 GLY A C 1
ATOM 2597 O O . GLY A 1 352 ? 2.102 34.416 -26.852 1.00 94.62 352 GLY A O 1
ATOM 2598 N N . TYR A 1 353 ? 4.006 33.991 -25.734 1.00 92.38 353 TYR A N 1
ATOM 2599 C CA . TYR A 1 353 ? 3.513 32.824 -25.005 1.00 92.38 353 TYR A CA 1
ATOM 2600 C C . TYR A 1 353 ? 2.361 33.177 -24.056 1.00 92.38 353 TYR A C 1
ATOM 2602 O O . TYR A 1 353 ? 1.343 32.486 -24.047 1.00 92.38 353 TYR A O 1
ATOM 2610 N N . LYS A 1 354 ? 2.454 34.295 -23.324 1.00 87.81 354 LYS A N 1
ATOM 2611 C CA . LYS A 1 354 ? 1.364 34.767 -22.452 1.00 87.81 354 LYS A CA 1
ATOM 2612 C C . LYS A 1 354 ? 0.104 35.145 -23.239 1.00 87.81 354 LYS A C 1
ATOM 2614 O O . LYS A 1 354 ? -0.998 34.779 -22.833 1.00 87.81 354 LYS A O 1
ATOM 2619 N N . PHE A 1 355 ? 0.246 35.808 -24.390 1.00 83.38 355 PHE A N 1
ATOM 2620 C CA . PHE A 1 355 ? -0.895 36.089 -25.272 1.00 83.38 355 PHE A CA 1
ATOM 2621 C C . PHE A 1 355 ? -1.493 34.819 -25.885 1.00 83.38 355 PHE A C 1
ATOM 2623 O O . PHE A 1 355 ? -2.709 34.739 -26.053 1.00 83.38 355 PHE A O 1
ATOM 2630 N N . TYR A 1 356 ? -0.661 33.828 -26.205 1.00 84.94 356 TYR A N 1
ATOM 2631 C CA . TYR A 1 356 ? -1.117 32.535 -26.703 1.00 84.94 356 TYR A CA 1
ATOM 2632 C C . TYR A 1 356 ? -1.908 31.767 -25.638 1.00 84.94 356 TYR A C 1
ATOM 2634 O O . TYR A 1 356 ? -3.031 31.359 -25.920 1.00 84.94 356 TYR A O 1
ATOM 2642 N N . GLN A 1 357 ? -1.393 31.663 -24.406 1.00 79.94 357 GLN A N 1
ATOM 2643 C CA . GLN A 1 357 ? -2.106 31.023 -23.293 1.00 79.94 357 GLN A CA 1
ATOM 2644 C C . GLN A 1 357 ? -3.476 31.664 -23.049 1.00 79.94 357 GLN A C 1
ATOM 2646 O O . GLN A 1 357 ? -4.473 30.952 -22.949 1.00 79.94 357 GLN A O 1
ATOM 2651 N N . LYS A 1 358 ? -3.551 33.004 -23.053 1.00 71.69 358 LYS A N 1
ATOM 2652 C CA . LYS A 1 358 ? -4.827 33.714 -22.888 1.00 71.69 358 LYS A CA 1
ATOM 2653 C C . LYS A 1 358 ? -5.832 33.373 -23.995 1.00 71.69 358 LYS A C 1
ATOM 2655 O O . LYS A 1 358 ? -7.018 33.254 -23.733 1.00 71.69 358 LYS A O 1
ATOM 2660 N N . ARG A 1 359 ? -5.368 33.169 -25.232 1.00 72.00 359 ARG A N 1
ATOM 2661 C CA . ARG A 1 359 ? -6.239 32.881 -26.385 1.00 72.00 359 ARG A CA 1
ATOM 2662 C C . ARG A 1 359 ? -6.687 31.421 -26.486 1.00 72.00 359 ARG A C 1
ATOM 2664 O O . ARG A 1 359 ? -7.684 31.160 -27.155 1.00 72.00 359 ARG A O 1
ATOM 2671 N N . VAL A 1 360 ? -5.929 30.493 -25.903 1.00 69.25 360 VAL A N 1
ATOM 2672 C CA . VAL A 1 360 ? -6.276 29.062 -25.848 1.00 69.25 360 VAL A CA 1
ATOM 2673 C C . VAL A 1 360 ? -7.303 28.809 -24.742 1.00 69.25 360 VAL A C 1
ATOM 2675 O O . VAL A 1 360 ? -8.283 28.111 -24.990 1.00 69.25 360 VAL A O 1
ATOM 2678 N N . SER A 1 361 ? -7.172 29.492 -23.597 1.00 60.31 361 SER A N 1
ATOM 2679 C CA . SER A 1 361 ? -8.136 29.406 -22.489 1.00 60.31 361 SER A CA 1
ATOM 2680 C C . SER A 1 361 ? -9.579 29.723 -22.915 1.00 60.31 361 SER A C 1
ATOM 2682 O O . SER A 1 361 ? -10.506 29.046 -22.485 1.00 60.31 361 SER A O 1
ATOM 2684 N N . ASP A 1 362 ? -9.774 30.690 -23.818 1.00 53.50 362 ASP A N 1
ATOM 2685 C CA . ASP A 1 362 ? -11.117 31.111 -24.251 1.00 53.50 362 ASP A CA 1
ATOM 2686 C C . ASP A 1 362 ? -11.758 30.176 -25.298 1.00 53.50 362 ASP A C 1
ATOM 2688 O O . ASP A 1 362 ? -12.965 30.241 -25.537 1.00 53.50 362 ASP A O 1
ATOM 2692 N N . LYS A 1 363 ? -10.977 29.315 -25.971 1.00 50.22 363 LYS A N 1
ATOM 2693 C CA . LYS A 1 363 ? -11.474 28.466 -27.075 1.00 50.22 363 LYS A CA 1
ATOM 2694 C C . LYS A 1 363 ? -11.742 27.018 -26.675 1.00 50.22 363 LYS A C 1
ATOM 2696 O O . LYS A 1 363 ? -12.615 26.383 -27.274 1.00 50.22 363 LYS A O 1
ATOM 2701 N N . ASP A 1 364 ? -11.048 26.511 -25.663 1.00 52.38 364 ASP A N 1
ATOM 2702 C CA . ASP A 1 364 ? -11.203 25.117 -25.241 1.00 52.38 364 ASP A CA 1
ATOM 2703 C C . ASP A 1 364 ? -12.496 24.894 -24.443 1.00 52.38 364 ASP A C 1
ATOM 2705 O O . ASP A 1 364 ? -13.108 23.833 -24.568 1.00 52.38 364 ASP A O 1
ATOM 2709 N N . PHE A 1 365 ? -13.000 25.915 -23.739 1.00 49.38 365 PHE A N 1
ATOM 2710 C CA . PHE A 1 365 ? -14.265 25.823 -22.997 1.00 49.38 365 PHE A CA 1
ATOM 2711 C C . PHE A 1 365 ? -15.510 25.799 -23.907 1.00 49.38 365 PHE A C 1
ATOM 2713 O O . PHE A 1 365 ? -16.489 25.109 -23.623 1.00 49.38 365 PHE A O 1
ATOM 2720 N N . LEU A 1 366 ? -15.477 26.511 -25.042 1.00 51.12 366 LEU A N 1
ATOM 2721 C CA . LEU A 1 366 ? -16.609 26.578 -25.977 1.00 51.12 366 LEU A CA 1
ATOM 2722 C C . LEU A 1 366 ? -16.675 25.396 -26.955 1.00 51.12 366 LEU A C 1
ATOM 2724 O O . LEU A 1 366 ? -17.765 25.062 -27.408 1.00 51.12 366 LEU A O 1
ATOM 2728 N N . SER A 1 367 ? -15.552 24.755 -27.290 1.00 52.25 367 SER A N 1
ATOM 2729 C CA . SER A 1 367 ? -15.546 23.639 -28.252 1.00 52.25 367 SER A CA 1
ATOM 2730 C C . SER A 1 367 ? -15.960 22.300 -27.632 1.00 52.25 367 SER A C 1
ATOM 2732 O O . SER A 1 367 ? -16.703 21.552 -28.267 1.00 52.25 367 SER A O 1
ATOM 2734 N N . HIS A 1 368 ? -15.592 22.032 -26.374 1.00 50.81 368 HIS A N 1
ATOM 2735 C CA . HIS A 1 368 ? -15.932 20.768 -25.703 1.00 50.81 368 HIS A CA 1
ATOM 2736 C C . HIS A 1 368 ? -17.439 20.604 -25.441 1.00 50.81 368 HIS A C 1
ATOM 2738 O O . HIS A 1 368 ? -17.955 19.490 -25.503 1.00 50.81 368 HIS A O 1
ATOM 2744 N N . ASN A 1 369 ? -18.169 21.702 -25.225 1.00 54.44 369 ASN A N 1
ATOM 2745 C CA . ASN A 1 369 ? -19.619 21.651 -25.007 1.00 54.44 369 ASN A CA 1
ATOM 2746 C C . ASN A 1 369 ? -20.422 21.477 -26.310 1.00 54.44 369 ASN A C 1
ATOM 2748 O O . ASN A 1 369 ? -21.520 20.925 -26.285 1.00 54.44 369 ASN A O 1
ATOM 2752 N N . VAL A 1 370 ? -19.876 21.901 -27.458 1.00 60.00 370 VAL A N 1
ATOM 2753 C CA . VAL A 1 370 ? -20.553 21.785 -28.763 1.00 60.00 370 VAL A CA 1
ATOM 2754 C C . VAL A 1 370 ? -20.466 20.361 -29.318 1.00 60.00 370 VAL A C 1
ATOM 2756 O O . VAL A 1 370 ? -21.450 19.868 -29.868 1.00 60.00 370 VAL A O 1
ATOM 2759 N N . ASP A 1 371 ? -19.339 19.669 -29.131 1.00 60.50 371 ASP A N 1
ATOM 2760 C CA . ASP A 1 371 ? -19.193 18.282 -29.593 1.00 60.50 371 ASP A CA 1
ATOM 2761 C C . ASP A 1 371 ? -19.964 17.285 -28.712 1.00 60.50 371 ASP A C 1
ATOM 2763 O O . ASP A 1 371 ? -20.528 16.325 -29.237 1.00 60.50 371 ASP A O 1
ATOM 2767 N N . LEU A 1 372 ? -20.083 17.538 -27.400 1.00 57.00 372 LEU A N 1
ATOM 2768 C CA . LEU A 1 372 ? -20.881 16.696 -26.501 1.00 57.00 372 LEU A CA 1
ATOM 2769 C C . LEU A 1 372 ? -22.384 16.795 -26.808 1.00 57.00 372 LEU A C 1
ATOM 2771 O O . LEU A 1 372 ? -23.062 15.774 -26.884 1.00 57.00 372 LEU A O 1
ATOM 2775 N N . ALA A 1 373 ? -22.896 18.008 -27.049 1.00 60.03 373 ALA A N 1
ATOM 2776 C CA . ALA A 1 373 ? -24.295 18.217 -27.425 1.00 60.03 373 ALA A CA 1
ATOM 2777 C C . ALA A 1 373 ? -24.639 17.531 -28.758 1.00 60.03 373 ALA A C 1
ATOM 2779 O O . ALA A 1 373 ? -25.698 16.923 -28.890 1.00 60.03 373 ALA A O 1
ATOM 2780 N N . LYS A 1 374 ? -23.708 17.552 -29.719 1.00 67.62 374 LYS A N 1
ATOM 2781 C CA . LYS A 1 374 ? -23.878 16.890 -31.015 1.00 67.62 374 LYS A CA 1
ATOM 2782 C C . LYS A 1 374 ? -23.829 15.361 -30.918 1.00 67.62 374 LYS A C 1
ATOM 2784 O O . LYS A 1 374 ? -24.497 14.688 -31.689 1.00 67.62 374 LYS A O 1
ATOM 2789 N N . HIS A 1 375 ? -23.064 14.810 -29.972 1.00 64.94 375 HIS A N 1
ATOM 2790 C CA . HIS A 1 375 ? -23.040 13.366 -29.709 1.00 64.94 375 HIS A CA 1
ATOM 2791 C C . HIS A 1 375 ? -24.298 12.869 -28.985 1.00 64.94 375 HIS A C 1
ATOM 2793 O O . HIS A 1 375 ? -24.634 11.697 -29.107 1.00 64.94 375 HIS A O 1
ATOM 2799 N N . LEU A 1 376 ? -24.997 13.743 -28.253 1.00 65.25 376 LEU A N 1
ATOM 2800 C CA . LEU A 1 376 ? -26.257 13.419 -27.579 1.00 65.25 376 LEU A CA 1
ATOM 2801 C C . LEU A 1 376 ? -27.476 13.506 -28.517 1.00 65.25 376 LEU A C 1
ATOM 2803 O O . LEU A 1 376 ? -28.429 12.762 -28.313 1.00 65.25 376 LEU A O 1
ATOM 2807 N N . GLU A 1 377 ? -27.436 14.339 -29.567 1.00 66.38 377 GLU A N 1
ATOM 2808 C CA . GLU A 1 377 ? -28.497 14.399 -30.595 1.00 66.38 377 GLU A CA 1
ATOM 2809 C C . GLU A 1 377 ? -28.607 13.120 -31.451 1.00 66.38 377 GLU A C 1
ATOM 2811 O O . GLU A 1 377 ? -29.681 12.845 -31.979 1.00 66.38 377 GLU A O 1
ATOM 2816 N N . ASP A 1 378 ? -27.547 12.310 -31.560 1.00 73.94 378 ASP A N 1
ATOM 2817 C CA . ASP A 1 378 ? -27.553 11.065 -32.353 1.00 73.94 378 ASP A CA 1
ATOM 2818 C C . ASP A 1 378 ? -28.295 9.891 -31.660 1.00 73.94 378 ASP A C 1
ATOM 2820 O O . ASP A 1 378 ? -28.477 8.830 -32.266 1.00 73.94 378 ASP A O 1
ATOM 2824 N N . PHE A 1 379 ? -28.746 10.051 -30.408 1.00 71.50 379 PHE A N 1
ATOM 2825 C CA . PHE A 1 379 ? -29.495 9.033 -29.658 1.00 71.50 379 PHE A CA 1
ATOM 2826 C C . PHE A 1 379 ? -30.981 9.415 -29.550 1.00 71.50 379 PHE A C 1
ATOM 2828 O O . PHE A 1 379 ? -31.431 9.904 -28.519 1.00 71.50 379 PHE A O 1
ATOM 2835 N N . GLU A 1 380 ? -31.758 9.174 -30.614 1.00 65.62 380 GLU A N 1
ATOM 2836 C CA . GLU A 1 380 ? -33.176 9.592 -30.716 1.00 65.62 380 GLU A CA 1
ATOM 2837 C C . GLU A 1 380 ? -34.126 8.959 -29.669 1.00 65.62 380 GLU A C 1
ATOM 2839 O O . GLU A 1 380 ? -35.229 9.466 -29.483 1.00 65.62 380 GLU A O 1
ATOM 2844 N N . ASP A 1 381 ? -33.704 7.916 -28.941 1.00 74.38 381 ASP A N 1
ATOM 2845 C CA . ASP A 1 381 ? -34.576 7.115 -28.061 1.00 74.38 381 ASP A CA 1
ATOM 2846 C C . ASP A 1 381 ? -34.078 6.976 -26.604 1.00 74.38 381 ASP A C 1
ATOM 2848 O O . ASP A 1 381 ? -34.490 6.053 -25.899 1.00 74.38 381 ASP A O 1
ATOM 2852 N N . VAL A 1 382 ? -33.174 7.842 -26.123 1.00 66.88 382 VAL A N 1
ATOM 2853 C CA . VAL A 1 382 ? -32.666 7.736 -24.740 1.00 66.88 382 VAL A CA 1
ATOM 2854 C C . VAL A 1 382 ? -32.771 9.060 -23.992 1.00 66.88 382 VAL A C 1
ATOM 2856 O O . VAL A 1 382 ? -32.091 10.030 -24.319 1.00 66.88 382 VAL A O 1
ATOM 2859 N N . GLU A 1 383 ? -33.594 9.091 -22.941 1.00 76.62 383 GLU A N 1
ATOM 2860 C CA . GLU A 1 383 ? -33.633 10.218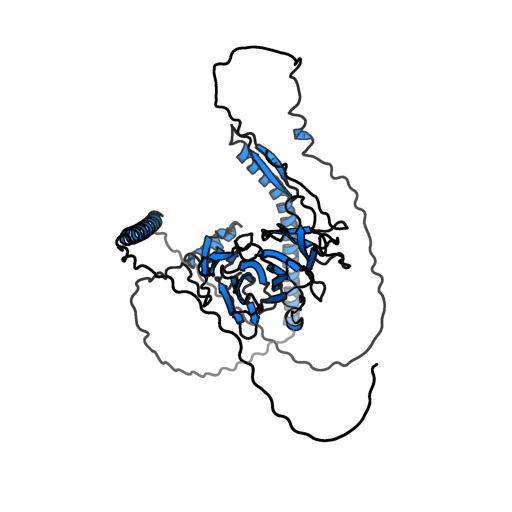 -22.011 1.00 76.62 383 GLU A CA 1
ATOM 2861 C C . GLU A 1 383 ? -32.414 10.132 -21.077 1.00 76.62 383 GLU A C 1
ATOM 2863 O O . GLU A 1 383 ? -32.254 9.181 -20.303 1.00 76.62 383 GLU A O 1
ATOM 2868 N N . VAL A 1 384 ? -31.508 11.107 -21.195 1.00 70.31 384 VAL A N 1
ATOM 2869 C CA . VAL A 1 384 ? -30.278 11.190 -20.397 1.00 70.31 384 VAL A CA 1
ATOM 2870 C C . VAL A 1 384 ? -30.414 12.317 -19.381 1.00 70.31 384 VAL A C 1
ATOM 2872 O O . VAL A 1 384 ? -30.435 13.493 -19.742 1.00 70.31 384 VAL A O 1
ATOM 2875 N N . GLU A 1 385 ? -30.460 11.969 -18.095 1.00 81.00 385 GLU A N 1
ATOM 2876 C CA . GLU A 1 385 ? -30.400 12.945 -17.008 1.00 81.00 385 GLU A CA 1
ATOM 2877 C C . GLU A 1 385 ? -28.931 13.226 -16.666 1.00 81.00 385 GLU A C 1
ATOM 2879 O O . GLU A 1 385 ? -28.201 12.338 -16.223 1.00 81.00 385 GLU A O 1
ATOM 2884 N N . ILE A 1 386 ? -28.482 14.466 -16.860 1.00 77.62 386 ILE A N 1
ATOM 2885 C CA . ILE A 1 386 ? -27.112 14.884 -16.546 1.00 77.62 386 ILE A CA 1
ATOM 2886 C C . ILE A 1 386 ? -27.075 15.515 -15.151 1.00 77.62 386 ILE A C 1
ATOM 2888 O O . ILE A 1 386 ? -27.780 16.487 -14.884 1.00 77.62 386 ILE A O 1
ATOM 2892 N N . ARG A 1 387 ? -26.214 15.000 -14.267 1.00 76.56 387 ARG A N 1
ATOM 2893 C CA . ARG A 1 387 ? -25.962 15.555 -12.929 1.00 76.56 387 ARG A CA 1
ATOM 2894 C C . ARG A 1 387 ? -24.486 15.882 -12.733 1.00 76.56 387 ARG A C 1
ATOM 2896 O O . ARG A 1 387 ? -23.604 15.154 -13.186 1.00 76.56 387 ARG A O 1
ATOM 2903 N N . HIS A 1 388 ? -24.216 16.958 -12.002 1.00 66.25 388 HIS A N 1
ATOM 2904 C CA . HIS A 1 388 ? -22.873 17.262 -11.518 1.00 66.25 388 HIS A CA 1
ATOM 2905 C C . HIS A 1 388 ? -22.567 16.444 -10.254 1.00 66.25 388 HIS A C 1
ATOM 2907 O O . HIS A 1 388 ? -23.377 16.380 -9.331 1.00 66.25 388 HIS A O 1
ATOM 2913 N N . SER A 1 389 ? -21.399 15.806 -10.228 1.00 68.38 389 SER A N 1
ATOM 2914 C CA . SER A 1 389 ? -20.837 15.133 -9.057 1.00 68.38 389 SER A CA 1
ATOM 2915 C C . SER A 1 389 ? -20.183 16.145 -8.118 1.00 68.38 389 SER A C 1
ATOM 2917 O O . SER A 1 389 ? -19.603 17.136 -8.563 1.00 68.38 389 SER A O 1
ATOM 2919 N N . ALA A 1 390 ? -20.192 15.834 -6.820 1.00 52.62 390 ALA A N 1
ATOM 2920 C CA . ALA A 1 390 ? -19.499 16.596 -5.782 1.00 52.62 390 ALA A CA 1
ATOM 2921 C C . ALA A 1 390 ? -17.975 16.700 -6.008 1.00 52.62 390 ALA A C 1
ATOM 2923 O O . ALA A 1 390 ? -17.340 17.604 -5.481 1.00 52.62 390 ALA A O 1
ATOM 2924 N N . THR A 1 391 ? -17.384 15.816 -6.820 1.00 59.88 391 THR A N 1
ATOM 2925 C CA . THR A 1 391 ? -15.955 15.849 -7.186 1.00 59.88 391 THR A CA 1
ATOM 2926 C C . THR A 1 391 ? -15.655 16.667 -8.450 1.00 59.88 391 THR A C 1
ATOM 2928 O O . THR A 1 391 ? -14.553 16.583 -8.988 1.00 59.88 391 THR A O 1
ATOM 2931 N N . GLY A 1 392 ? -16.624 17.433 -8.964 1.00 63.12 392 GLY A N 1
ATOM 2932 C CA . GLY A 1 392 ? -16.452 18.288 -10.147 1.00 63.12 392 GLY A CA 1
ATOM 2933 C C . GLY A 1 392 ? -16.590 17.570 -11.497 1.00 63.12 392 GLY A C 1
ATOM 2934 O O . GLY A 1 392 ? -16.382 18.183 -12.540 1.00 63.12 392 GLY A O 1
ATOM 2935 N N . GLY A 1 393 ? -16.957 16.284 -11.503 1.00 63.25 393 GLY A N 1
ATOM 2936 C CA . GLY A 1 393 ? -17.287 15.530 -12.720 1.00 63.25 393 GLY A CA 1
ATOM 2937 C C . GLY A 1 393 ? -18.752 15.685 -13.146 1.00 63.25 393 GLY A C 1
ATOM 2938 O O . GLY A 1 393 ? -19.611 16.013 -12.333 1.00 63.25 393 GLY A O 1
ATOM 2939 N N . VAL A 1 394 ? -19.061 15.407 -14.412 1.00 76.38 394 VAL A N 1
ATOM 2940 C CA . VAL A 1 394 ? -20.437 15.329 -14.934 1.00 76.38 394 VAL A CA 1
ATOM 2941 C C . VAL A 1 394 ? -20.781 13.863 -15.186 1.00 76.38 394 VAL A C 1
ATOM 2943 O O . VAL A 1 394 ? -20.022 13.163 -15.853 1.00 76.38 394 VAL A O 1
ATOM 2946 N N . HIS A 1 395 ? -21.910 13.390 -14.661 1.00 69.69 395 HIS A N 1
ATOM 2947 C CA . HIS A 1 395 ? -22.395 12.023 -14.854 1.00 69.69 395 HIS A CA 1
ATOM 2948 C C . HIS A 1 395 ? -23.768 12.048 -15.531 1.00 69.69 395 HIS A C 1
ATOM 2950 O O . HIS A 1 395 ? -24.665 12.758 -15.083 1.00 69.69 395 HIS A O 1
ATOM 2956 N N . GLY A 1 396 ? -23.936 11.265 -16.599 1.00 82.19 396 GLY A N 1
ATOM 2957 C CA . GLY A 1 396 ? -25.234 11.019 -17.230 1.00 82.19 396 GLY A CA 1
ATOM 2958 C C . GLY A 1 396 ? -25.843 9.711 -16.728 1.00 82.19 396 GLY A C 1
ATOM 2959 O O . GLY A 1 396 ? -25.167 8.681 -16.743 1.00 82.19 396 GLY A O 1
ATOM 2960 N N . MET A 1 397 ? -27.098 9.740 -16.286 1.00 70.19 397 MET A N 1
ATOM 2961 C CA . MET A 1 397 ? -27.907 8.545 -16.037 1.00 70.19 397 MET A CA 1
ATOM 2962 C C . MET A 1 397 ? -28.852 8.321 -17.215 1.00 70.19 397 MET A C 1
ATOM 2964 O O . MET A 1 397 ? -29.551 9.240 -17.634 1.00 70.19 397 MET A O 1
ATOM 2968 N N . TYR A 1 398 ? -28.871 7.097 -17.739 1.00 78.50 398 TYR A N 1
ATOM 2969 C CA . TYR A 1 398 ? -29.752 6.702 -18.835 1.00 78.50 398 TYR A CA 1
ATOM 2970 C C . TYR A 1 398 ? -31.051 6.135 -18.266 1.00 78.50 398 TYR A C 1
ATOM 2972 O O . TYR A 1 398 ? -31.017 5.158 -17.512 1.00 78.50 398 TYR A O 1
ATOM 2980 N N . HIS A 1 399 ? -32.186 6.714 -18.648 1.00 69.06 399 HIS A N 1
ATOM 2981 C CA . HIS A 1 399 ? -33.492 6.117 -18.406 1.00 69.06 399 HIS A CA 1
ATOM 2982 C C . HIS A 1 399 ? -33.894 5.308 -19.638 1.00 69.06 399 HIS A C 1
ATOM 2984 O O . HIS A 1 399 ? -34.149 5.852 -20.709 1.00 69.06 399 HIS A O 1
ATOM 2990 N N . PHE A 1 400 ? -33.916 3.984 -19.491 1.00 67.31 400 PHE A N 1
ATOM 2991 C CA . PHE A 1 400 ? -34.545 3.117 -20.478 1.00 67.31 400 PHE A CA 1
ATOM 2992 C C . PHE A 1 400 ? -36.029 3.044 -20.137 1.00 67.31 400 PHE A C 1
ATOM 2994 O O . PHE A 1 400 ? -36.406 2.378 -19.172 1.00 67.31 400 PHE A O 1
ATOM 3001 N N . ASP A 1 401 ? -36.869 3.723 -20.912 1.00 61.97 401 ASP A N 1
ATOM 3002 C CA . ASP A 1 401 ? -38.299 3.452 -20.864 1.00 61.97 401 ASP A CA 1
ATOM 3003 C C . ASP A 1 401 ? -38.528 2.001 -21.304 1.00 61.97 401 ASP A C 1
ATOM 3005 O O . ASP A 1 401 ? -38.143 1.593 -22.404 1.00 61.97 401 ASP A O 1
ATOM 3009 N N . GLU A 1 402 ? -39.165 1.194 -20.451 1.00 54.59 402 GLU A N 1
ATOM 3010 C CA . GLU A 1 402 ? -39.658 -0.143 -20.801 1.00 54.59 402 GLU A CA 1
ATOM 3011 C C . GLU A 1 402 ? -40.847 -0.032 -21.778 1.00 54.59 402 GLU A C 1
ATOM 3013 O O . GLU A 1 402 ? -41.985 -0.414 -21.497 1.00 54.59 402 GLU A O 1
ATOM 3018 N N . ALA A 1 403 ? -40.601 0.494 -22.973 1.00 50.50 403 ALA A N 1
ATOM 3019 C CA . ALA A 1 403 ? -41.565 0.515 -24.056 1.00 50.50 403 ALA A CA 1
ATOM 3020 C C . ALA A 1 403 ? -41.615 -0.874 -24.712 1.00 50.50 403 ALA A C 1
ATOM 3022 O O . ALA A 1 403 ? -40.951 -1.128 -25.716 1.00 50.50 403 ALA A O 1
ATOM 3023 N N . GLY A 1 404 ? -42.396 -1.811 -24.154 1.00 52.44 404 GLY A N 1
ATOM 3024 C CA . GLY A 1 404 ? -42.492 -3.115 -24.817 1.00 52.44 404 GLY A CA 1
ATOM 3025 C C . GLY A 1 404 ? -43.300 -4.264 -24.228 1.00 52.44 404 GLY A C 1
ATOM 3026 O O . GLY A 1 404 ? -43.080 -5.385 -24.677 1.00 52.44 404 GLY A O 1
ATOM 3027 N N . LYS A 1 405 ? -44.241 -4.072 -23.295 1.00 40.41 405 LYS A N 1
ATOM 3028 C CA . LYS A 1 405 ? -45.251 -5.112 -23.001 1.00 40.41 405 LYS A CA 1
ATOM 3029 C C . LYS A 1 405 ? -46.661 -4.536 -23.019 1.00 40.41 405 LYS A C 1
ATOM 3031 O O . LYS A 1 405 ? -47.172 -4.034 -22.026 1.00 40.41 405 LYS A O 1
ATOM 3036 N N . LYS A 1 406 ? -47.299 -4.629 -24.189 1.00 42.50 406 LYS A N 1
ATOM 3037 C CA . LYS A 1 406 ? -48.758 -4.560 -24.308 1.00 42.50 406 LYS A CA 1
ATOM 3038 C C . LYS A 1 406 ? -49.346 -5.868 -23.780 1.00 42.50 406 LYS A C 1
ATOM 3040 O O . LYS A 1 406 ? -49.490 -6.818 -24.543 1.00 42.50 406 LYS A O 1
ATOM 3045 N N . ASP A 1 407 ? -49.703 -5.896 -22.503 1.00 39.69 407 ASP A N 1
ATOM 3046 C CA . ASP A 1 407 ? -50.657 -6.879 -21.996 1.00 39.69 407 ASP A CA 1
ATOM 3047 C C . ASP A 1 407 ? -52.080 -6.352 -22.237 1.00 39.69 407 ASP A C 1
ATOM 3049 O O . ASP A 1 407 ? -52.622 -5.535 -21.493 1.00 39.69 407 ASP A O 1
ATOM 3053 N N . GLU A 1 408 ? -52.689 -6.810 -23.333 1.00 53.22 408 GLU A N 1
ATOM 3054 C CA . GLU A 1 408 ? -54.136 -6.743 -23.534 1.00 53.22 408 GLU A CA 1
ATOM 3055 C C . GLU A 1 408 ? -54.810 -7.844 -22.709 1.00 53.22 408 GLU A C 1
ATOM 3057 O O . GLU A 1 408 ? -54.940 -8.980 -23.159 1.00 53.22 408 GLU A O 1
ATOM 3062 N N . ASN A 1 409 ? -55.222 -7.497 -21.491 1.00 50.38 409 ASN A N 1
ATOM 3063 C CA . ASN A 1 409 ? -56.455 -7.926 -20.817 1.00 50.38 409 ASN A CA 1
ATOM 3064 C C . ASN A 1 409 ? -56.244 -7.840 -19.311 1.00 50.38 409 ASN A C 1
ATOM 3066 O O . ASN A 1 409 ? -55.577 -8.697 -18.750 1.00 50.38 409 ASN A O 1
ATOM 3070 N N . ILE A 1 410 ? -56.900 -6.885 -18.656 1.00 39.41 410 ILE A N 1
ATOM 3071 C CA . ILE A 1 410 ? -57.610 -7.132 -17.398 1.00 39.41 410 ILE A CA 1
ATOM 3072 C C . ILE A 1 410 ? -58.691 -6.061 -17.256 1.00 39.41 410 ILE A C 1
ATOM 3074 O O . ILE A 1 410 ? -58.498 -4.874 -17.519 1.00 39.41 410 ILE A O 1
ATOM 3078 N N . ASP A 1 411 ? -59.862 -6.569 -16.905 1.00 39.41 411 ASP A N 1
ATOM 3079 C CA . ASP A 1 411 ? -61.141 -5.900 -16.821 1.00 39.41 411 ASP A CA 1
ATOM 3080 C C . ASP A 1 411 ? -61.218 -4.879 -15.674 1.00 39.41 411 ASP A C 1
ATOM 3082 O O . ASP A 1 411 ? -60.510 -4.944 -14.669 1.00 39.41 411 ASP A O 1
ATOM 3086 N N . LYS A 1 412 ? -62.132 -3.928 -15.850 1.00 42.69 412 LYS A N 1
ATOM 3087 C CA . LYS A 1 412 ? -62.398 -2.761 -14.997 1.00 42.69 412 LYS A CA 1
ATOM 3088 C C . LYS A 1 412 ? -62.798 -3.143 -13.566 1.00 42.69 412 LYS A C 1
ATOM 3090 O O . LYS A 1 412 ? -63.688 -3.971 -13.409 1.00 42.69 412 LYS A O 1
ATOM 3095 N N . THR A 1 413 ? -62.352 -2.382 -12.555 1.00 31.17 413 THR A N 1
ATOM 3096 C CA . THR A 1 413 ? -63.246 -1.634 -11.629 1.00 31.17 413 THR A CA 1
ATOM 3097 C C . THR A 1 413 ? -62.500 -0.757 -10.603 1.00 31.17 413 THR A C 1
ATOM 3099 O O . THR A 1 413 ? -61.574 -1.213 -9.947 1.00 31.17 413 THR A O 1
ATOM 3102 N N . THR A 1 414 ? -63.024 0.473 -10.420 1.00 31.03 414 THR A N 1
ATOM 3103 C CA . THR A 1 414 ? -62.908 1.414 -9.267 1.00 31.03 414 THR A CA 1
ATOM 3104 C C . THR A 1 414 ? -61.534 2.038 -8.939 1.00 31.03 414 THR A C 1
ATOM 3106 O O . THR A 1 414 ? -60.556 1.326 -8.835 1.00 31.03 414 THR A O 1
ATOM 3109 N N . SER A 1 415 ? -61.342 3.339 -8.663 1.00 30.55 415 SER A N 1
ATOM 3110 C CA . SER A 1 415 ? -62.175 4.557 -8.670 1.00 30.55 415 SER A CA 1
ATOM 3111 C C . SER A 1 415 ? -61.322 5.771 -8.209 1.00 30.55 415 SER A C 1
ATOM 3113 O O . SER A 1 415 ? -60.602 5.594 -7.236 1.00 30.55 415 SER A O 1
ATOM 3115 N N . PHE A 1 416 ? -61.522 6.969 -8.807 1.00 27.98 416 PHE A N 1
ATOM 3116 C CA . PHE A 1 416 ? -61.280 8.346 -8.269 1.00 27.98 416 PHE A CA 1
ATOM 3117 C C . PHE A 1 416 ? -59.819 8.748 -7.889 1.00 27.98 416 PHE A C 1
ATOM 3119 O O . PHE A 1 416 ? -59.122 7.975 -7.261 1.00 27.98 416 PHE A O 1
ATOM 3126 N N . ILE A 1 417 ? -59.222 9.922 -8.169 1.00 28.23 417 ILE A N 1
ATOM 3127 C CA . ILE A 1 417 ? -59.592 11.289 -8.603 1.00 28.23 417 ILE A CA 1
ATOM 3128 C C . ILE A 1 417 ? -58.371 11.857 -9.367 1.00 28.23 417 ILE A C 1
ATOM 3130 O O . ILE A 1 417 ? -57.265 11.766 -8.848 1.00 28.23 417 ILE A O 1
ATOM 3134 N N . SER A 1 418 ? -58.538 12.511 -10.521 1.00 24.67 418 SER A N 1
ATOM 3135 C CA . SER A 1 418 ? -57.651 13.622 -10.918 1.00 24.67 418 SER A CA 1
ATOM 3136 C C . SER A 1 418 ? -58.322 14.475 -11.992 1.00 24.67 418 SER A C 1
ATOM 3138 O O . SER A 1 418 ? -58.815 13.958 -12.995 1.00 24.67 418 SER A O 1
ATOM 3140 N N . ALA A 1 419 ? -58.381 15.779 -11.744 1.00 30.17 419 ALA A N 1
ATOM 3141 C CA . ALA A 1 419 ? -58.876 16.793 -12.654 1.00 30.17 419 ALA A CA 1
ATOM 3142 C 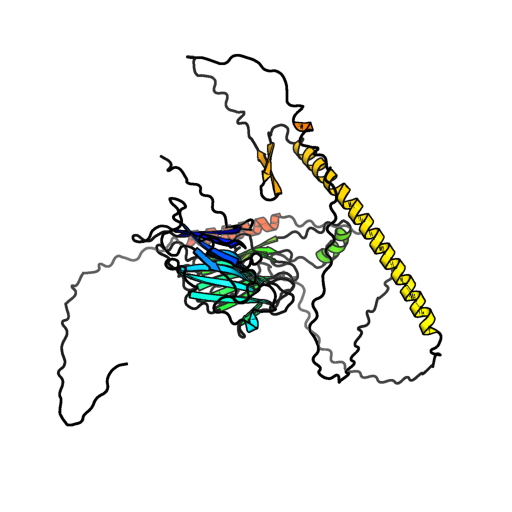C . ALA A 1 419 ? -57.741 17.784 -12.944 1.00 30.17 419 ALA A C 1
ATOM 3144 O O . ALA A 1 419 ? -57.059 18.193 -12.007 1.00 30.17 419 ALA A O 1
ATOM 3145 N N . THR A 1 420 ? -57.663 18.211 -14.217 1.00 30.28 420 THR A N 1
ATOM 3146 C CA . THR A 1 420 ? -57.085 19.475 -14.749 1.00 30.28 420 THR A CA 1
ATOM 3147 C C . THR A 1 420 ? -55.560 19.646 -14.641 1.00 30.28 420 THR A C 1
ATOM 3149 O O . THR A 1 420 ? -55.000 19.398 -13.589 1.00 30.28 420 THR A O 1
ATOM 3152 N N . ASP A 1 421 ? -54.778 20.113 -15.620 1.00 27.94 421 ASP A N 1
ATOM 3153 C CA . ASP A 1 421 ? -54.940 20.689 -16.972 1.00 27.94 421 ASP A CA 1
ATOM 3154 C C . ASP A 1 421 ? -53.502 20.786 -17.568 1.00 27.94 421 ASP A C 1
ATOM 3156 O O . ASP A 1 421 ? -52.592 21.149 -16.817 1.00 27.94 421 ASP A O 1
ATOM 3160 N N . PRO A 1 422 ? -53.219 20.457 -18.848 1.00 38.62 422 PRO A N 1
ATOM 3161 C CA . PRO A 1 422 ? -51.873 20.550 -19.409 1.00 38.62 422 PRO A CA 1
ATOM 3162 C C . PRO A 1 422 ? -51.701 21.834 -20.228 1.00 38.62 422 PRO A C 1
ATOM 3164 O O . PRO A 1 422 ? -52.239 21.937 -21.332 1.00 38.62 422 PRO A O 1
ATOM 3167 N N . ARG A 1 423 ? -50.899 22.794 -19.742 1.00 30.05 423 ARG A N 1
ATOM 3168 C CA . ARG A 1 423 ? -50.309 23.864 -20.573 1.00 30.05 423 ARG A CA 1
ATOM 3169 C C . ARG A 1 423 ? -49.207 24.649 -19.847 1.00 30.05 423 ARG A C 1
ATOM 3171 O O . ARG A 1 423 ? -49.420 25.157 -18.757 1.00 30.05 423 ARG A O 1
ATOM 3178 N N . LEU A 1 424 ? -48.103 24.839 -20.581 1.00 31.70 424 LEU A N 1
ATOM 3179 C CA . LEU A 1 424 ? -46.961 25.743 -20.365 1.00 31.70 424 LEU A CA 1
ATOM 3180 C C . LEU A 1 424 ? -45.939 25.389 -19.266 1.00 31.70 424 LEU A C 1
ATOM 3182 O O . LEU A 1 424 ? -46.184 25.599 -18.088 1.00 31.70 424 LEU A O 1
ATOM 3186 N N . MET A 1 425 ? -44.728 25.021 -19.709 1.00 32.06 425 MET A N 1
ATOM 3187 C CA . MET A 1 425 ? -43.440 25.716 -19.464 1.00 32.06 425 MET A CA 1
ATOM 3188 C C . MET A 1 425 ? -42.292 24.687 -19.464 1.00 32.06 425 MET A C 1
ATOM 3190 O O . MET A 1 425 ? -41.992 24.096 -18.439 1.00 32.06 425 MET A O 1
ATOM 3194 N N . SER A 1 426 ? -41.612 24.496 -20.597 1.00 35.91 426 SER A N 1
ATOM 3195 C CA . SER A 1 426 ? -40.309 23.791 -20.632 1.00 35.91 426 SER A CA 1
ATOM 3196 C C . SER A 1 426 ? -39.207 24.619 -21.311 1.00 35.91 426 SER A C 1
ATOM 3198 O O . SER A 1 426 ? -38.026 24.411 -21.065 1.00 35.91 426 SER A O 1
ATOM 3200 N N . SER A 1 427 ? -39.546 25.680 -22.048 1.00 32.44 427 SER A N 1
ATOM 3201 C CA . SER A 1 427 ? -38.545 26.493 -22.752 1.00 32.44 427 SER A CA 1
ATOM 3202 C C . SER A 1 427 ? -37.997 27.691 -21.959 1.00 32.44 427 SER A C 1
ATOM 3204 O O . SER A 1 427 ? -37.266 28.497 -22.530 1.00 32.44 427 SER A O 1
ATOM 3206 N N . ARG A 1 428 ? -38.368 27.871 -20.679 1.00 30.67 428 ARG A N 1
ATOM 3207 C CA . ARG A 1 428 ? -37.887 29.000 -19.848 1.00 30.67 428 ARG A CA 1
ATOM 3208 C C . ARG A 1 428 ? -36.828 28.632 -18.807 1.00 30.67 428 ARG A C 1
ATOM 3210 O O . ARG A 1 428 ? -36.031 29.495 -18.475 1.00 30.67 428 ARG A O 1
ATOM 3217 N N . LEU A 1 429 ? -36.748 27.374 -18.372 1.00 33.00 429 LEU A N 1
ATOM 3218 C CA . LEU A 1 429 ? -35.768 26.946 -17.360 1.00 33.00 429 LEU A CA 1
ATOM 3219 C C . LEU A 1 429 ? -34.357 26.709 -17.922 1.00 33.00 429 LEU A C 1
ATOM 3221 O O . LEU A 1 429 ? -33.383 26.859 -17.200 1.00 33.00 429 LEU A O 1
ATOM 3225 N N . LEU A 1 430 ? -34.228 26.449 -19.225 1.00 36.91 430 LEU A N 1
ATOM 3226 C CA . LEU A 1 430 ? -32.930 26.239 -19.884 1.00 36.91 430 LEU A CA 1
ATOM 3227 C C . LEU A 1 430 ? -32.147 27.531 -20.170 1.00 36.91 430 LEU A C 1
ATOM 3229 O O . LEU A 1 430 ? -30.993 27.467 -20.581 1.00 36.91 430 LEU A O 1
ATOM 3233 N N . LYS A 1 431 ? -32.763 28.707 -19.985 1.00 34.69 431 LYS A N 1
ATOM 3234 C CA . LYS A 1 431 ? -32.121 29.997 -20.284 1.00 34.69 431 LYS A CA 1
ATOM 3235 C C . LYS A 1 431 ? -31.622 30.745 -19.045 1.00 34.69 431 LYS A C 1
ATOM 3237 O O . LYS A 1 431 ? -30.815 31.652 -19.202 1.00 34.69 431 LYS A O 1
ATOM 3242 N N . GLU A 1 432 ? -32.061 30.353 -17.849 1.00 34.03 432 GLU A N 1
ATOM 3243 C CA . GLU A 1 432 ? -31.660 30.988 -16.581 1.00 34.03 432 GLU A CA 1
ATOM 3244 C C . GLU A 1 432 ? -30.565 30.213 -15.829 1.00 34.03 432 GLU A C 1
ATOM 3246 O O . GLU A 1 432 ? -29.943 30.768 -14.935 1.00 34.03 432 GLU A O 1
ATOM 3251 N N . SER A 1 433 ? -30.239 28.975 -16.222 1.00 35.81 433 SER A N 1
ATOM 3252 C CA . SER A 1 433 ? -29.137 28.203 -15.620 1.00 35.81 433 SER A CA 1
ATOM 3253 C C . SER A 1 433 ? -27.773 28.409 -16.297 1.00 35.81 433 SER A C 1
ATOM 3255 O O . SER A 1 433 ? -26.819 27.718 -15.956 1.00 35.81 433 SER A O 1
ATOM 3257 N N . MET A 1 434 ? -27.677 29.302 -17.290 1.00 34.88 434 MET A N 1
ATOM 3258 C CA . MET A 1 434 ? -26.488 29.452 -18.149 1.00 34.88 434 MET A CA 1
ATOM 3259 C C . MET A 1 434 ? -25.794 30.815 -18.048 1.00 34.88 434 MET A C 1
ATOM 3261 O O . MET A 1 434 ? -24.770 31.016 -18.693 1.00 34.88 434 MET A O 1
ATOM 3265 N N . PHE A 1 435 ? -26.328 31.742 -17.251 1.00 40.28 435 PHE A N 1
ATOM 3266 C CA . PHE A 1 435 ? -25.718 33.047 -17.016 1.00 40.28 435 PHE A CA 1
ATOM 3267 C C . PHE A 1 435 ? -25.885 33.401 -15.541 1.00 40.28 435 PHE A C 1
ATOM 3269 O O . PHE A 1 435 ? -26.995 33.697 -15.103 1.00 40.28 435 PHE A O 1
ATOM 3276 N N . MET A 1 436 ? -24.791 33.350 -14.782 1.00 36.84 436 MET A N 1
ATOM 3277 C CA . MET A 1 436 ? -24.657 34.191 -13.599 1.00 36.84 436 MET A CA 1
ATOM 3278 C C . MET A 1 436 ? -23.622 35.269 -13.892 1.00 36.84 436 MET A C 1
ATOM 3280 O O . MET A 1 436 ? -22.574 34.993 -14.473 1.00 36.84 436 MET A O 1
ATOM 3284 N N . ASP A 1 437 ? -24.029 36.488 -13.552 1.00 34.81 437 ASP A N 1
ATOM 3285 C CA . ASP A 1 437 ? -23.318 37.748 -13.679 1.00 34.81 437 ASP A CA 1
ATOM 3286 C C . ASP A 1 437 ? -22.052 37.748 -12.806 1.00 34.81 437 ASP A C 1
ATOM 3288 O O . ASP A 1 437 ? -22.128 37.560 -11.592 1.00 34.81 437 ASP A O 1
ATOM 3292 N N . ASP A 1 438 ? -20.898 37.986 -13.434 1.00 37.41 438 ASP A N 1
ATOM 3293 C CA . ASP A 1 438 ? -19.653 38.359 -12.761 1.00 37.41 438 ASP A CA 1
ATOM 3294 C C . ASP A 1 438 ? -19.697 39.863 -12.452 1.00 37.41 438 ASP A C 1
ATOM 3296 O O . ASP A 1 438 ? -19.262 40.684 -13.258 1.00 37.41 438 ASP A O 1
ATOM 3300 N N . ASP A 1 439 ? -20.217 40.220 -11.281 1.00 43.00 439 ASP A N 1
ATOM 3301 C CA . ASP A 1 439 ? -20.000 41.527 -10.658 1.00 43.00 439 ASP A CA 1
ATOM 3302 C C . ASP A 1 439 ? -19.564 41.298 -9.200 1.00 43.00 439 ASP A C 1
ATOM 3304 O O . ASP A 1 439 ? -20.387 41.355 -8.290 1.00 43.00 439 ASP A O 1
ATOM 3308 N N . GLU A 1 440 ? -18.269 41.064 -8.950 1.00 36.25 440 GLU A N 1
ATOM 3309 C CA . GLU A 1 440 ? -17.684 41.363 -7.635 1.00 36.25 440 GLU A CA 1
ATOM 3310 C C . GLU A 1 440 ? -16.314 42.055 -7.727 1.00 36.25 440 GLU A C 1
ATOM 3312 O O . GLU A 1 440 ? -15.327 41.555 -8.265 1.00 36.25 440 GLU A O 1
ATOM 3317 N N . GLU A 1 441 ? -16.341 43.264 -7.166 1.00 32.84 441 GLU A N 1
ATOM 3318 C CA . GLU A 1 441 ? -15.284 44.195 -6.788 1.00 32.84 441 GLU A CA 1
ATOM 3319 C C . GLU A 1 441 ? -13.948 43.582 -6.331 1.00 32.84 441 GLU A C 1
ATOM 3321 O O . GLU A 1 441 ? -13.833 42.900 -5.313 1.00 32.84 441 GLU A O 1
ATOM 3326 N N . GLU A 1 442 ? -12.893 44.022 -7.013 1.00 34.94 442 GLU A N 1
ATOM 3327 C CA . GLU A 1 442 ? -11.497 43.988 -6.582 1.00 34.94 442 GLU A CA 1
ATOM 3328 C C . GLU A 1 442 ? -11.318 44.734 -5.237 1.00 34.94 442 GLU A C 1
ATOM 3330 O O . GLU A 1 442 ? -11.370 45.967 -5.175 1.00 34.94 442 GLU A O 1
ATOM 3335 N N . LYS A 1 443 ? -11.055 44.007 -4.141 1.00 31.70 443 LYS A N 1
ATOM 3336 C CA . LYS A 1 443 ? -10.495 44.585 -2.905 1.00 31.70 443 LYS A CA 1
ATOM 3337 C C . LYS A 1 443 ? -9.040 44.170 -2.731 1.00 31.70 443 LYS A C 1
ATOM 3339 O O . LYS A 1 443 ? -8.713 43.037 -2.397 1.00 31.70 443 LYS A O 1
ATOM 3344 N N . ASN A 1 444 ? -8.191 45.162 -2.963 1.00 31.50 444 ASN A N 1
ATOM 3345 C CA . ASN A 1 444 ? -6.751 45.185 -2.760 1.00 31.50 444 ASN A CA 1
ATOM 3346 C C . ASN A 1 444 ? -6.415 44.994 -1.266 1.00 31.50 444 ASN A C 1
ATOM 3348 O O . ASN A 1 444 ? -6.801 45.832 -0.449 1.00 31.50 444 ASN A O 1
ATOM 3352 N N . TYR A 1 445 ? -5.669 43.943 -0.915 1.00 30.78 445 TYR A N 1
ATOM 3353 C CA . TYR A 1 445 ? -5.005 43.831 0.386 1.00 30.78 445 TYR A CA 1
ATOM 3354 C C . TYR A 1 445 ? -3.495 43.986 0.198 1.00 30.78 445 TYR A C 1
ATOM 3356 O O . TYR A 1 445 ? -2.816 43.117 -0.343 1.00 30.78 445 TYR A O 1
ATOM 3364 N N . ASP A 1 446 ? -3.007 45.141 0.642 1.00 31.81 446 ASP A N 1
ATOM 3365 C CA . ASP A 1 446 ? -1.602 45.512 0.775 1.00 31.81 446 ASP A CA 1
ATOM 3366 C C . ASP A 1 446 ? -1.071 44.906 2.087 1.00 31.81 446 ASP A C 1
ATOM 3368 O O . ASP A 1 446 ? -1.546 45.250 3.171 1.00 31.81 446 ASP A O 1
ATOM 3372 N N . LEU A 1 447 ? -0.138 43.954 1.996 1.00 32.56 447 LEU A N 1
ATOM 3373 C CA . LEU A 1 447 ? 0.547 43.356 3.146 1.00 32.56 447 LEU A CA 1
ATOM 3374 C C . LEU A 1 447 ? 2.020 43.763 3.111 1.00 32.56 447 LEU A C 1
ATOM 3376 O O . LEU A 1 447 ? 2.865 43.124 2.486 1.00 32.56 447 LEU A O 1
ATOM 3380 N N . THR A 1 448 ? 2.320 44.842 3.825 1.00 30.73 448 THR A N 1
ATOM 3381 C CA . THR A 1 448 ? 3.673 45.231 4.215 1.00 30.73 448 THR A CA 1
ATOM 3382 C C . THR A 1 448 ? 4.211 44.240 5.250 1.00 30.73 448 THR A C 1
ATOM 3384 O O . THR A 1 448 ? 3.721 44.196 6.378 1.00 30.73 448 THR A O 1
ATOM 3387 N N . MET A 1 449 ? 5.226 43.456 4.879 1.00 31.45 449 MET A N 1
ATOM 3388 C CA . MET A 1 449 ? 6.029 42.675 5.824 1.00 31.45 449 MET A CA 1
ATOM 3389 C C . MET A 1 449 ? 6.990 43.603 6.576 1.00 31.45 449 MET A C 1
ATOM 3391 O O . MET A 1 449 ? 7.882 44.214 5.988 1.00 31.45 449 MET A O 1
ATOM 3395 N N . GLU A 1 450 ? 6.786 43.700 7.886 1.00 31.62 450 GLU A N 1
ATOM 3396 C CA . GLU A 1 450 ? 7.646 44.402 8.832 1.00 31.62 450 GLU A CA 1
ATOM 3397 C C . GLU A 1 450 ? 8.808 43.479 9.239 1.00 31.62 450 GLU A C 1
ATOM 3399 O O . GLU A 1 450 ? 8.609 42.346 9.678 1.00 31.62 450 GLU A O 1
ATOM 3404 N N . ALA A 1 451 ? 10.036 43.952 9.024 1.00 32.31 451 ALA A N 1
ATOM 3405 C CA . ALA A 1 451 ? 11.268 43.221 9.284 1.00 32.31 451 ALA A CA 1
ATOM 3406 C C . ALA A 1 451 ? 11.603 43.206 10.784 1.00 32.31 451 ALA A C 1
ATOM 3408 O O . ALA A 1 451 ? 11.776 44.259 11.402 1.00 32.31 451 ALA A O 1
ATOM 3409 N N . ALA A 1 452 ? 11.762 42.012 11.355 1.00 33.34 452 ALA A N 1
ATOM 3410 C CA . ALA A 1 452 ? 12.350 41.825 12.674 1.00 33.34 452 ALA A CA 1
ATOM 3411 C C . ALA A 1 452 ? 13.871 41.638 12.548 1.00 33.34 452 ALA A C 1
ATOM 3413 O O . ALA A 1 452 ? 14.354 40.704 11.912 1.00 33.34 452 ALA A O 1
ATOM 3414 N N . ASN A 1 453 ? 14.608 42.558 13.170 1.00 33.88 453 ASN A N 1
ATOM 3415 C CA . ASN A 1 453 ? 16.049 42.497 13.392 1.00 33.88 453 ASN A CA 1
ATOM 3416 C C . ASN A 1 453 ? 16.406 41.406 14.411 1.00 33.88 453 ASN A C 1
ATOM 3418 O O . ASN A 1 453 ? 15.853 41.417 15.510 1.00 33.88 453 ASN A O 1
ATOM 3422 N N . THR A 1 454 ? 17.444 40.618 14.130 1.00 32.91 454 THR A N 1
ATOM 3423 C CA . THR A 1 454 ? 18.363 40.096 15.159 1.00 32.91 454 THR A CA 1
ATOM 3424 C C . THR A 1 454 ? 19.797 40.032 14.617 1.00 32.91 454 THR A C 1
ATOM 3426 O O . THR A 1 454 ? 19.958 39.857 13.409 1.00 32.91 454 THR A O 1
ATOM 3429 N N . PRO A 1 455 ? 20.821 40.219 15.472 1.00 40.25 455 PRO A N 1
ATOM 3430 C CA . PRO A 1 455 ? 22.161 40.633 15.068 1.00 40.25 455 PRO A CA 1
ATOM 3431 C C . PRO A 1 455 ? 23.185 39.492 14.990 1.00 40.25 455 PRO A C 1
ATOM 3433 O O . PRO A 1 455 ? 23.044 38.484 15.676 1.00 40.25 455 PRO A O 1
ATOM 3436 N N . ASP A 1 456 ? 24.196 39.746 14.153 1.00 36.09 456 ASP A N 1
ATOM 3437 C CA . ASP A 1 456 ? 25.599 39.307 14.160 1.00 36.09 456 ASP A CA 1
ATOM 3438 C C . ASP A 1 456 ? 25.990 38.094 15.018 1.00 36.09 456 ASP A C 1
ATOM 3440 O O . ASP A 1 456 ? 25.918 38.144 16.241 1.00 36.09 456 ASP A O 1
ATOM 3444 N N . ASP A 1 457 ? 26.596 37.091 14.372 1.00 34.94 457 ASP A N 1
ATOM 3445 C CA . ASP A 1 457 ? 27.936 36.663 14.782 1.00 34.94 457 ASP A CA 1
ATOM 3446 C C . ASP A 1 457 ? 28.728 36.020 13.630 1.00 34.94 457 ASP A C 1
ATOM 3448 O O . ASP A 1 457 ? 28.208 35.309 12.770 1.00 34.94 457 ASP A O 1
ATOM 3452 N N . LEU A 1 458 ? 30.012 36.371 13.638 1.00 38.19 458 LEU A N 1
ATOM 3453 C CA . LEU A 1 458 ? 31.082 36.100 12.684 1.00 38.19 458 LEU A CA 1
ATOM 3454 C C . LEU A 1 458 ? 31.471 34.615 12.605 1.00 38.19 458 LEU A C 1
ATOM 3456 O O . LEU A 1 458 ? 31.524 33.972 13.645 1.00 38.19 458 LEU A O 1
ATOM 3460 N N . TYR A 1 459 ? 31.895 34.132 11.428 1.00 39.66 459 TYR A N 1
ATOM 3461 C CA . TYR A 1 459 ? 33.130 33.340 11.266 1.00 39.66 459 TYR A CA 1
ATOM 3462 C C . TYR A 1 459 ? 33.582 33.253 9.792 1.00 39.66 459 TYR A C 1
ATOM 3464 O O . TYR A 1 459 ? 32.781 33.372 8.871 1.00 39.66 459 TYR A O 1
ATOM 3472 N N . ASP A 1 460 ? 34.899 33.098 9.657 1.00 33.00 460 ASP A N 1
ATOM 3473 C CA . ASP A 1 460 ? 35.826 33.385 8.556 1.00 33.00 460 ASP A CA 1
ATOM 3474 C C . ASP A 1 460 ? 35.570 32.794 7.156 1.00 33.00 460 ASP A C 1
ATOM 3476 O O . ASP A 1 460 ? 35.228 31.623 6.983 1.00 33.00 460 ASP A O 1
ATOM 3480 N N . ASP A 1 461 ? 35.920 33.627 6.168 1.00 35.12 461 ASP A N 1
ATOM 3481 C CA . ASP A 1 461 ? 36.315 33.282 4.802 1.00 35.12 461 ASP A CA 1
ATOM 3482 C C . ASP A 1 461 ? 37.660 32.534 4.790 1.00 35.12 461 ASP A C 1
ATOM 3484 O O . ASP A 1 461 ? 38.624 32.993 5.399 1.00 35.12 461 ASP A O 1
ATOM 3488 N N . ASP A 1 462 ? 37.752 31.435 4.034 1.00 33.50 462 ASP A N 1
ATOM 3489 C CA . ASP A 1 462 ? 38.836 31.213 3.065 1.00 33.50 462 ASP A CA 1
ATOM 3490 C C . ASP A 1 462 ? 38.659 29.893 2.287 1.00 33.50 462 ASP A C 1
ATOM 3492 O O . ASP A 1 462 ? 38.201 28.881 2.816 1.00 33.50 462 ASP A O 1
ATOM 3496 N N . ALA A 1 463 ? 39.156 29.922 1.043 1.00 34.09 463 ALA A N 1
ATOM 3497 C CA . ALA A 1 463 ? 39.489 28.809 0.136 1.00 34.09 463 ALA A CA 1
ATOM 3498 C C . ALA A 1 463 ? 38.573 28.570 -1.085 1.00 34.09 463 ALA A C 1
ATOM 3500 O O . ALA A 1 463 ? 37.747 27.666 -1.165 1.00 34.09 463 ALA A O 1
ATOM 3501 N N . ILE A 1 464 ? 38.892 29.374 -2.100 1.00 36.19 464 ILE A N 1
ATOM 3502 C CA . ILE A 1 464 ? 38.902 29.114 -3.547 1.00 36.19 464 ILE A CA 1
ATOM 3503 C C . ILE A 1 464 ? 39.221 27.647 -3.908 1.00 36.19 464 ILE A C 1
ATOM 3505 O O . ILE A 1 464 ? 40.317 27.184 -3.599 1.00 36.19 464 ILE A O 1
ATOM 3509 N N . VAL A 1 465 ? 38.364 27.008 -4.717 1.00 35.75 465 VAL A N 1
ATOM 3510 C CA . VAL A 1 465 ? 38.761 26.063 -5.783 1.00 35.75 465 VAL A CA 1
ATOM 3511 C C . VAL A 1 465 ? 37.804 26.238 -6.970 1.00 35.75 465 VAL A C 1
ATOM 3513 O O . VAL A 1 465 ? 36.595 26.074 -6.831 1.00 35.75 465 VAL A O 1
ATOM 3516 N N . ASN A 1 466 ? 38.368 26.613 -8.119 1.00 34.03 466 ASN A N 1
ATOM 3517 C CA . ASN A 1 466 ? 37.721 26.563 -9.430 1.00 34.03 466 ASN A CA 1
ATOM 3518 C C . ASN A 1 466 ? 37.742 25.117 -9.933 1.00 34.03 466 ASN A C 1
ATOM 3520 O O . ASN A 1 466 ? 38.796 24.497 -9.829 1.00 34.03 466 ASN A O 1
ATOM 3524 N N . ASP A 1 467 ? 36.665 24.651 -10.560 1.00 33.81 467 ASP A N 1
ATOM 3525 C CA . ASP A 1 467 ? 36.741 23.644 -11.623 1.00 33.81 467 ASP A CA 1
ATOM 3526 C C . ASP A 1 467 ? 35.591 23.884 -12.616 1.00 33.81 467 ASP A C 1
ATOM 3528 O O . ASP A 1 467 ? 34.413 23.712 -12.301 1.00 33.81 467 ASP A O 1
ATOM 3532 N N . ASP A 1 468 ? 35.979 24.361 -13.801 1.00 32.75 468 ASP A N 1
ATOM 3533 C CA . ASP A 1 468 ? 35.167 24.485 -15.009 1.00 32.75 468 ASP A CA 1
ATOM 3534 C C . ASP A 1 468 ? 35.263 23.165 -15.792 1.00 32.75 468 ASP A C 1
ATOM 3536 O O . ASP A 1 468 ? 36.362 22.780 -16.185 1.00 32.75 468 ASP A O 1
ATOM 3540 N N . ASP A 1 469 ? 34.134 22.520 -16.096 1.00 35.81 469 ASP A N 1
ATOM 3541 C CA . ASP A 1 469 ? 34.041 21.469 -17.121 1.00 35.81 469 ASP A CA 1
ATOM 3542 C C . ASP A 1 469 ? 32.764 21.683 -17.957 1.00 35.81 469 ASP A C 1
ATOM 3544 O O . ASP A 1 469 ? 31.685 21.168 -17.655 1.00 35.81 469 ASP A O 1
ATOM 3548 N N . ASP A 1 470 ? 32.891 22.471 -19.030 1.00 35.53 470 ASP A N 1
ATOM 3549 C CA . ASP A 1 470 ? 31.864 22.647 -20.061 1.00 35.53 470 ASP A CA 1
ATOM 3550 C C . ASP A 1 470 ? 31.981 21.553 -21.140 1.00 35.53 470 ASP A C 1
ATOM 3552 O O . ASP A 1 470 ? 33.021 21.358 -21.777 1.00 35.53 470 ASP A O 1
ATOM 3556 N N . VAL A 1 471 ? 30.872 20.846 -21.369 1.00 37.81 471 VAL A N 1
ATOM 3557 C CA . VAL A 1 471 ? 30.720 19.764 -22.352 1.00 37.81 471 VAL A CA 1
ATOM 3558 C C . VAL A 1 471 ? 30.197 20.323 -23.682 1.00 37.81 471 VAL A C 1
ATOM 3560 O O . VAL A 1 471 ? 29.061 20.784 -23.782 1.00 37.81 471 VAL A O 1
ATOM 3563 N N . ASP A 1 472 ? 31.017 20.225 -24.731 1.00 31.23 472 ASP A N 1
ATOM 3564 C CA . ASP A 1 472 ? 30.729 20.699 -26.091 1.00 31.23 472 ASP A CA 1
ATOM 3565 C C . ASP A 1 472 ? 29.748 19.775 -26.858 1.00 31.23 472 ASP A C 1
ATOM 3567 O O . ASP A 1 472 ? 30.013 18.590 -27.091 1.00 31.23 472 ASP A O 1
ATOM 3571 N N . TYR A 1 473 ? 28.621 20.329 -27.325 1.00 30.69 473 TYR A N 1
ATOM 3572 C CA . TYR A 1 473 ? 27.640 19.655 -28.192 1.00 30.69 473 TYR A CA 1
ATOM 3573 C C . TYR A 1 473 ? 27.969 19.864 -29.684 1.00 30.69 473 TYR A C 1
ATOM 3575 O O . TYR A 1 473 ? 27.851 20.961 -30.229 1.00 30.69 473 TYR A O 1
ATOM 3583 N N . ASN A 1 474 ? 28.294 18.780 -30.396 1.00 29.42 474 ASN A N 1
ATOM 3584 C CA . ASN A 1 474 ? 28.500 18.779 -31.850 1.00 29.42 474 ASN A CA 1
ATOM 3585 C C . ASN A 1 474 ? 27.173 18.626 -32.624 1.00 29.42 474 ASN A C 1
ATOM 3587 O O . ASN A 1 474 ? 26.548 17.565 -32.607 1.00 29.42 474 ASN A O 1
ATOM 3591 N N . VAL A 1 475 ? 26.776 19.654 -33.386 1.00 30.52 475 VAL A N 1
ATOM 3592 C CA . VAL A 1 475 ? 25.622 19.611 -34.307 1.00 30.52 475 VAL A CA 1
ATOM 3593 C C . VAL A 1 475 ? 26.084 19.269 -35.730 1.00 30.52 475 VAL A C 1
ATOM 3595 O O . VAL A 1 475 ? 26.614 20.102 -36.467 1.00 30.52 475 VAL A O 1
ATOM 3598 N N . GLY A 1 476 ? 25.846 18.020 -36.140 1.00 29.05 476 GLY A N 1
ATOM 3599 C CA . GLY A 1 476 ? 26.103 17.517 -37.491 1.00 29.05 476 GLY A CA 1
ATOM 3600 C C . GLY A 1 476 ? 25.000 17.886 -38.492 1.00 29.05 476 GLY A C 1
ATOM 3601 O O . GLY A 1 476 ? 23.843 17.495 -38.362 1.00 29.05 476 GLY A O 1
ATOM 3602 N N . ARG A 1 477 ? 25.378 18.615 -39.544 1.00 32.44 477 ARG A N 1
ATOM 3603 C CA . ARG A 1 477 ? 24.527 19.054 -40.663 1.00 32.44 477 ARG A CA 1
ATOM 3604 C C . ARG A 1 477 ? 24.429 17.937 -41.718 1.00 32.44 477 ARG A C 1
ATOM 3606 O O . ARG A 1 477 ? 25.417 17.672 -42.399 1.00 32.44 477 ARG A O 1
ATOM 3613 N N . MET A 1 478 ? 23.260 17.313 -41.916 1.00 30.12 478 MET A N 1
ATOM 3614 C CA . MET A 1 478 ? 23.046 16.337 -43.005 1.00 30.12 478 MET A CA 1
ATOM 3615 C C . MET A 1 478 ? 22.133 16.842 -44.131 1.00 30.12 478 MET A C 1
ATOM 3617 O O . MET A 1 478 ? 21.095 17.469 -43.927 1.00 30.12 478 MET A O 1
ATOM 3621 N N . ARG A 1 479 ? 22.589 16.552 -45.355 1.00 29.55 479 ARG A N 1
ATOM 3622 C CA . ARG A 1 479 ? 22.017 16.901 -46.660 1.00 29.55 479 ARG A CA 1
ATOM 3623 C C . ARG A 1 479 ? 20.806 16.027 -47.004 1.00 29.55 479 ARG A C 1
ATOM 3625 O O . ARG A 1 479 ? 20.836 14.813 -46.836 1.00 29.55 479 ARG A O 1
ATOM 3632 N N . ARG A 1 480 ? 19.783 16.654 -47.594 1.00 30.09 480 ARG A N 1
ATOM 3633 C CA . ARG A 1 480 ? 18.614 16.004 -48.209 1.00 30.09 480 ARG A CA 1
ATOM 3634 C C . ARG A 1 480 ? 19.012 15.222 -49.465 1.00 30.09 480 ARG A C 1
ATOM 3636 O O . ARG A 1 480 ? 19.645 15.785 -50.356 1.00 30.09 480 ARG A O 1
ATOM 3643 N N . SER A 1 481 ? 18.553 13.977 -49.586 1.00 29.77 481 SER A N 1
ATOM 3644 C CA . SER A 1 481 ? 18.416 13.301 -50.881 1.00 29.77 481 SER A CA 1
ATOM 3645 C C . SER A 1 481 ? 17.134 12.463 -50.923 1.00 29.77 481 SER A C 1
ATOM 3647 O O . SER A 1 481 ? 16.697 11.904 -49.920 1.00 29.77 481 SER A O 1
ATOM 3649 N N . ASN A 1 482 ? 16.486 12.490 -52.086 1.00 33.59 482 ASN A N 1
ATOM 3650 C CA . ASN A 1 482 ? 15.136 12.003 -52.352 1.00 33.59 482 ASN A CA 1
ATOM 3651 C C . ASN A 1 482 ? 15.077 10.470 -52.410 1.00 33.59 482 ASN A C 1
ATOM 3653 O O . ASN A 1 482 ? 15.806 9.872 -53.201 1.00 33.59 482 ASN A O 1
ATOM 3657 N N . PHE A 1 483 ? 14.144 9.844 -51.681 1.00 29.33 483 PHE A N 1
ATOM 3658 C CA . PHE A 1 483 ? 13.859 8.411 -51.812 1.00 29.33 483 PHE A CA 1
ATOM 3659 C C . PHE A 1 483 ? 12.390 8.150 -52.181 1.00 29.33 483 PHE A C 1
ATOM 3661 O O . PHE A 1 483 ? 11.457 8.639 -51.543 1.00 29.33 483 PHE A O 1
ATOM 3668 N N . ARG A 1 484 ? 12.207 7.410 -53.282 1.00 29.69 484 ARG A N 1
ATOM 3669 C CA . ARG A 1 484 ? 10.935 7.062 -53.935 1.00 29.69 484 ARG A CA 1
ATOM 3670 C C . ARG A 1 484 ? 10.185 5.974 -53.154 1.00 29.69 484 ARG A C 1
ATOM 3672 O O . ARG A 1 484 ? 10.769 4.974 -52.754 1.00 29.69 484 ARG A O 1
ATOM 3679 N N . ARG A 1 485 ? 8.866 6.159 -53.024 1.00 32.97 485 ARG A N 1
ATOM 3680 C CA . ARG A 1 485 ? 7.887 5.233 -52.426 1.00 32.97 485 ARG A CA 1
ATOM 3681 C C . ARG A 1 485 ? 7.790 3.896 -53.174 1.00 32.97 485 ARG A C 1
ATOM 3683 O O . ARG A 1 485 ? 7.589 3.883 -54.385 1.00 32.97 485 ARG A O 1
ATOM 3690 N N . GLY A 1 486 ? 7.767 2.803 -52.413 1.00 28.16 486 GLY A N 1
A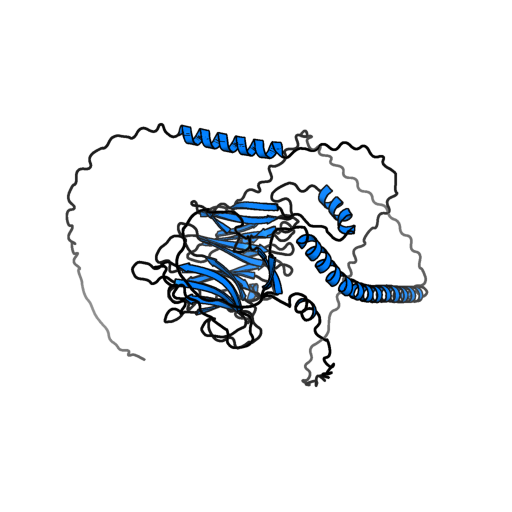TOM 3691 C CA . GLY A 1 486 ? 7.220 1.505 -52.811 1.00 28.16 486 GLY A CA 1
ATOM 3692 C C . GLY A 1 486 ? 6.357 0.946 -51.678 1.00 28.16 486 GLY A C 1
ATOM 3693 O O . GLY A 1 486 ? 6.883 0.430 -50.700 1.00 28.16 486 GLY A O 1
ATOM 3694 N N . ASN A 1 487 ? 5.034 1.089 -51.793 1.00 33.69 487 ASN A N 1
ATOM 3695 C CA . ASN A 1 487 ? 4.050 0.575 -50.836 1.00 33.69 487 ASN A CA 1
ATOM 3696 C C . ASN A 1 487 ? 3.848 -0.937 -51.031 1.00 33.69 487 ASN A C 1
ATOM 3698 O O . ASN A 1 487 ? 3.357 -1.354 -52.079 1.00 33.69 487 ASN A O 1
ATOM 3702 N N . LYS A 1 488 ? 4.133 -1.741 -50.002 1.00 31.75 488 LYS A N 1
ATOM 3703 C CA . LYS A 1 488 ? 3.501 -3.053 -49.781 1.00 31.75 488 LYS A CA 1
ATOM 3704 C C . LYS A 1 488 ? 3.218 -3.218 -48.290 1.00 31.75 488 LYS A C 1
ATOM 3706 O O . LYS A 1 488 ? 4.088 -3.604 -47.518 1.00 31.75 488 LYS A O 1
ATOM 3711 N N . THR A 1 489 ? 1.994 -2.904 -47.893 1.00 31.17 489 THR A N 1
ATOM 3712 C CA . THR A 1 489 ? 1.439 -3.220 -46.577 1.00 31.17 489 THR A CA 1
ATOM 3713 C C . THR A 1 489 ? 1.118 -4.714 -46.522 1.00 31.17 489 THR A C 1
ATOM 3715 O O . THR A 1 489 ? 0.280 -5.209 -47.270 1.00 31.17 489 THR A O 1
ATOM 3718 N N . ARG A 1 490 ? 1.802 -5.454 -45.644 1.00 30.86 490 ARG A N 1
ATOM 3719 C CA . ARG A 1 490 ? 1.357 -6.775 -45.185 1.00 30.86 490 ARG A CA 1
ATOM 3720 C C . ARG A 1 490 ? 0.637 -6.575 -43.856 1.00 30.86 490 ARG A C 1
ATOM 3722 O O . ARG A 1 490 ? 1.273 -6.354 -42.834 1.00 30.86 490 ARG A O 1
ATOM 3729 N N . THR A 1 491 ? -0.686 -6.619 -43.889 1.00 32.91 491 THR A N 1
ATOM 3730 C CA . THR A 1 491 ? -1.534 -6.764 -42.704 1.00 32.91 491 THR A CA 1
ATOM 3731 C C . THR A 1 491 ? -1.427 -8.205 -42.209 1.00 32.91 491 THR A C 1
ATOM 3733 O O . THR A 1 491 ? -1.982 -9.110 -42.829 1.00 32.91 491 THR A O 1
ATOM 3736 N N . ALA A 1 492 ? -0.697 -8.430 -41.116 1.00 36.31 492 ALA A N 1
ATOM 3737 C CA . ALA A 1 492 ? -0.836 -9.650 -40.328 1.00 36.31 492 ALA A CA 1
ATOM 3738 C C . ALA A 1 492 ? -2.109 -9.502 -39.482 1.00 36.31 492 ALA A C 1
ATOM 3740 O O . ALA A 1 492 ? -2.209 -8.606 -38.647 1.00 36.31 492 ALA A O 1
ATOM 3741 N N . SER A 1 493 ? -3.125 -10.305 -39.789 1.00 41.38 493 SER A N 1
ATOM 3742 C CA . SER A 1 493 ? -4.438 -10.258 -39.150 1.00 41.38 493 SER A CA 1
ATOM 3743 C C . SER A 1 493 ? -4.431 -10.929 -37.775 1.00 41.38 493 SER A C 1
ATOM 3745 O O . SER A 1 493 ? -3.836 -11.992 -37.619 1.00 41.38 493 SER A O 1
ATOM 3747 N N . TYR A 1 494 ? -5.220 -10.365 -36.859 1.00 39.34 494 TYR A N 1
ATOM 3748 C CA . TYR A 1 494 ? -5.608 -10.801 -35.502 1.00 39.34 494 TYR A CA 1
ATOM 3749 C C . TYR A 1 494 ? -5.971 -12.299 -35.328 1.00 39.34 494 TYR A C 1
ATOM 3751 O O . TYR A 1 494 ? -6.080 -12.796 -34.214 1.00 39.34 494 TYR A O 1
ATOM 3759 N N . ARG A 1 495 ? -6.134 -13.034 -36.433 1.00 36.19 495 ARG A N 1
ATOM 3760 C CA . ARG A 1 495 ? -6.532 -14.446 -36.486 1.00 36.19 495 ARG A CA 1
ATOM 3761 C C . ARG A 1 495 ? -5.505 -15.392 -35.851 1.00 36.19 495 ARG A C 1
ATOM 3763 O O . ARG A 1 495 ? -5.892 -16.294 -35.128 1.00 36.19 495 ARG A O 1
ATOM 3770 N N . GLY A 1 496 ? -4.209 -15.112 -36.018 1.00 43.78 496 GLY A N 1
ATOM 3771 C CA . GLY A 1 496 ? -3.148 -15.961 -35.459 1.00 43.78 496 GLY A CA 1
ATOM 3772 C C . GLY A 1 496 ? -3.052 -15.941 -33.928 1.00 43.78 496 GLY A C 1
ATOM 3773 O O . GLY A 1 496 ? -2.518 -16.881 -33.354 1.00 43.78 496 GLY A O 1
ATOM 3774 N N . LEU A 1 497 ? -3.579 -14.899 -33.271 1.00 41.72 497 LEU A N 1
ATOM 3775 C CA . LEU A 1 497 ? -3.601 -14.808 -31.807 1.00 41.72 497 LEU A CA 1
ATOM 3776 C C . LEU A 1 497 ? -4.748 -15.646 -31.221 1.00 41.72 497 LEU A C 1
ATOM 3778 O O . LEU A 1 497 ? -4.569 -16.330 -30.224 1.00 41.72 497 LEU A O 1
ATOM 3782 N N . VAL A 1 498 ? -5.916 -15.632 -31.871 1.00 49.47 498 VAL A N 1
ATOM 3783 C CA . VAL A 1 498 ? -7.074 -16.443 -31.460 1.00 49.47 498 VAL A CA 1
ATOM 3784 C C . VAL A 1 498 ? -6.774 -17.933 -31.634 1.00 49.47 498 VAL A C 1
ATOM 3786 O O . VAL A 1 498 ? -7.066 -18.721 -30.740 1.00 49.47 498 VAL A O 1
ATOM 3789 N N . ASP A 1 499 ? -6.106 -18.304 -32.730 1.00 45.25 499 ASP A N 1
ATOM 3790 C CA . ASP A 1 499 ? -5.762 -19.700 -33.010 1.00 45.25 499 ASP A CA 1
ATOM 3791 C C . ASP A 1 499 ? -4.754 -20.274 -31.984 1.00 45.25 499 ASP A C 1
ATOM 3793 O O . ASP A 1 499 ? -4.824 -21.462 -31.662 1.00 45.25 499 ASP A O 1
ATOM 3797 N N . SER A 1 500 ? -3.856 -19.460 -31.400 1.00 46.28 500 SER A N 1
ATOM 3798 C CA . SER A 1 500 ? -2.923 -19.946 -30.366 1.00 46.28 500 SER A CA 1
ATOM 3799 C C . SER A 1 500 ? -3.599 -20.153 -29.007 1.00 46.28 500 SER A C 1
ATOM 3801 O O . SER A 1 500 ? -3.272 -21.114 -28.313 1.00 46.28 500 SER A O 1
ATOM 3803 N N . TYR A 1 501 ? -4.565 -19.306 -28.635 1.00 51.84 501 TYR A N 1
ATOM 3804 C CA . TYR A 1 501 ? -5.347 -19.487 -27.405 1.00 51.84 501 TYR A CA 1
ATOM 3805 C C . TYR A 1 501 ? -6.260 -20.715 -27.478 1.00 51.84 501 TYR A C 1
ATOM 3807 O O . TYR A 1 501 ? -6.352 -21.469 -26.511 1.00 51.84 501 TYR A O 1
ATOM 3815 N N . ASP A 1 502 ? -6.882 -20.954 -28.634 1.00 53.66 502 ASP A N 1
ATOM 3816 C CA . ASP A 1 502 ? -7.793 -22.085 -28.832 1.00 53.66 502 ASP A CA 1
ATOM 3817 C C . ASP A 1 502 ? -7.053 -23.437 -28.818 1.00 53.66 502 ASP A C 1
ATOM 3819 O O . ASP A 1 502 ? -7.605 -24.452 -28.395 1.00 53.66 502 ASP A O 1
ATOM 3823 N N . THR A 1 503 ? -5.779 -23.445 -29.229 1.00 54.09 503 THR A N 1
ATOM 3824 C CA . THR A 1 503 ? -4.920 -24.641 -29.195 1.00 54.09 503 THR A CA 1
ATOM 3825 C C . THR A 1 503 ? -4.485 -24.971 -27.763 1.00 54.09 503 THR A C 1
ATOM 3827 O O . THR A 1 503 ? -4.636 -26.106 -27.327 1.00 54.09 503 THR A O 1
ATOM 3830 N N . ILE A 1 504 ? -4.058 -23.969 -26.982 1.00 58.12 504 ILE A N 1
ATOM 3831 C CA . ILE A 1 504 ? -3.651 -24.163 -25.577 1.00 58.12 504 ILE A CA 1
ATOM 3832 C C . ILE A 1 504 ? -4.832 -24.633 -24.714 1.00 58.12 504 ILE A C 1
ATOM 3834 O O . ILE A 1 504 ? -4.665 -25.477 -23.836 1.00 58.12 504 ILE A O 1
ATOM 3838 N N . TRP A 1 505 ? -6.041 -24.123 -24.968 1.00 54.94 505 TRP A N 1
ATOM 3839 C CA . TRP A 1 505 ? -7.223 -24.529 -24.205 1.00 54.94 505 TRP A CA 1
ATOM 3840 C C . TRP A 1 505 ? -7.649 -25.975 -24.494 1.00 54.94 505 TRP A C 1
ATOM 3842 O O . TRP A 1 505 ? -8.075 -26.687 -23.584 1.00 54.94 505 TRP A O 1
ATOM 3852 N N . LYS A 1 506 ? -7.500 -26.428 -25.746 1.00 54.84 506 LYS A N 1
ATOM 3853 C CA . LYS A 1 506 ? -7.756 -27.822 -26.144 1.00 54.84 506 LYS A CA 1
ATOM 3854 C C . LYS A 1 506 ? -6.736 -28.785 -25.541 1.00 54.84 506 LYS A C 1
ATOM 3856 O O . LYS A 1 506 ? -7.143 -29.814 -25.010 1.00 54.84 506 LYS A O 1
ATOM 3861 N N . ASP A 1 507 ? -5.460 -28.406 -25.516 1.00 57.09 507 ASP A N 1
ATOM 3862 C CA . ASP A 1 507 ? -4.403 -29.222 -24.909 1.00 57.09 507 ASP A CA 1
ATOM 3863 C C . ASP A 1 507 ? -4.607 -29.374 -23.386 1.00 57.09 507 ASP A C 1
ATOM 3865 O O . ASP A 1 507 ? -4.427 -30.458 -22.832 1.00 57.09 507 ASP A O 1
ATOM 3869 N N . CYS A 1 508 ? -5.069 -28.323 -22.695 1.00 53.09 508 CYS A N 1
ATOM 3870 C CA . CYS A 1 508 ? -5.410 -28.402 -21.269 1.00 53.09 508 CYS A CA 1
ATOM 3871 C C . CYS A 1 508 ? -6.662 -29.253 -20.988 1.00 53.09 508 CYS A C 1
ATOM 3873 O O . CYS A 1 508 ? -6.723 -29.926 -19.957 1.00 53.09 508 CYS A O 1
ATOM 3875 N N . ALA A 1 509 ? -7.650 -29.246 -21.889 1.00 53.16 509 ALA A N 1
ATOM 3876 C CA . ALA A 1 509 ? -8.855 -30.064 -21.758 1.00 53.16 509 ALA A CA 1
ATOM 3877 C C . ALA A 1 509 ? -8.568 -31.563 -21.978 1.00 53.16 509 ALA A C 1
ATOM 3879 O O . ALA A 1 509 ? -9.078 -32.392 -21.228 1.00 53.16 509 ALA A O 1
ATOM 3880 N N . GLU A 1 510 ? -7.694 -31.918 -22.929 1.00 54.72 510 GLU A N 1
ATOM 3881 C CA . GLU A 1 510 ? -7.279 -33.316 -23.145 1.00 54.72 510 GLU A CA 1
ATOM 3882 C C . GLU A 1 510 ? -6.434 -33.872 -21.984 1.00 54.72 510 GLU A C 1
ATOM 3884 O O . GLU A 1 510 ? -6.538 -35.053 -21.649 1.00 54.72 510 GLU A O 1
ATOM 3889 N N . ILE A 1 511 ? -5.644 -33.029 -21.307 1.00 55.88 511 ILE A N 1
ATOM 3890 C CA . ILE A 1 511 ? -4.898 -33.436 -20.105 1.00 55.88 511 ILE A CA 1
ATOM 3891 C C . ILE A 1 511 ? -5.850 -33.689 -18.924 1.00 55.88 511 ILE A C 1
ATOM 3893 O O . ILE A 1 511 ? -5.629 -34.633 -18.161 1.00 55.88 511 ILE A O 1
ATOM 3897 N N . ALA A 1 512 ? -6.927 -32.908 -18.791 1.00 51.97 512 ALA A N 1
ATOM 3898 C CA . ALA A 1 512 ? -7.924 -33.091 -17.736 1.00 51.97 512 ALA A CA 1
ATOM 3899 C C . ALA A 1 512 ? -8.726 -34.399 -17.894 1.00 51.97 512 ALA A C 1
ATOM 3901 O O . ALA A 1 512 ? -8.928 -35.099 -16.902 1.00 51.97 512 ALA A O 1
ATOM 3902 N N . ASP A 1 513 ? -9.087 -34.780 -19.124 1.00 51.16 513 ASP A N 1
ATOM 3903 C CA . ASP A 1 513 ? -9.812 -36.033 -19.404 1.00 51.16 513 ASP A CA 1
ATOM 3904 C C . ASP A 1 513 ? -8.943 -37.295 -19.225 1.00 51.16 513 ASP A C 1
ATOM 3906 O O . ASP A 1 513 ? -9.460 -38.396 -19.030 1.00 51.16 513 ASP A O 1
ATOM 3910 N N . SER A 1 514 ? -7.611 -37.166 -19.239 1.00 46.44 514 SER A N 1
ATOM 3911 C CA . SER A 1 514 ? -6.694 -38.309 -19.098 1.00 46.44 514 SER A CA 1
ATOM 3912 C C . SER A 1 514 ? -6.452 -38.780 -17.652 1.00 46.44 514 SER A C 1
ATOM 3914 O O . SER A 1 514 ? -5.823 -39.820 -17.447 1.00 46.44 514 SER A O 1
ATOM 3916 N N . ASN A 1 515 ? -6.967 -38.063 -16.643 1.00 46.69 515 ASN A N 1
ATOM 3917 C CA . ASN A 1 515 ? -6.728 -38.355 -15.221 1.00 46.69 515 ASN A CA 1
ATOM 3918 C C . ASN A 1 515 ? -7.846 -39.147 -14.512 1.00 46.69 515 ASN A C 1
ATOM 3920 O O . ASN A 1 515 ? -7.732 -39.413 -13.315 1.00 46.69 515 ASN A O 1
ATOM 3924 N N . ASP A 1 516 ? -8.880 -39.597 -15.229 1.00 43.12 516 ASP A N 1
ATOM 3925 C CA . ASP A 1 516 ? -10.034 -40.302 -14.638 1.00 43.12 516 ASP A CA 1
ATOM 3926 C C . ASP A 1 516 ? -9.863 -41.840 -14.505 1.00 43.12 516 ASP A C 1
ATOM 3928 O O . ASP A 1 516 ? -10.794 -42.560 -14.139 1.00 43.12 516 ASP A O 1
ATOM 3932 N N . GLU A 1 517 ? -8.657 -42.381 -14.731 1.00 43.38 517 GLU A N 1
ATOM 3933 C CA . GLU A 1 517 ? -8.351 -43.823 -14.617 1.00 43.38 517 GLU A CA 1
ATOM 3934 C C . GLU A 1 517 ? -7.417 -44.198 -13.442 1.00 43.38 517 GLU A C 1
ATOM 3936 O O . GLU A 1 517 ? -6.533 -45.048 -13.559 1.00 43.38 517 GLU A O 1
ATOM 3941 N N . LEU A 1 518 ? -7.646 -43.650 -12.243 1.00 39.47 518 LEU A N 1
ATOM 3942 C CA . LEU A 1 518 ? -7.045 -44.175 -11.005 1.00 39.47 518 LEU A CA 1
ATOM 3943 C C . LEU A 1 518 ? -8.094 -44.831 -10.099 1.00 39.47 518 LEU A C 1
ATOM 3945 O O . LEU A 1 518 ? -8.748 -44.217 -9.259 1.00 39.47 518 LEU A O 1
ATOM 3949 N N . LYS A 1 519 ? -8.225 -46.151 -10.280 1.00 36.84 519 LYS A N 1
ATOM 3950 C CA . LYS A 1 519 ? -9.016 -47.066 -9.445 1.00 36.84 519 LYS A CA 1
ATOM 3951 C C . LYS A 1 519 ? -8.570 -47.012 -7.976 1.00 36.84 519 LYS A C 1
ATOM 3953 O O . LYS A 1 519 ? -7.390 -47.152 -7.664 1.00 36.84 519 LYS A O 1
ATOM 3958 N N . ALA A 1 520 ? -9.550 -46.892 -7.082 1.00 41.66 520 ALA A N 1
ATOM 3959 C CA . ALA A 1 520 ? -9.381 -46.873 -5.630 1.00 41.66 520 ALA A CA 1
ATOM 3960 C C . ALA A 1 520 ? -8.702 -48.147 -5.064 1.00 41.66 520 ALA A C 1
ATOM 3962 O O . ALA A 1 520 ? -9.046 -49.257 -5.486 1.00 41.66 520 ALA A O 1
ATOM 3963 N N . PRO A 1 521 ? -7.810 -48.031 -4.056 1.00 41.25 521 PRO A N 1
ATOM 3964 C CA . PRO A 1 521 ? -7.289 -49.177 -3.314 1.00 41.25 521 PRO A CA 1
ATOM 3965 C C . PRO A 1 521 ? -8.257 -49.640 -2.198 1.00 41.25 521 PRO A C 1
ATOM 3967 O O . PRO A 1 521 ? -9.135 -48.885 -1.768 1.00 41.25 521 PRO A O 1
ATOM 3970 N N . PRO A 1 522 ? -8.138 -50.897 -1.724 1.00 37.75 522 PRO A N 1
ATOM 3971 C CA . PRO A 1 522 ? -9.150 -51.538 -0.892 1.00 37.75 522 PRO A CA 1
ATOM 3972 C C . PRO A 1 522 ? -9.127 -51.060 0.566 1.00 37.75 522 PRO A C 1
ATOM 3974 O O . PRO A 1 522 ? -8.080 -50.809 1.161 1.00 37.75 522 PRO A O 1
ATOM 3977 N N . LYS A 1 523 ? -10.325 -51.010 1.159 1.00 39.84 523 LYS A N 1
ATOM 3978 C CA . LYS A 1 523 ? -10.570 -50.718 2.576 1.00 39.84 523 LYS A CA 1
ATOM 3979 C C . LYS A 1 523 ? -9.947 -51.801 3.465 1.00 39.84 523 LYS A C 1
ATOM 3981 O O . LYS A 1 523 ? -10.464 -52.915 3.522 1.00 39.84 523 LYS A O 1
ATOM 3986 N N . HIS A 1 524 ? -8.902 -51.451 4.213 1.00 33.94 524 HIS A N 1
ATOM 3987 C CA . HIS A 1 524 ? -8.463 -52.222 5.376 1.00 33.94 524 HIS A CA 1
ATOM 3988 C C . HIS A 1 524 ? -9.057 -51.632 6.659 1.00 33.94 524 HIS A C 1
ATOM 3990 O O . HIS A 1 524 ? -8.977 -50.434 6.921 1.00 33.94 524 HIS A O 1
ATOM 3996 N N . ALA A 1 525 ? -9.697 -52.510 7.429 1.00 39.34 525 ALA A N 1
ATOM 3997 C CA . ALA A 1 525 ? -10.332 -52.228 8.704 1.00 39.34 525 ALA A CA 1
ATOM 3998 C C . ALA A 1 525 ? -9.300 -51.815 9.765 1.00 39.34 525 ALA A C 1
ATOM 4000 O O . ALA A 1 525 ? -8.342 -52.546 10.012 1.00 39.34 525 ALA A O 1
ATOM 4001 N N . PHE A 1 526 ? -9.533 -50.678 10.423 1.00 32.94 526 PHE A N 1
ATOM 4002 C CA . PHE A 1 526 ? -8.821 -50.300 11.640 1.00 32.94 526 PHE A CA 1
ATOM 4003 C C . PHE A 1 526 ? -9.592 -50.797 12.863 1.00 32.94 526 PHE A C 1
ATOM 4005 O O . PHE A 1 526 ? -10.737 -50.423 13.111 1.00 32.94 526 PHE A O 1
ATOM 4012 N N . GLN A 1 527 ? -8.932 -51.681 13.601 1.00 34.25 527 GLN A N 1
ATOM 4013 C CA . GLN A 1 527 ? -9.360 -52.255 14.864 1.00 34.25 527 GLN A CA 1
ATOM 4014 C C . GLN A 1 527 ? -8.957 -51.290 15.989 1.00 34.25 527 GLN A C 1
ATOM 4016 O O . GLN A 1 527 ? -7.791 -50.925 16.119 1.00 34.25 527 GLN A O 1
ATOM 4021 N N . THR A 1 528 ? -9.925 -50.850 16.787 1.00 39.56 528 THR A N 1
ATOM 4022 C CA . THR A 1 528 ? -9.721 -50.003 17.969 1.00 39.56 528 THR A CA 1
ATOM 4023 C C . THR A 1 528 ? -9.003 -50.777 19.078 1.00 39.56 528 THR A C 1
ATOM 4025 O O . THR A 1 528 ? -9.491 -51.829 19.495 1.00 39.56 528 THR A O 1
ATOM 4028 N N . MET A 1 529 ? -7.895 -50.238 19.596 1.00 33.09 529 MET A N 1
ATOM 4029 C CA . MET A 1 529 ? -7.294 -50.642 20.875 1.00 33.09 529 MET A CA 1
ATOM 4030 C C . MET A 1 529 ? -7.318 -49.468 21.873 1.00 33.09 529 MET A C 1
ATOM 4032 O O . MET A 1 529 ? -7.232 -48.315 21.444 1.00 33.09 529 MET A O 1
ATOM 4036 N N . PRO A 1 530 ? -7.476 -49.738 23.184 1.00 41.50 530 PRO A N 1
ATOM 4037 C CA . PRO A 1 530 ? -7.717 -48.720 24.203 1.00 41.50 530 PRO A CA 1
ATOM 4038 C C . PRO A 1 530 ? -6.421 -48.033 24.658 1.00 41.50 530 PRO A C 1
ATOM 4040 O O . PRO A 1 530 ? -5.382 -48.678 24.779 1.00 41.50 530 PRO A O 1
ATOM 4043 N N . MET A 1 531 ? -6.498 -46.729 24.945 1.00 34.62 531 MET A N 1
ATOM 4044 C CA . MET A 1 531 ? -5.423 -45.994 25.615 1.00 34.62 531 MET A CA 1
ATOM 4045 C C . MET A 1 531 ? -5.369 -46.357 27.103 1.00 34.62 531 MET A C 1
ATOM 4047 O O . MET A 1 531 ? -6.375 -46.291 27.808 1.00 34.62 531 MET A O 1
ATOM 4051 N N . GLU A 1 532 ? -4.174 -46.719 27.557 1.00 37.09 532 GLU A N 1
ATOM 4052 C CA . GLU A 1 532 ? -3.821 -47.043 28.936 1.00 37.09 532 GLU A CA 1
ATOM 4053 C C . GLU A 1 532 ? -3.252 -45.788 29.630 1.00 37.09 532 GLU A C 1
ATOM 4055 O O . GLU A 1 532 ? -2.362 -45.118 29.104 1.00 37.09 532 GLU A O 1
ATOM 4060 N N . GLU A 1 533 ? -3.795 -45.447 30.803 1.00 39.22 533 GLU A N 1
ATOM 4061 C CA . GLU A 1 533 ? -3.367 -44.332 31.657 1.00 39.22 533 GLU A CA 1
ATOM 4062 C C . GLU A 1 533 ? -1.964 -44.561 32.244 1.00 39.22 533 GLU A C 1
ATOM 4064 O O . GLU A 1 533 ? -1.724 -45.539 32.956 1.00 39.22 533 GLU A O 1
ATOM 4069 N N . THR A 1 534 ? -1.052 -43.599 32.079 1.00 36.91 534 THR A N 1
ATOM 4070 C CA . THR A 1 534 ? 0.230 -43.582 32.803 1.00 36.91 534 THR A CA 1
ATOM 4071 C C . THR A 1 534 ? 0.249 -42.526 33.911 1.00 36.91 534 THR A C 1
ATOM 4073 O O . THR A 1 534 ? 0.241 -41.325 33.647 1.00 36.91 534 THR A O 1
ATOM 4076 N N . LYS A 1 535 ? 0.326 -42.994 35.166 1.00 38.62 535 LYS A N 1
ATOM 4077 C CA . LYS A 1 535 ? 0.594 -42.218 36.397 1.00 38.62 535 LYS A CA 1
ATOM 4078 C C . LYS A 1 535 ? 2.054 -41.728 36.489 1.00 38.62 535 LYS A C 1
ATOM 4080 O O . LYS A 1 535 ? 2.951 -42.423 36.007 1.00 38.62 535 LYS A O 1
ATOM 4085 N N . PRO A 1 536 ? 2.339 -40.624 37.214 1.00 48.09 536 PRO A N 1
ATOM 4086 C CA . PRO A 1 536 ? 3.699 -40.124 37.408 1.00 48.09 536 PRO A CA 1
ATOM 4087 C C . PRO A 1 536 ? 4.422 -40.828 38.571 1.00 48.09 536 PRO A C 1
ATOM 4089 O O . PRO A 1 536 ? 3.848 -41.072 39.634 1.00 48.09 536 PRO A O 1
ATOM 4092 N N . ARG A 1 537 ? 5.716 -41.126 38.386 1.00 37.50 537 ARG A N 1
ATOM 4093 C CA . ARG A 1 537 ? 6.633 -41.605 39.437 1.00 37.50 537 ARG A CA 1
ATOM 4094 C C . ARG A 1 537 ? 7.508 -40.457 39.939 1.00 37.50 537 ARG A C 1
ATOM 4096 O O . ARG A 1 537 ? 8.259 -39.866 39.170 1.00 37.50 537 ARG A O 1
ATOM 4103 N N . GLY A 1 538 ? 7.425 -40.197 41.244 1.00 37.41 538 GLY A N 1
ATOM 4104 C CA . GLY A 1 538 ? 8.297 -39.279 41.973 1.00 37.41 538 GLY A CA 1
ATOM 4105 C C . GLY A 1 538 ? 9.724 -39.806 42.139 1.00 37.41 538 GLY A C 1
ATOM 4106 O O . GLY A 1 538 ? 9.976 -41.014 42.095 1.00 37.41 538 GLY A O 1
ATOM 4107 N N . ARG A 1 539 ? 10.661 -38.880 42.358 1.00 41.75 539 ARG A N 1
ATOM 4108 C CA . ARG A 1 539 ? 12.055 -39.185 42.685 1.00 41.75 539 ARG A CA 1
ATOM 4109 C C . ARG A 1 539 ? 12.501 -38.349 43.881 1.00 41.75 539 ARG A C 1
ATOM 4111 O O . ARG A 1 539 ? 12.381 -37.129 43.873 1.00 41.75 539 ARG A O 1
ATOM 4118 N N . ASN A 1 540 ? 12.974 -39.064 44.896 1.00 38.75 540 ASN A N 1
ATOM 4119 C CA . ASN A 1 540 ? 13.452 -38.565 46.179 1.00 38.75 540 ASN A CA 1
ATOM 4120 C C . ASN A 1 540 ? 14.807 -37.855 46.071 1.00 38.75 540 ASN A C 1
ATOM 4122 O O . ASN A 1 540 ? 15.659 -38.219 45.260 1.00 38.75 540 ASN A O 1
ATOM 4126 N N . THR A 1 541 ? 14.981 -36.893 46.971 1.00 40.31 541 THR A N 1
ATOM 4127 C CA . THR A 1 541 ? 16.217 -36.201 47.350 1.00 40.31 541 THR A CA 1
ATOM 4128 C C . THR A 1 541 ? 17.200 -37.115 48.093 1.00 40.31 541 THR A C 1
ATOM 4130 O O . THR A 1 541 ? 16.827 -38.185 48.584 1.00 40.31 541 THR A O 1
ATOM 4133 N N . PRO A 1 542 ? 18.456 -36.660 48.238 1.00 49.84 542 PRO A N 1
ATOM 4134 C CA . PRO A 1 542 ? 18.999 -36.553 49.593 1.00 49.84 542 PRO A CA 1
ATOM 4135 C C . PRO A 1 542 ? 19.758 -35.236 49.855 1.00 49.84 542 PRO A C 1
ATOM 4137 O O . PRO A 1 542 ? 20.440 -34.699 48.987 1.00 49.84 542 PRO A O 1
ATOM 4140 N N . SER A 1 543 ? 19.632 -34.750 51.093 1.00 40.50 543 SER A N 1
ATOM 4141 C CA . SER A 1 543 ? 20.420 -33.671 51.720 1.00 40.50 543 SER A CA 1
ATOM 4142 C C . SER A 1 543 ? 21.757 -34.230 52.254 1.00 40.50 543 SER A C 1
ATOM 4144 O O . SER A 1 543 ? 21.835 -35.448 52.463 1.00 40.50 543 SER A O 1
ATOM 4146 N N . PRO A 1 544 ? 22.803 -33.408 52.502 1.00 57.88 544 PRO A N 1
ATOM 4147 C CA . PRO A 1 544 ? 22.968 -32.866 53.866 1.00 57.88 544 PRO A CA 1
ATOM 4148 C C . PRO A 1 544 ? 23.608 -31.453 53.992 1.00 57.88 544 PRO A C 1
ATOM 4150 O O . PRO A 1 544 ? 24.393 -31.045 53.146 1.00 57.88 544 PRO A O 1
ATOM 4153 N N . ASN A 1 545 ? 23.274 -30.776 55.112 1.00 43.38 545 ASN A N 1
ATOM 4154 C CA . ASN A 1 545 ? 24.016 -29.828 55.998 1.00 43.38 545 ASN A CA 1
ATOM 4155 C C . ASN A 1 545 ? 25.265 -29.082 55.442 1.00 43.38 545 ASN A C 1
ATOM 4157 O O . ASN A 1 545 ? 26.149 -29.711 54.879 1.00 43.38 545 ASN A O 1
ATOM 4161 N N . ARG A 1 546 ? 25.536 -27.791 55.731 1.00 35.00 546 ARG A N 1
ATOM 4162 C CA . ARG A 1 546 ? 25.642 -27.154 57.065 1.00 35.00 546 ARG A CA 1
ATOM 4163 C C . ARG A 1 546 ? 25.996 -25.638 56.945 1.00 35.00 546 ARG A C 1
ATOM 4165 O O . ARG A 1 546 ? 26.780 -25.292 56.073 1.00 35.00 546 ARG A O 1
ATOM 4172 N N . THR A 1 547 ? 25.507 -24.846 57.917 1.00 37.69 547 THR A N 1
ATOM 4173 C CA . THR A 1 547 ? 26.028 -23.591 58.552 1.00 37.69 547 THR A CA 1
ATOM 4174 C C . THR A 1 547 ? 26.101 -22.236 57.828 1.00 37.69 547 THR A C 1
ATOM 4176 O O . THR A 1 547 ? 26.863 -22.094 56.885 1.00 37.69 547 THR A O 1
ATOM 4179 N N . GLU A 1 548 ? 25.425 -21.269 58.487 1.00 36.03 548 GLU A N 1
ATOM 4180 C CA . GLU A 1 548 ? 25.798 -19.853 58.758 1.00 36.03 548 GLU A CA 1
ATOM 4181 C C . GLU A 1 548 ? 25.847 -18.910 57.535 1.00 36.03 548 GLU A C 1
ATOM 4183 O O . GLU A 1 548 ? 26.260 -19.306 56.461 1.00 36.03 548 GLU A O 1
ATOM 4188 N N . GLU A 1 549 ? 25.369 -17.664 57.540 1.00 39.59 549 GLU A N 1
ATOM 4189 C CA . GLU A 1 549 ? 25.283 -16.627 58.572 1.00 39.59 549 GLU A CA 1
ATOM 4190 C C . GLU A 1 549 ? 24.290 -15.526 58.092 1.00 39.59 549 GLU A C 1
ATOM 4192 O O . GLU A 1 549 ? 23.923 -15.470 56.920 1.00 39.59 549 GLU A O 1
ATOM 4197 N N . THR A 1 550 ? 23.856 -14.689 59.036 1.00 37.50 550 THR A N 1
ATOM 4198 C CA . THR A 1 550 ? 23.196 -13.354 58.990 1.00 37.50 550 THR A CA 1
ATOM 4199 C C . THR A 1 550 ? 23.479 -12.484 57.738 1.00 37.50 550 THR A C 1
ATOM 4201 O O . THR A 1 550 ? 24.531 -12.623 57.138 1.00 37.50 550 THR A O 1
ATOM 4204 N N . ASP A 1 551 ? 22.703 -11.494 57.279 1.00 37.59 551 ASP A N 1
ATOM 4205 C CA . ASP A 1 551 ? 21.813 -10.525 57.927 1.00 37.59 551 ASP A CA 1
ATOM 4206 C C . ASP A 1 551 ? 21.098 -9.679 56.835 1.00 37.59 551 ASP A C 1
ATOM 4208 O O . ASP A 1 551 ? 21.614 -9.529 55.732 1.00 37.59 551 ASP A O 1
ATOM 4212 N N . ASN A 1 552 ? 19.943 -9.101 57.184 1.00 39.62 552 ASN A N 1
ATOM 4213 C CA . ASN A 1 552 ? 19.337 -7.831 56.726 1.00 39.62 552 ASN A CA 1
ATOM 4214 C C . ASN A 1 552 ? 19.631 -7.263 55.312 1.00 39.62 552 ASN A C 1
ATOM 4216 O O . ASN A 1 552 ? 20.746 -6.840 55.042 1.00 39.62 552 ASN A O 1
ATOM 4220 N N . PHE A 1 553 ? 18.583 -6.962 54.525 1.00 40.03 553 PHE A N 1
ATOM 4221 C CA . PHE A 1 553 ? 18.193 -5.559 54.260 1.00 40.03 553 PHE A CA 1
ATOM 4222 C C . PHE A 1 553 ? 16.823 -5.423 53.575 1.00 40.03 553 PHE A C 1
ATOM 4224 O O . PHE A 1 553 ? 16.330 -6.315 52.890 1.00 40.03 553 PHE A O 1
ATOM 4231 N N . ARG A 1 554 ? 16.195 -4.282 53.853 1.00 41.56 554 ARG A N 1
ATOM 4232 C CA . ARG A 1 554 ? 14.786 -3.933 53.672 1.00 41.56 554 ARG A CA 1
ATOM 4233 C C . ARG A 1 554 ? 14.604 -3.009 52.464 1.00 41.56 554 ARG A C 1
ATOM 4235 O O . ARG A 1 554 ? 15.496 -2.241 52.129 1.00 41.56 554 ARG A O 1
ATOM 4242 N N . ILE A 1 555 ? 13.400 -3.094 51.907 1.00 45.59 555 ILE A N 1
ATOM 4243 C CA . ILE A 1 555 ? 12.733 -2.237 50.915 1.00 45.59 555 ILE A CA 1
ATOM 4244 C C . ILE A 1 555 ? 13.048 -0.736 51.058 1.00 45.59 555 ILE A C 1
ATOM 4246 O O . ILE A 1 555 ? 12.893 -0.184 52.151 1.00 45.59 555 ILE A O 1
ATOM 4250 N N . THR A 1 556 ? 13.323 -0.100 49.916 1.00 55.97 556 THR A N 1
ATOM 4251 C CA . THR A 1 556 ? 12.624 1.100 49.406 1.00 55.97 556 THR A CA 1
ATOM 4252 C C . THR A 1 556 ? 12.347 0.895 47.933 1.00 55.97 556 THR A C 1
ATOM 4254 O O . THR A 1 556 ? 13.296 0.436 47.255 1.00 55.97 556 THR A O 1
#

Sequence (556 aa):
MLKEGWSRTYSPDGEITVMPSSLLYVSGSSSSEDVLLIAGSTSGSGAEFGAVDTDENDLDGFVSKMDPSSGQFMPGTFSFRIKSQSNKAEVVSSLCMKENSPGVKEFYVVGYTTGALDGVDSSGAEGFGKQAFIMKMNLDSLESPIWTQQLGPNNQSGDTFGIGCAVTPDGNDVYLSGIVTNGSGIQGTDKFSTTSEGGDDVFVAKYDAAYGKIQFLQQIGTSENESLARGGGITVDTEGNAILMGTTKGSLMRYRGKQNRERRTADAFFGHTYNTADVFVMSVSRESGEHRTPMERVVVGGEMSAPSLSTGIATNQSSGQHGSSVSAFHIIGVTMLIMLSCGVVVFTLFVGYKFYQKRVSDKDFLSHNVDLAKHLEDFEDVEVEIRHSATGGVHGMYHFDEAGKKDENIDKTTSFISATDPRLMSSRLLKESMFMDDDEEEKNYDLTMEAANTPDDLYDDDAIVNDDDDVDYNVGRMRRSNFRRGNKTRTASYRGLVDSYDTIWKDCAEIADSNDELKAPPKHAFQTMPMEETKPRGRNTPSPNRTEETDNFRIT

Foldseek 3Di:
DPDDADDDDDDFPDPWDWAWAEWDWAAADVPGATKIKIKWKILGADLQFAGDDPDSPAIWIKMFIARNRHRHGDPDNGMHIWAAPVRWHWTWAYKEDQPPDHHGFKIKIKWKTQAHTPQGDGVVRHQAAIWIKMFMAGNVHSPDTPHMFIKTWPDRVKHWTFHAKEAANVRQKMKTKTKIAQQTWICRDPVAIGGGQAGIWIKMWMAGRNRRHTPYIDTGAHNYHWGFDRHHQWYADNVGWIKGKTKHLADLAHHPDPVVVVVLVVCVVVVDPPSDIDIDIWTQDPNPRDTDRNYDPPPPPDDDDDDDDDDDDDDDDDDDDDDDDDDPPPPVVVVVVVVVVVVVVVVVVVVVVVVVVVVVVVPVVVPVVVVVVVVVVVCPQWDWDWDADPVRDIDTDTDDDPPDDDDPDDDDDDDDDDDDDDDDDDVPPVVVVPDDDPDDDDDDDDDDDDDDDDDDDDDDDDDDDDDDDDDDDDDDDDDDDDDDDDDDDDDPDPVVVVVVVVVVVVVVVVVVVVPPPDDDDDDDDDDDDDDDDDDDDDDDDDDDDDDDDDDDDDDD

Secondary structure (DSSP, 8-state):
-PPPP-------BSS--EEEEEEEEEPPPTTS--EEEEEEEES-B-GGGTS--S-TT--EEEEEEE-TTT-PBPSSS-EEEE-BTT---EEEEEEE--TT-TT--EEEEEEEESSPBTTS-HHHHTTSS-EEEEEEEETTT-SSEEEEEEEEESSTT--EEEEEEEE-TTSSEEEEEEEE-TT--EEEETTEE----SSSEEEEEEEETTT--EEEEEEE--SS-EEEPTT-SEEE-TT--EEEEEEESSSSSS---HHHHHHHHHHGGGT----PPEEEEEEE-TTT--B--S---------------------------------TTSHHHHHHHHHHHHHHHHHHHHHHHHHHHHHHHHHHHHHHHHHHHHHHHT-TT-EEEEEE-TTS-EEEEEE--------------------------SSSTTTTSS---------------PPPP----------------------------------------THHHHHHHHHHHHHHHHHHHTT---PPPP-PPPPP-PPPP-PPPP------------------

pLDDT: mean 70.06, std 25.37, range [24.67, 98.81]